Protein AF-A0A946MFY9-F1 (afdb_monomer_lite)

Foldseek 3Di:
DQLPDPDDQCWQAAQVRLPDTGHHQADPVDQLRVLLSVLQVCQVPVVDDPPDCDAEPVSGHHDDHPVRSSVRSQVVQLDDADWQQDAALLLFADPLLVLLVCQQAPQADPDVDRDHQCLALPPDQGWAAQPHSNRFIGDGLACLQVDADQDRSNPDDVVPDPVCVVCVVVVNRSLVRCCVVVPVPPSNSSNVSNNRRWGFFARSSAFDKAKQAQVCLPPPVSVVSVVSLLQCVLQQRFWKKKWKWFPPDPDTDTFIWTRPSAWTFTPDDPRDTHGPVRQSVCRNVRRMIIMIGGHFFDPRGSLQGTKTWGAFDDPHHNDGRGDAAEDEPVRQKTKTAIDRADQPWFKAKSSGTFAWTWDAPPVRSIIIIGGPDDDDFAKIFIWTGHRSTTIYTRGIHGYDHDDPPDD

pLDDT: mean 88.94, std 10.95, range [31.59, 98.62]

Structure (mmCIF, N/CA/C/O backbone):
data_AF-A0A946MFY9-F1
#
_entry.id   AF-A0A946MFY9-F1
#
loop_
_atom_site.group_PDB
_atom_site.id
_atom_site.type_symbol
_atom_site.label_atom_id
_atom_site.label_alt_id
_atom_site.label_comp_id
_atom_site.label_asym_id
_atom_site.label_entity_id
_atom_site.label_seq_id
_atom_site.pdbx_PDB_ins_code
_atom_site.Cartn_x
_atom_site.Cartn_y
_atom_site.Cartn_z
_atom_site.occupancy
_atom_site.B_iso_or_equiv
_atom_site.auth_seq_id
_atom_site.auth_comp_id
_atom_site.auth_asym_id
_atom_site.auth_atom_id
_atom_site.pdbx_PDB_model_num
ATOM 1 N N . HIS A 1 1 ? 13.418 6.590 -11.096 1.00 50.38 1 HIS A N 1
ATOM 2 C CA . HIS A 1 1 ? 13.331 6.906 -12.535 1.00 50.38 1 HIS A CA 1
ATOM 3 C C . HIS A 1 1 ? 14.691 7.456 -12.912 1.00 50.38 1 HIS A C 1
ATOM 5 O O . HIS A 1 1 ? 15.125 8.397 -12.262 1.00 50.38 1 HIS A O 1
ATOM 11 N N . TRP A 1 2 ? 15.397 6.776 -13.813 1.00 52.69 2 TRP A N 1
ATOM 12 C CA . TRP A 1 2 ? 16.836 6.959 -14.057 1.00 52.69 2 TRP A CA 1
ATOM 13 C C . TRP A 1 2 ? 17.098 7.644 -15.404 1.00 52.69 2 TRP A C 1
ATOM 15 O O . TRP A 1 2 ? 18.119 7.407 -16.053 1.00 52.69 2 TRP A O 1
ATOM 25 N N . ASP A 1 3 ? 16.159 8.479 -15.849 1.00 49.22 3 ASP A N 1
ATOM 26 C CA . ASP A 1 3 ? 16.252 9.176 -17.127 1.00 49.22 3 ASP A CA 1
ATOM 27 C C . ASP A 1 3 ? 17.311 10.284 -17.015 1.00 49.22 3 ASP A C 1
ATOM 29 O O . ASP A 1 3 ? 17.000 11.430 -16.708 1.00 49.22 3 ASP A O 1
ATOM 33 N N . GLY A 1 4 ? 18.585 9.921 -17.211 1.00 48.34 4 GLY A N 1
ATOM 34 C CA . GLY A 1 4 ? 19.697 10.879 -17.216 1.00 48.34 4 GLY A CA 1
ATOM 35 C C . GLY A 1 4 ? 21.053 10.415 -16.675 1.00 48.34 4 GLY A C 1
ATOM 36 O O . GLY A 1 4 ? 21.991 11.189 -16.794 1.00 48.34 4 GLY A O 1
ATOM 37 N N . ILE A 1 5 ? 21.190 9.174 -16.180 1.00 52.50 5 ILE A N 1
ATOM 38 C CA . ILE A 1 5 ? 22.445 8.573 -15.667 1.00 52.50 5 ILE A CA 1
ATOM 39 C C . ILE A 1 5 ? 22.986 9.279 -14.409 1.00 52.50 5 ILE A C 1
ATOM 41 O O . ILE A 1 5 ? 23.436 10.420 -14.418 1.00 52.50 5 ILE A O 1
ATOM 45 N N . PRO A 1 6 ? 23.011 8.511 -13.319 1.00 54.28 6 PRO A N 1
ATOM 46 C CA . PRO A 1 6 ? 24.219 7.753 -13.038 1.00 54.28 6 PRO A CA 1
ATOM 47 C C . PRO A 1 6 ? 23.889 6.259 -13.043 1.00 54.28 6 PRO A C 1
ATOM 49 O O . PRO A 1 6 ? 23.526 5.692 -12.029 1.00 54.28 6 PRO A O 1
ATOM 52 N N . GLY A 1 7 ? 23.968 5.647 -14.228 1.00 58.75 7 GLY A N 1
ATOM 53 C CA . GLY A 1 7 ? 24.040 4.202 -14.478 1.00 58.75 7 GLY A CA 1
ATOM 54 C C . GLY A 1 7 ? 22.804 3.355 -14.140 1.00 58.75 7 GLY A C 1
ATOM 55 O O . GLY A 1 7 ? 21.847 3.821 -13.538 1.00 58.75 7 GLY A O 1
ATOM 56 N N . ASP A 1 8 ? 22.824 2.101 -14.596 1.00 70.62 8 ASP A N 1
ATOM 57 C CA . ASP A 1 8 ? 21.793 1.097 -14.312 1.00 70.62 8 ASP A CA 1
ATOM 58 C C . ASP A 1 8 ? 22.281 0.182 -13.168 1.00 70.62 8 ASP A C 1
ATOM 60 O O . ASP A 1 8 ? 23.315 -0.477 -13.346 1.00 70.62 8 ASP A O 1
ATOM 64 N N . PRO A 1 9 ? 21.565 0.104 -12.024 1.00 71.81 9 PRO A N 1
ATOM 65 C CA . PRO A 1 9 ? 21.904 -0.794 -10.911 1.00 71.81 9 PRO A CA 1
ATOM 66 C C . PRO A 1 9 ? 22.019 -2.263 -11.308 1.00 71.81 9 PRO A C 1
ATOM 68 O O . PRO A 1 9 ? 22.725 -3.027 -10.660 1.00 71.81 9 PRO A O 1
ATOM 71 N N . TYR A 1 10 ? 21.372 -2.676 -12.391 1.00 79.31 10 TYR A N 1
ATOM 72 C CA . TYR A 1 10 ? 21.349 -4.069 -12.817 1.00 79.31 10 TYR A CA 1
ATOM 73 C C . TYR A 1 10 ? 22.241 -4.360 -14.023 1.00 79.31 10 TYR A C 1
ATOM 75 O O . TYR A 1 10 ? 22.344 -5.524 -14.420 1.00 79.31 10 TYR A O 1
ATOM 83 N N . GLY A 1 11 ? 22.900 -3.338 -14.577 1.00 81.25 11 GLY A N 1
ATOM 84 C CA . GLY A 1 11 ? 23.647 -3.443 -15.827 1.00 81.25 11 GLY A CA 1
ATOM 85 C C . GLY A 1 11 ? 22.745 -3.786 -17.014 1.00 81.25 11 GLY A C 1
ATOM 86 O O . GLY A 1 11 ? 21.551 -4.019 -16.875 1.00 81.25 11 GLY A O 1
ATOM 87 N N . GLY A 1 12 ? 23.324 -3.855 -18.207 1.00 82.75 12 GLY A N 1
ATOM 88 C CA . GLY A 1 12 ? 22.580 -4.079 -19.440 1.00 82.75 12 GLY A CA 1
ATOM 89 C C . GLY A 1 12 ? 22.700 -2.952 -20.449 1.00 82.75 12 GLY A C 1
ATOM 90 O O . GLY A 1 12 ? 23.667 -2.188 -20.458 1.00 82.75 12 GLY A O 1
ATOM 91 N N . ASN A 1 13 ? 21.764 -2.927 -21.393 1.00 80.31 13 ASN A N 1
ATOM 92 C CA . ASN A 1 13 ? 21.689 -1.867 -22.383 1.00 80.31 13 ASN A CA 1
ATOM 93 C C . ASN A 1 13 ? 20.965 -0.676 -21.758 1.00 80.31 13 ASN A C 1
ATOM 95 O O . ASN A 1 13 ? 19.831 -0.797 -21.321 1.00 80.31 13 ASN A O 1
ATOM 99 N N . ASN A 1 14 ? 21.581 0.499 -21.800 1.00 77.50 14 ASN A N 1
ATOM 100 C CA . ASN A 1 14 ? 20.950 1.731 -21.331 1.00 77.50 14 ASN A CA 1
ATOM 101 C C . ASN A 1 14 ? 20.834 2.756 -22.458 1.00 77.50 14 ASN A C 1
ATOM 103 O O . ASN A 1 14 ? 21.387 2.575 -23.544 1.00 77.50 14 ASN A O 1
ATOM 107 N N . SER A 1 15 ? 20.132 3.856 -22.202 1.00 73.06 15 SER A N 1
ATOM 108 C CA . SER A 1 15 ? 19.914 4.926 -23.182 1.00 73.06 15 SER A CA 1
ATOM 109 C C . SER A 1 15 ? 21.209 5.552 -23.730 1.00 73.06 15 SER A C 1
ATOM 111 O O . SER A 1 15 ? 21.214 6.034 -24.863 1.00 73.06 15 SER A O 1
ATOM 113 N N . ALA A 1 16 ? 22.321 5.500 -22.985 1.00 74.25 16 ALA A N 1
ATOM 114 C CA . ALA A 1 16 ? 23.639 5.921 -23.469 1.00 74.25 16 ALA A CA 1
ATOM 115 C C . ALA A 1 16 ? 24.340 4.850 -24.326 1.00 74.25 16 ALA A C 1
ATOM 117 O O . ALA A 1 16 ? 25.188 5.173 -25.154 1.00 74.25 16 ALA A O 1
ATOM 118 N N . ASN A 1 17 ? 23.987 3.575 -24.150 1.00 78.12 17 ASN A N 1
ATOM 119 C CA . ASN A 1 17 ? 24.630 2.421 -24.774 1.00 78.12 17 ASN A CA 1
ATOM 120 C C . ASN A 1 17 ? 23.592 1.395 -25.259 1.00 78.12 17 ASN A C 1
ATOM 122 O O . ASN A 1 17 ? 23.619 0.226 -24.887 1.00 78.12 17 ASN A O 1
ATOM 126 N N . ILE A 1 18 ? 22.689 1.808 -26.151 1.00 79.25 18 ILE A N 1
ATOM 127 C CA . ILE A 1 18 ? 21.534 0.991 -26.574 1.00 79.25 18 ILE A CA 1
ATOM 128 C C . ILE A 1 18 ? 21.892 -0.338 -27.270 1.00 79.25 18 ILE A C 1
ATOM 130 O O . ILE A 1 18 ? 21.046 -1.221 -27.390 1.00 79.25 18 ILE A O 1
ATOM 134 N N . ARG A 1 19 ? 23.138 -0.487 -27.742 1.00 81.69 19 ARG A N 1
ATOM 135 C CA . ARG A 1 19 ? 23.658 -1.690 -28.426 1.00 81.69 19 ARG A CA 1
ATOM 136 C C . ARG A 1 19 ? 24.740 -2.430 -27.641 1.00 81.69 19 ARG A C 1
ATOM 138 O O . ARG A 1 19 ? 25.247 -3.435 -28.131 1.00 81.69 19 ARG A O 1
ATOM 145 N N . LYS A 1 20 ? 25.140 -1.929 -26.471 1.00 82.38 20 LYS A N 1
ATOM 146 C CA . LYS A 1 20 ? 26.249 -2.484 -25.695 1.00 82.38 20 LYS A CA 1
ATOM 147 C C . LYS A 1 20 ? 25.774 -2.808 -24.287 1.00 82.38 20 LYS A C 1
ATOM 149 O O . LYS A 1 20 ? 25.112 -2.000 -23.652 1.00 82.38 20 LYS A O 1
ATOM 154 N N . HIS A 1 21 ? 26.155 -3.987 -23.812 1.00 82.69 21 HIS A N 1
ATOM 155 C CA . HIS A 1 21 ? 25.973 -4.364 -22.419 1.00 82.69 21 HIS A CA 1
ATOM 156 C C . HIS A 1 21 ? 26.961 -3.581 -21.545 1.00 82.69 21 HIS A C 1
ATOM 158 O O . HIS A 1 21 ? 28.165 -3.582 -21.818 1.00 82.69 21 HIS A O 1
ATOM 164 N N . VAL A 1 22 ? 26.445 -2.883 -20.538 1.00 84.88 22 VAL A N 1
ATOM 165 C CA . VAL A 1 22 ? 27.224 -2.186 -19.512 1.00 84.88 22 VAL A CA 1
ATOM 166 C C . VAL A 1 22 ? 27.132 -2.990 -18.223 1.00 84.88 22 VAL A C 1
ATOM 168 O O . VAL A 1 22 ? 26.068 -3.509 -17.903 1.00 84.88 22 VAL A O 1
ATOM 171 N N . GLU A 1 23 ? 28.238 -3.104 -17.497 1.00 86.19 23 GLU A N 1
ATOM 172 C CA . GLU A 1 23 ? 28.244 -3.802 -16.211 1.00 86.19 23 GLU A CA 1
ATOM 173 C C . GLU A 1 23 ? 27.344 -3.095 -15.178 1.00 86.19 23 GLU A C 1
ATOM 175 O O . GLU A 1 23 ? 27.182 -1.870 -15.248 1.00 86.19 23 GLU A O 1
ATOM 180 N N . PRO A 1 24 ? 26.776 -3.837 -14.211 1.00 86.31 24 PRO A N 1
ATOM 181 C CA . PRO A 1 24 ? 26.060 -3.253 -13.080 1.00 86.31 24 PRO A CA 1
ATOM 182 C C . PRO A 1 24 ? 26.938 -2.283 -12.280 1.00 86.31 24 PRO A C 1
ATOM 184 O O . PRO A 1 24 ? 28.142 -2.495 -12.131 1.00 86.31 24 PRO A O 1
ATOM 187 N N . ASN A 1 25 ? 26.330 -1.234 -11.725 1.00 83.25 25 ASN A N 1
ATOM 188 C CA . ASN A 1 25 ? 27.007 -0.270 -10.846 1.00 83.25 25 ASN A CA 1
ATOM 189 C C . ASN A 1 25 ? 26.690 -0.474 -9.348 1.00 83.25 25 ASN A C 1
ATOM 191 O O . ASN A 1 25 ? 27.143 0.314 -8.514 1.00 83.25 25 ASN A O 1
ATOM 195 N N . SER A 1 26 ? 25.925 -1.518 -9.017 1.00 86.31 26 SER A N 1
ATOM 196 C CA . SER A 1 26 ? 25.551 -1.900 -7.658 1.00 86.31 26 SER A CA 1
ATOM 197 C C . SER A 1 26 ? 25.538 -3.425 -7.485 1.00 86.31 26 SER A C 1
ATOM 199 O O . SER A 1 26 ? 25.579 -4.186 -8.454 1.00 86.31 26 SER A O 1
ATOM 201 N N . ASP A 1 27 ? 25.507 -3.884 -6.234 1.00 87.25 27 ASP A N 1
ATOM 202 C CA . ASP A 1 27 ? 25.305 -5.291 -5.903 1.00 87.25 27 ASP A CA 1
ATOM 203 C C . ASP A 1 27 ? 23.804 -5.578 -5.790 1.00 87.25 27 ASP A C 1
ATOM 205 O O . ASP A 1 27 ? 23.102 -5.066 -4.918 1.00 87.25 27 ASP A O 1
ATOM 209 N N . VAL A 1 28 ? 23.304 -6.459 -6.653 1.00 79.81 28 VAL A N 1
ATOM 210 C CA . VAL A 1 28 ? 21.898 -6.887 -6.660 1.00 79.81 28 VAL A CA 1
ATOM 211 C C . VAL A 1 28 ? 21.471 -7.604 -5.376 1.00 79.81 28 VAL A C 1
ATOM 213 O O . VAL A 1 28 ? 20.272 -7.725 -5.119 1.00 79.81 28 VAL A O 1
ATOM 216 N N . LYS A 1 29 ? 22.430 -8.096 -4.582 1.00 83.12 29 LYS A N 1
ATOM 217 C CA . LYS A 1 29 ? 22.197 -8.727 -3.279 1.00 83.12 29 LYS A CA 1
ATOM 218 C C . LYS A 1 29 ? 22.191 -7.727 -2.124 1.00 83.12 29 LYS A C 1
ATOM 220 O O . LYS A 1 29 ? 21.690 -8.074 -1.058 1.00 83.12 29 LYS A O 1
ATOM 225 N N . ASP A 1 30 ? 22.690 -6.509 -2.334 1.00 88.81 30 ASP A N 1
ATOM 226 C CA . ASP A 1 30 ? 22.689 -5.445 -1.334 1.00 88.81 30 ASP A CA 1
ATOM 227 C C . ASP A 1 30 ? 21.974 -4.188 -1.868 1.00 88.81 30 ASP A C 1
ATOM 229 O O . ASP A 1 30 ? 22.579 -3.361 -2.561 1.00 88.81 30 ASP A O 1
ATOM 233 N N . PRO A 1 31 ? 20.687 -3.982 -1.524 1.00 87.31 31 PRO A N 1
ATOM 234 C CA . PRO A 1 31 ? 19.926 -2.835 -2.009 1.00 87.31 31 PRO A CA 1
ATOM 235 C C . PRO A 1 31 ? 20.520 -1.486 -1.575 1.00 87.31 31 PRO A C 1
ATOM 237 O O . PRO A 1 31 ? 20.287 -0.484 -2.259 1.00 87.31 31 PRO A O 1
ATOM 240 N N . VAL A 1 32 ? 21.310 -1.439 -0.491 1.00 91.88 32 VAL A N 1
ATOM 241 C CA . VAL A 1 32 ? 21.965 -0.207 -0.022 1.00 91.88 32 VAL A CA 1
ATOM 242 C C . VAL A 1 32 ? 22.945 0.303 -1.072 1.00 91.88 32 VAL A C 1
ATOM 244 O O . VAL A 1 32 ? 22.998 1.506 -1.307 1.00 91.88 32 VAL A O 1
ATOM 247 N N . THR A 1 33 ? 23.649 -0.587 -1.776 1.00 91.25 33 THR A N 1
ATOM 248 C CA . THR A 1 33 ? 24.595 -0.195 -2.834 1.00 91.25 33 THR A CA 1
ATOM 249 C C . THR A 1 33 ? 23.897 0.492 -4.011 1.00 91.25 33 THR A C 1
ATOM 251 O O . THR A 1 33 ? 24.414 1.461 -4.562 1.00 91.25 33 THR A O 1
ATOM 254 N N . SER A 1 34 ? 22.681 0.054 -4.356 1.00 87.44 34 SER A N 1
ATOM 255 C CA . SER A 1 34 ? 21.877 0.668 -5.422 1.00 87.44 34 SER A CA 1
ATOM 256 C C . SER A 1 34 ? 21.389 2.061 -5.018 1.00 87.44 34 SER A C 1
ATOM 258 O O . SER A 1 34 ? 21.489 3.009 -5.798 1.00 87.44 34 SER A O 1
ATOM 260 N N . ALA A 1 35 ? 20.899 2.205 -3.781 1.00 90.06 35 ALA A N 1
ATOM 261 C CA . ALA A 1 35 ? 20.496 3.501 -3.235 1.00 90.06 35 ALA A CA 1
ATOM 262 C C . ALA A 1 35 ? 21.695 4.456 -3.107 1.00 90.06 35 ALA A C 1
ATOM 264 O O . ALA A 1 35 ? 21.592 5.630 -3.462 1.00 90.06 35 ALA A O 1
ATOM 265 N N . ARG A 1 36 ? 22.851 3.943 -2.673 1.00 91.69 36 ARG A N 1
ATOM 266 C CA . ARG A 1 36 ? 24.102 4.697 -2.574 1.00 91.69 36 ARG A CA 1
ATOM 267 C C . ARG A 1 36 ? 24.543 5.230 -3.932 1.00 91.69 36 ARG A C 1
ATOM 269 O O . ARG A 1 36 ? 24.861 6.410 -4.033 1.00 91.69 36 ARG A O 1
ATOM 276 N N . HIS A 1 37 ? 24.493 4.408 -4.978 1.00 88.75 37 HIS A N 1
ATOM 277 C CA . HIS A 1 37 ? 24.850 4.847 -6.326 1.00 88.75 37 HIS A CA 1
ATOM 278 C C . HIS A 1 37 ? 23.949 5.987 -6.830 1.00 88.75 37 HIS A C 1
ATOM 280 O O . HIS A 1 37 ? 24.437 6.964 -7.402 1.00 88.75 37 HIS A O 1
ATOM 286 N N . LEU A 1 38 ? 22.638 5.894 -6.571 1.00 85.69 38 LEU A N 1
ATOM 287 C CA . LEU A 1 38 ? 21.679 6.949 -6.907 1.00 85.69 38 LEU A CA 1
ATOM 288 C C . LEU A 1 38 ? 22.020 8.269 -6.199 1.00 85.69 38 LEU A C 1
ATOM 290 O O . LEU A 1 38 ? 22.015 9.327 -6.829 1.00 85.69 38 LEU A O 1
ATOM 294 N N . ILE A 1 39 ? 22.328 8.204 -4.903 1.00 90.25 39 ILE A N 1
ATOM 295 C CA . ILE A 1 39 ? 22.717 9.370 -4.100 1.00 90.25 39 ILE A CA 1
ATOM 296 C C . ILE A 1 39 ? 24.009 9.976 -4.639 1.00 90.25 39 ILE A C 1
ATOM 298 O O . ILE A 1 39 ? 24.072 11.185 -4.864 1.00 90.25 39 ILE A O 1
ATOM 302 N N . ASP A 1 40 ? 25.019 9.142 -4.889 1.00 89.88 40 ASP A N 1
ATOM 303 C CA . ASP A 1 40 ? 26.333 9.605 -5.315 1.00 89.88 40 ASP A CA 1
ATOM 304 C C . ASP A 1 40 ? 26.267 10.376 -6.621 1.00 89.88 40 ASP A C 1
ATOM 306 O O . ASP A 1 40 ? 26.782 11.493 -6.712 1.00 89.88 40 ASP A O 1
ATOM 310 N N . GLY A 1 41 ? 25.591 9.819 -7.619 1.00 85.69 41 GLY A N 1
ATOM 311 C CA . GLY A 1 41 ? 25.507 10.504 -8.890 1.00 85.69 41 GLY A CA 1
ATOM 312 C C . GLY A 1 41 ? 24.464 11.626 -8.922 1.00 85.69 41 GLY A C 1
ATOM 313 O O . GLY A 1 41 ? 24.679 12.598 -9.642 1.00 85.69 41 GLY A O 1
ATOM 314 N N . GLY A 1 42 ? 23.405 11.585 -8.104 1.00 85.81 42 GLY A N 1
ATOM 315 C CA . GLY A 1 42 ? 22.495 12.723 -7.926 1.00 85.81 42 GLY A CA 1
ATOM 316 C C . GLY A 1 42 ? 23.205 13.946 -7.333 1.00 85.81 42 GLY A C 1
ATOM 317 O O . GLY A 1 42 ? 23.059 15.056 -7.845 1.00 85.81 42 GLY A O 1
ATOM 318 N N . LEU A 1 43 ? 24.043 13.729 -6.313 1.00 88.50 43 LEU A N 1
ATOM 319 C CA . LEU A 1 43 ? 24.901 14.755 -5.710 1.00 88.50 43 LEU A CA 1
ATOM 320 C C . LEU A 1 43 ? 26.001 15.247 -6.652 1.00 88.50 43 LEU A C 1
ATOM 322 O O . LEU A 1 43 ? 26.403 16.399 -6.546 1.00 88.50 43 LEU A O 1
ATOM 326 N N . ALA A 1 44 ? 26.480 14.403 -7.567 1.00 86.19 44 ALA A N 1
ATOM 327 C CA . ALA A 1 44 ? 27.478 14.791 -8.560 1.00 86.19 44 ALA A CA 1
ATOM 328 C C . ALA A 1 44 ? 26.893 15.543 -9.769 1.00 86.19 44 ALA A C 1
ATOM 330 O O . ALA A 1 44 ? 27.651 16.125 -10.542 1.00 86.19 44 ALA A O 1
ATOM 331 N N . THR A 1 45 ? 25.570 15.500 -9.964 1.00 81.62 45 THR A N 1
ATOM 332 C CA . THR A 1 45 ? 24.906 16.030 -11.163 1.00 81.62 45 THR A CA 1
ATOM 333 C C . THR A 1 45 ? 23.736 16.945 -10.800 1.00 81.62 45 THR A C 1
ATOM 335 O O . THR A 1 45 ? 23.944 18.124 -10.536 1.00 81.62 45 THR A O 1
ATOM 338 N N . THR A 1 46 ? 22.509 16.424 -10.769 1.00 79.56 46 THR A N 1
ATOM 339 C CA . THR A 1 46 ? 21.255 17.183 -10.684 1.00 79.56 46 THR A CA 1
ATOM 340 C C . THR A 1 46 ? 21.146 18.066 -9.443 1.00 79.56 46 THR A C 1
ATOM 342 O O . THR A 1 46 ? 20.550 19.137 -9.511 1.00 79.56 46 THR A O 1
ATOM 345 N N . MET A 1 47 ? 21.713 17.635 -8.315 1.00 83.25 47 MET A N 1
ATOM 346 C CA . MET A 1 47 ? 21.657 18.381 -7.052 1.00 83.25 47 MET A CA 1
ATOM 347 C C . MET A 1 47 ? 22.815 19.377 -6.893 1.00 83.25 47 MET A C 1
ATOM 349 O O . MET A 1 47 ? 22.846 20.124 -5.917 1.00 83.25 47 MET A O 1
ATOM 353 N N . MET A 1 48 ? 23.772 19.393 -7.824 1.00 82.62 48 MET A N 1
ATOM 354 C CA . MET A 1 48 ? 24.927 20.282 -7.787 1.00 82.62 48 MET A CA 1
ATOM 355 C C . MET A 1 48 ? 24.697 21.506 -8.673 1.00 82.62 48 MET A C 1
ATOM 357 O O . MET A 1 48 ? 24.264 21.404 -9.820 1.00 82.62 48 MET A O 1
ATOM 361 N N . THR A 1 49 ? 25.034 22.690 -8.156 1.00 85.19 49 THR A N 1
ATOM 362 C CA . THR A 1 49 ? 25.020 23.910 -8.972 1.00 85.19 49 THR A CA 1
ATOM 363 C C . THR A 1 49 ? 26.080 23.805 -10.067 1.00 85.19 49 THR A C 1
ATOM 365 O O . THR A 1 49 ? 27.221 23.430 -9.803 1.00 85.19 49 THR A O 1
ATOM 368 N N . VAL A 1 50 ? 25.726 24.160 -11.305 1.00 84.62 50 VAL A N 1
ATOM 369 C CA . VAL A 1 50 ? 26.660 24.123 -12.441 1.00 84.62 50 VAL A CA 1
ATOM 370 C C . VAL A 1 50 ? 27.917 24.942 -12.128 1.00 84.62 50 VAL A C 1
ATOM 372 O O . VAL A 1 50 ? 27.836 26.126 -11.810 1.00 84.62 50 VAL A O 1
ATOM 375 N N . GLY A 1 51 ? 29.085 24.308 -12.251 1.00 86.75 51 GLY A N 1
ATOM 376 C CA . GLY A 1 51 ? 30.385 24.926 -11.979 1.00 86.75 51 GLY A CA 1
ATOM 377 C C . GLY A 1 51 ? 30.853 24.830 -10.524 1.00 86.75 51 GLY A C 1
ATOM 378 O O . GLY A 1 51 ? 32.003 25.182 -10.254 1.00 86.75 51 GLY A O 1
ATOM 379 N N . ASP A 1 52 ? 30.019 24.324 -9.610 1.00 88.81 52 ASP A N 1
ATOM 380 C CA . ASP A 1 52 ? 30.455 23.964 -8.263 1.00 88.81 52 ASP A CA 1
ATOM 381 C C . ASP A 1 52 ? 31.462 22.799 -8.333 1.00 88.81 52 ASP A C 1
ATOM 383 O O . ASP A 1 52 ? 31.339 21.877 -9.140 1.00 88.81 52 ASP A O 1
ATOM 387 N N . LYS A 1 53 ? 32.512 22.884 -7.515 1.00 91.94 53 LYS A N 1
ATOM 388 C CA . LYS A 1 53 ? 33.618 21.918 -7.445 1.00 91.94 53 LYS A CA 1
ATOM 389 C C . LYS A 1 53 ? 33.768 21.309 -6.053 1.00 91.94 53 LYS A C 1
ATOM 391 O O . LYS A 1 53 ? 34.795 20.690 -5.776 1.00 91.94 53 LYS A O 1
ATOM 396 N N . LYS A 1 54 ? 32.796 21.517 -5.159 1.00 92.94 54 LYS A N 1
ATOM 397 C CA . LYS A 1 54 ? 32.806 20.933 -3.817 1.00 92.94 54 LYS A CA 1
ATOM 398 C C . LYS A 1 54 ? 32.886 19.411 -3.883 1.00 92.94 54 LYS A C 1
ATOM 400 O O . LYS A 1 54 ? 32.167 18.758 -4.645 1.00 92.94 54 LYS A O 1
ATOM 405 N N . VAL A 1 55 ? 33.745 18.869 -3.029 1.00 96.25 55 VAL A N 1
ATOM 406 C CA . VAL A 1 55 ? 33.915 17.436 -2.814 1.00 96.25 55 VAL A CA 1
ATOM 407 C C . VAL A 1 55 ? 33.832 17.118 -1.326 1.00 96.25 55 VAL A C 1
ATOM 409 O O . VAL A 1 55 ? 34.144 17.969 -0.493 1.00 96.25 55 VAL A O 1
ATOM 412 N N . ASN A 1 56 ? 33.427 15.895 -1.005 1.00 94.75 56 ASN A N 1
ATOM 413 C CA . ASN A 1 56 ? 33.334 15.405 0.363 1.00 94.75 56 ASN A CA 1
ATOM 414 C C . ASN A 1 56 ? 34.688 14.924 0.923 1.00 94.75 56 ASN A C 1
ATOM 416 O O . ASN A 1 56 ? 35.736 15.031 0.282 1.00 94.75 56 ASN A O 1
ATOM 420 N N . ASP A 1 57 ? 34.653 14.323 2.111 1.00 96.81 57 ASP A N 1
ATOM 421 C CA . ASP A 1 57 ? 35.786 13.733 2.836 1.00 96.81 57 ASP A CA 1
ATOM 422 C C . ASP A 1 57 ? 36.473 12.549 2.117 1.00 96.81 57 ASP A C 1
ATOM 424 O O . ASP A 1 57 ? 37.544 12.103 2.535 1.00 96.81 57 ASP A O 1
ATOM 428 N N . LYS A 1 58 ? 35.901 12.067 1.005 1.00 96.06 58 LYS A N 1
ATOM 429 C CA . LYS A 1 58 ? 36.471 11.046 0.108 1.00 96.06 58 LYS A CA 1
ATOM 430 C C . LYS A 1 58 ? 36.811 11.578 -1.286 1.00 96.06 58 LYS A C 1
ATOM 432 O O . LYS A 1 58 ? 37.202 10.799 -2.153 1.00 96.06 58 LYS A O 1
ATOM 437 N N . GLY A 1 59 ? 36.674 12.883 -1.521 1.00 95.50 59 GLY A N 1
ATOM 438 C CA . GLY A 1 59 ? 36.921 13.492 -2.828 1.00 95.50 59 GLY A CA 1
ATOM 439 C C . GLY A 1 59 ? 35.799 13.272 -3.852 1.00 95.50 59 GLY A C 1
ATOM 440 O O . GLY A 1 59 ? 36.012 13.513 -5.038 1.00 95.50 59 GLY A O 1
ATOM 441 N N . GLN A 1 60 ? 34.613 12.826 -3.428 1.00 93.56 60 GLN A N 1
ATOM 442 C CA . GLN A 1 60 ? 33.441 12.661 -4.295 1.00 93.56 60 GLN A CA 1
ATOM 443 C C . GLN A 1 60 ? 32.665 13.978 -4.409 1.00 93.56 60 GLN A C 1
ATOM 445 O O . GLN A 1 60 ? 32.496 14.677 -3.414 1.00 93.56 60 GLN A O 1
ATOM 450 N N . SER A 1 61 ? 32.141 14.297 -5.593 1.00 92.94 61 SER A N 1
ATOM 451 C CA . SER A 1 61 ? 31.338 15.505 -5.835 1.00 92.94 61 SER A CA 1
ATOM 452 C C . SER A 1 61 ? 30.093 15.583 -4.941 1.00 92.94 61 SER A C 1
ATOM 454 O O . SER A 1 61 ? 29.319 14.627 -4.866 1.00 92.94 61 SER A O 1
ATOM 456 N N . GLY A 1 62 ? 29.878 16.738 -4.306 1.00 91.25 62 GLY A N 1
ATOM 457 C CA . GLY A 1 62 ? 28.695 17.059 -3.496 1.00 91.25 62 GLY A CA 1
ATOM 458 C C . GLY A 1 62 ? 29.020 17.267 -2.016 1.00 91.25 62 GLY A C 1
ATOM 459 O O . GLY A 1 62 ? 30.081 16.866 -1.546 1.00 91.25 62 GLY A O 1
ATOM 460 N N . GLU A 1 63 ? 28.103 17.901 -1.282 1.00 89.44 63 GLU A N 1
ATOM 461 C CA . GLU A 1 63 ? 28.364 18.377 0.089 1.00 89.44 63 GLU A CA 1
ATOM 462 C C . GLU A 1 63 ? 28.315 17.282 1.160 1.00 89.44 63 GLU A C 1
ATOM 464 O O . GLU A 1 63 ? 28.965 17.421 2.192 1.00 89.44 63 GLU A O 1
ATOM 469 N N . LEU A 1 64 ? 27.575 16.193 0.923 1.00 94.81 64 LEU A N 1
ATOM 470 C CA . LEU A 1 64 ? 27.416 15.137 1.923 1.00 94.81 64 LEU A CA 1
ATOM 471 C C . LEU A 1 64 ? 28.696 14.315 2.082 1.00 94.81 64 LEU A C 1
ATOM 473 O O . LEU A 1 64 ? 29.270 13.844 1.090 1.00 94.81 64 LEU A O 1
ATOM 477 N N . THR A 1 65 ? 29.080 14.078 3.333 1.00 96.94 65 THR A N 1
ATOM 478 C CA . THR A 1 65 ? 30.144 13.143 3.712 1.00 96.94 65 THR A CA 1
ATOM 479 C C . THR A 1 65 ? 29.817 11.712 3.288 1.00 96.94 65 THR A C 1
ATOM 481 O O . THR A 1 65 ? 28.667 11.361 3.017 1.00 96.94 65 THR A O 1
ATOM 484 N N . ASP A 1 66 ? 30.832 10.856 3.230 1.00 96.62 66 ASP A N 1
ATOM 485 C CA . ASP A 1 66 ? 30.671 9.426 2.938 1.00 96.62 66 ASP A CA 1
ATOM 486 C C . ASP A 1 66 ? 29.684 8.744 3.904 1.00 96.62 66 ASP A C 1
ATOM 488 O O . ASP A 1 66 ? 28.771 8.032 3.482 1.00 96.62 66 ASP A O 1
ATOM 492 N N . ALA A 1 67 ? 29.795 9.057 5.198 1.00 97.75 67 ALA A N 1
ATOM 493 C CA . ALA A 1 67 ? 28.907 8.531 6.232 1.00 97.75 67 ALA A CA 1
ATOM 494 C C . ALA A 1 67 ? 27.453 9.014 6.072 1.00 97.75 67 ALA A C 1
ATOM 496 O O . ALA A 1 67 ? 26.516 8.239 6.275 1.00 97.75 67 ALA A O 1
ATOM 497 N N . GLU A 1 68 ? 27.242 10.276 5.688 1.00 97.44 68 GLU A N 1
ATOM 498 C CA . GLU A 1 68 ? 25.901 10.814 5.426 1.00 97.44 68 GLU A CA 1
ATOM 499 C C . GLU A 1 68 ? 25.261 10.181 4.189 1.00 97.44 68 GLU A C 1
ATOM 501 O O . GLU A 1 68 ? 24.059 9.919 4.192 1.00 97.44 68 GLU A O 1
ATOM 506 N N . ARG A 1 69 ? 26.046 9.875 3.151 1.00 95.88 69 ARG A N 1
ATOM 507 C CA . ARG A 1 69 ? 25.561 9.168 1.954 1.00 95.88 69 ARG A CA 1
ATOM 508 C C . ARG A 1 69 ? 25.128 7.742 2.285 1.00 95.88 69 ARG A C 1
ATOM 510 O O . ARG A 1 69 ? 24.064 7.317 1.838 1.00 95.88 69 ARG A O 1
ATOM 517 N N . ASP A 1 70 ? 25.887 7.031 3.118 1.00 95.81 70 ASP A N 1
ATOM 518 C CA . ASP A 1 70 ? 25.500 5.707 3.626 1.00 95.81 70 ASP A CA 1
ATOM 519 C C . ASP A 1 70 ? 24.241 5.756 4.498 1.00 95.81 70 ASP A C 1
ATOM 521 O O . ASP A 1 70 ? 23.359 4.896 4.387 1.00 95.81 70 ASP A O 1
ATOM 525 N N . ALA A 1 71 ? 24.136 6.762 5.368 1.00 96.25 71 ALA A N 1
ATOM 526 C CA . ALA A 1 71 ? 22.949 6.972 6.187 1.00 96.25 71 ALA A CA 1
ATOM 527 C C . ALA A 1 71 ? 21.723 7.277 5.316 1.00 96.25 71 ALA A C 1
ATOM 529 O O . ALA A 1 71 ? 20.666 6.679 5.516 1.00 96.25 71 ALA A O 1
ATOM 530 N N . MET A 1 72 ? 21.872 8.137 4.305 1.00 95.12 72 MET A N 1
ATOM 531 C CA . MET A 1 72 ? 20.810 8.473 3.358 1.00 95.12 72 MET A CA 1
ATOM 532 C C . MET A 1 72 ? 20.387 7.257 2.522 1.00 95.12 72 MET A C 1
ATOM 534 O O . MET A 1 72 ? 19.191 7.057 2.314 1.00 95.12 72 MET A O 1
ATOM 538 N N . ALA A 1 73 ? 21.326 6.399 2.105 1.00 93.88 73 ALA A N 1
ATOM 539 C CA . ALA A 1 73 ? 21.020 5.173 1.364 1.00 93.88 73 ALA A CA 1
ATOM 540 C C . ALA A 1 73 ? 20.123 4.230 2.179 1.00 93.88 73 ALA A C 1
ATOM 542 O O . ALA A 1 73 ? 19.118 3.724 1.675 1.00 93.88 73 ALA A O 1
ATOM 543 N N . LYS A 1 74 ? 20.440 4.049 3.465 1.00 94.69 74 LYS A N 1
ATOM 544 C CA . LYS A 1 74 ? 19.619 3.264 4.401 1.00 94.69 74 LYS A CA 1
ATOM 545 C C . LYS A 1 74 ? 18.279 3.938 4.690 1.00 94.69 74 LYS A C 1
ATOM 547 O O . LYS A 1 74 ? 17.256 3.259 4.723 1.00 94.69 74 LYS A O 1
ATOM 552 N N . PHE A 1 75 ? 18.280 5.258 4.870 1.00 93.44 75 PHE A N 1
ATOM 553 C CA . PHE A 1 75 ? 17.074 6.033 5.141 1.00 93.44 75 PHE A CA 1
ATOM 554 C C . PHE A 1 75 ? 16.061 5.921 3.998 1.00 93.44 75 PHE A C 1
ATOM 556 O O . PHE A 1 75 ? 14.917 5.567 4.255 1.00 93.44 75 PHE A O 1
ATOM 563 N N . ILE A 1 76 ? 16.470 6.125 2.740 1.00 89.69 76 ILE A N 1
ATOM 564 C CA . ILE A 1 76 ? 15.562 6.045 1.580 1.00 89.69 76 ILE A CA 1
ATOM 565 C C . ILE A 1 76 ? 14.919 4.658 1.472 1.00 89.69 76 ILE A C 1
ATOM 567 O O . ILE A 1 76 ? 13.738 4.554 1.161 1.00 89.69 76 ILE A O 1
ATOM 571 N N . LEU A 1 77 ? 15.667 3.594 1.774 1.00 89.31 77 LEU A N 1
ATOM 572 C CA . LEU A 1 77 ? 15.135 2.229 1.789 1.00 89.31 77 LEU A CA 1
ATOM 573 C C . LEU A 1 77 ? 14.179 1.954 2.962 1.00 89.31 77 LEU A C 1
ATOM 575 O O . LEU A 1 77 ? 13.384 1.022 2.879 1.00 89.31 77 LEU A O 1
ATOM 579 N N . SER A 1 78 ? 14.249 2.745 4.036 1.00 88.94 78 SER A N 1
ATOM 580 C CA . SER A 1 78 ? 13.308 2.680 5.163 1.00 88.94 78 SER A CA 1
ATOM 581 C C . SER A 1 78 ? 12.031 3.493 4.942 1.00 88.94 78 SER A C 1
ATOM 583 O O . SER A 1 78 ? 11.060 3.309 5.672 1.00 88.94 78 SER A O 1
ATOM 585 N N . VAL A 1 79 ? 12.007 4.377 3.937 1.00 88.69 79 VAL A N 1
ATOM 586 C CA . VAL A 1 79 ? 10.806 5.138 3.590 1.00 88.69 79 VAL A CA 1
ATOM 587 C C . VAL A 1 79 ? 9.790 4.189 2.969 1.00 88.69 79 VAL A C 1
ATOM 589 O O . VAL A 1 79 ? 10.012 3.601 1.908 1.00 88.69 79 VAL A O 1
ATOM 592 N N . THR A 1 80 ? 8.653 4.045 3.640 1.00 86.81 80 THR A N 1
ATOM 593 C CA . THR A 1 80 ? 7.531 3.290 3.102 1.00 86.81 80 THR A CA 1
ATOM 594 C C . THR A 1 80 ? 6.904 4.013 1.932 1.00 86.81 80 THR A C 1
ATOM 596 O O . THR A 1 80 ? 6.971 5.232 1.773 1.00 86.81 80 THR A O 1
ATOM 599 N N . TYR A 1 81 ? 6.245 3.234 1.092 1.00 85.19 81 TYR A N 1
ATOM 600 C CA . TYR A 1 81 ? 5.421 3.832 0.071 1.00 85.19 81 TYR A CA 1
ATOM 601 C C . TYR A 1 81 ? 4.193 4.521 0.676 1.00 85.19 81 TYR A C 1
ATOM 603 O O . TYR A 1 81 ? 3.678 4.052 1.682 1.00 85.19 81 TYR A O 1
ATOM 611 N N . PRO A 1 82 ? 3.654 5.578 0.055 1.00 86.38 82 PRO A N 1
ATOM 612 C CA . PRO A 1 82 ? 2.442 6.201 0.564 1.00 86.38 82 PRO A CA 1
ATOM 613 C C . PRO A 1 82 ? 1.233 5.246 0.472 1.00 86.38 82 PRO A C 1
ATOM 615 O O . PRO A 1 82 ? 1.165 4.431 -0.466 1.00 86.38 82 PRO A O 1
ATOM 618 N N . PRO A 1 83 ? 0.256 5.370 1.394 1.00 89.38 83 PRO A N 1
ATOM 619 C CA . PRO A 1 83 ? -1.054 4.743 1.253 1.00 89.38 83 PRO A CA 1
ATOM 620 C C . PRO A 1 83 ? -1.741 5.173 -0.049 1.00 89.38 83 PRO A C 1
ATOM 622 O O . PRO A 1 83 ? -1.535 6.282 -0.546 1.00 89.38 83 PRO A O 1
ATOM 625 N N . ALA A 1 84 ? -2.585 4.300 -0.596 1.00 91.69 84 ALA A N 1
ATOM 626 C CA . ALA A 1 84 ? -3.365 4.604 -1.790 1.00 91.69 84 ALA A CA 1
ATOM 627 C C . ALA A 1 84 ? -4.389 5.719 -1.512 1.00 91.69 84 ALA A C 1
ATOM 629 O O . ALA A 1 84 ? -5.189 5.620 -0.581 1.00 91.69 84 ALA A O 1
ATOM 630 N N . GLN A 1 85 ? -4.386 6.772 -2.338 1.00 90.38 85 GLN A N 1
ATOM 631 C CA . GLN A 1 85 ? -5.152 8.001 -2.094 1.00 90.38 85 GLN A CA 1
ATOM 632 C C . GLN A 1 85 ? -6.664 7.755 -1.964 1.00 90.38 85 GLN A C 1
ATOM 634 O O . GLN A 1 85 ? -7.338 8.429 -1.182 1.00 90.38 85 GLN A O 1
ATOM 639 N N . ARG A 1 86 ? -7.209 6.807 -2.739 1.00 94.12 86 ARG A N 1
ATOM 640 C CA . ARG A 1 86 ? -8.654 6.535 -2.807 1.00 94.12 86 ARG A CA 1
ATOM 641 C C . ARG A 1 86 ? -9.047 5.105 -2.463 1.00 94.12 86 ARG A C 1
ATOM 643 O O . ARG A 1 86 ? -10.212 4.760 -2.635 1.00 94.12 86 ARG A O 1
ATOM 650 N N . ARG A 1 87 ? -8.129 4.285 -1.939 1.00 95.00 87 ARG A N 1
ATOM 651 C CA . ARG A 1 87 ? -8.496 2.947 -1.455 1.00 95.00 87 ARG A CA 1
ATOM 652 C C . ARG A 1 87 ? -9.561 3.082 -0.367 1.00 95.00 87 ARG A C 1
ATOM 654 O O . ARG A 1 87 ? -9.398 3.857 0.584 1.00 95.00 87 ARG A O 1
ATOM 661 N N . SER A 1 88 ? -10.661 2.354 -0.551 1.00 95.56 88 SER A N 1
ATOM 662 C CA . SER A 1 88 ? -11.797 2.348 0.370 1.00 95.56 88 SER A CA 1
ATOM 663 C C . SER A 1 88 ? -11.354 1.961 1.781 1.00 95.56 88 SER A C 1
ATOM 665 O O . SER A 1 88 ? -10.465 1.127 1.946 1.00 95.56 88 SER A O 1
ATOM 667 N N . PHE A 1 89 ? -12.015 2.505 2.805 1.00 95.06 89 PHE A N 1
ATOM 668 C CA . PHE A 1 89 ? -11.796 2.098 4.199 1.00 95.06 89 PHE A CA 1
ATOM 669 C C . PHE A 1 89 ? -12.172 0.630 4.458 1.00 95.06 89 PHE A C 1
ATOM 671 O O . PHE A 1 89 ? -11.732 0.053 5.444 1.00 95.06 89 PHE A O 1
ATOM 678 N N . THR A 1 90 ? -12.931 0.005 3.551 1.00 95.81 90 THR A N 1
ATOM 679 C CA . THR A 1 90 ? -13.205 -1.441 3.554 1.00 95.81 90 THR A CA 1
ATOM 680 C C . THR A 1 90 ? -12.028 -2.283 3.055 1.00 95.81 90 THR A C 1
ATOM 682 O O . THR A 1 90 ? -12.118 -3.503 3.053 1.00 95.81 90 THR A O 1
ATOM 685 N N . ASN A 1 91 ? -10.940 -1.643 2.614 1.00 96.56 91 ASN A N 1
ATOM 686 C CA . ASN A 1 91 ? -9.772 -2.255 1.984 1.00 96.56 91 ASN A CA 1
ATOM 687 C C . ASN A 1 91 ? -10.044 -2.952 0.636 1.00 96.56 91 ASN A C 1
ATOM 689 O O . ASN A 1 91 ? -9.137 -3.550 0.062 1.00 96.56 91 ASN A O 1
ATOM 693 N N . GLU A 1 92 ? -11.234 -2.817 0.064 1.00 96.31 92 GLU A N 1
ATOM 694 C CA . GLU A 1 92 ? -11.576 -3.386 -1.244 1.00 96.31 92 GLU A CA 1
ATOM 695 C C . GLU A 1 92 ? -11.316 -2.370 -2.366 1.00 96.31 92 GLU A C 1
ATOM 697 O O . GLU A 1 92 ? -11.483 -1.161 -2.170 1.00 96.31 92 GLU A O 1
ATOM 702 N N . VAL A 1 93 ? -10.919 -2.854 -3.548 1.00 97.06 93 VAL A N 1
ATOM 703 C CA . VAL A 1 93 ? -10.922 -2.029 -4.767 1.00 97.06 93 VAL A CA 1
ATOM 704 C C . VAL A 1 93 ? -12.322 -1.967 -5.365 1.00 97.06 93 VAL A C 1
ATOM 706 O O . VAL A 1 93 ? -13.075 -2.945 -5.355 1.00 97.06 93 VAL A O 1
ATOM 709 N N . SER A 1 94 ? -12.647 -0.832 -5.965 1.00 97.69 94 SER A N 1
ATOM 710 C CA . SER A 1 94 ? -13.852 -0.661 -6.756 1.00 97.69 94 SER A CA 1
ATOM 711 C C . SER A 1 94 ? -13.838 -1.548 -8.008 1.00 97.69 94 SER A C 1
ATOM 713 O O . SER A 1 94 ? -12.797 -1.993 -8.502 1.00 97.69 94 SER A O 1
ATOM 715 N N . ALA A 1 95 ? -15.025 -1.798 -8.567 1.00 97.31 95 ALA A N 1
ATOM 716 C CA . ALA A 1 95 ? -15.150 -2.539 -9.820 1.00 97.31 95 ALA A CA 1
ATOM 717 C C . ALA A 1 95 ? -14.414 -1.847 -10.982 1.00 97.31 95 ALA A C 1
ATOM 719 O O . ALA A 1 95 ? -13.796 -2.528 -11.797 1.00 97.31 95 ALA A O 1
ATOM 720 N N . ILE A 1 96 ? -14.429 -0.509 -11.020 1.00 97.62 96 ILE A N 1
ATOM 721 C CA . ILE A 1 96 ? -13.728 0.269 -12.046 1.00 97.62 96 ILE A CA 1
ATOM 722 C C . ILE A 1 96 ? -12.207 0.185 -11.872 1.00 97.62 96 ILE A C 1
ATOM 724 O O . ILE A 1 96 ? -11.498 -0.045 -12.846 1.00 97.62 96 ILE A O 1
ATOM 728 N N . ALA A 1 97 ? -11.683 0.241 -10.644 1.00 97.19 97 ALA A N 1
ATOM 729 C CA . ALA A 1 97 ? -10.258 0.018 -10.412 1.00 97.19 97 ALA A CA 1
ATOM 730 C C . ALA A 1 97 ? -9.832 -1.403 -10.819 1.00 97.19 97 ALA A C 1
ATOM 732 O O . ALA A 1 97 ? -8.786 -1.570 -11.448 1.00 97.19 97 ALA A O 1
ATOM 733 N N . ARG A 1 98 ? -10.659 -2.424 -10.539 1.00 97.62 98 ARG A N 1
ATOM 734 C CA . ARG A 1 98 ? -10.426 -3.809 -10.989 1.00 97.62 98 ARG A CA 1
ATOM 735 C C . ARG A 1 98 ? -10.385 -3.916 -12.520 1.00 97.62 98 ARG A C 1
ATOM 737 O O . ARG A 1 98 ? -9.476 -4.547 -13.052 1.00 97.62 98 ARG A O 1
ATOM 744 N N . GLU A 1 99 ? -11.303 -3.266 -13.235 1.00 97.12 99 GLU A N 1
ATOM 745 C CA . GLU A 1 99 ? -11.238 -3.163 -14.703 1.00 97.12 99 GLU A CA 1
ATOM 746 C C . GLU A 1 99 ? -9.927 -2.495 -15.153 1.00 97.12 99 GLU A C 1
ATOM 748 O O . GLU A 1 99 ? -9.266 -2.970 -16.076 1.00 97.12 99 GLU A O 1
ATOM 753 N N . GLY A 1 100 ? -9.498 -1.444 -14.450 1.00 96.50 100 GLY A N 1
ATOM 754 C CA . GLY A 1 100 ? -8.214 -0.782 -14.664 1.00 96.50 100 GLY A CA 1
ATOM 755 C C . GLY A 1 100 ? -7.012 -1.717 -14.529 1.00 96.50 100 GLY A C 1
ATOM 756 O O . GLY A 1 100 ? -6.154 -1.717 -15.411 1.00 96.50 100 GLY A O 1
ATOM 757 N N . PHE A 1 101 ? -6.970 -2.554 -13.486 1.00 96.94 101 PHE A N 1
ATOM 758 C CA . PHE A 1 101 ? -5.938 -3.588 -13.315 1.00 96.94 101 PHE A CA 1
ATOM 759 C C . PHE A 1 101 ? -5.879 -4.528 -14.523 1.00 96.94 101 PHE A C 1
ATOM 761 O O . PHE A 1 101 ? -4.799 -4.798 -15.055 1.00 96.94 101 PHE A O 1
ATOM 768 N N . GLU A 1 102 ? -7.033 -5.010 -14.983 1.00 95.75 102 GLU A N 1
ATOM 769 C CA . GLU A 1 102 ? -7.114 -5.942 -16.106 1.00 95.75 102 GLU A CA 1
ATOM 770 C C . GLU A 1 102 ? -6.709 -5.281 -17.433 1.00 95.75 102 GLU A C 1
ATOM 772 O O . GLU A 1 102 ? -5.930 -5.841 -18.208 1.00 95.75 102 GLU A O 1
ATOM 777 N N . LEU A 1 103 ? -7.170 -4.054 -17.683 1.00 95.12 103 LEU A N 1
ATOM 778 C CA . LEU A 1 103 ? -6.788 -3.269 -18.857 1.00 95.12 103 LEU A CA 1
ATOM 779 C C . LEU A 1 103 ? -5.294 -2.955 -18.872 1.00 95.12 103 LEU A C 1
ATOM 781 O O . LEU A 1 103 ? -4.648 -3.106 -19.909 1.00 95.12 103 LEU A O 1
ATOM 785 N N . PHE A 1 104 ? -4.728 -2.552 -17.737 1.00 94.56 104 PHE A N 1
ATOM 786 C CA . PHE A 1 104 ? -3.325 -2.172 -17.656 1.00 94.56 104 PHE A CA 1
ATOM 787 C C . PHE A 1 104 ? -2.397 -3.376 -17.833 1.00 94.56 104 PHE A C 1
ATOM 789 O O . PHE A 1 104 ? -1.404 -3.280 -18.556 1.00 94.56 104 PHE A O 1
ATOM 796 N N . HIS A 1 105 ? -2.714 -4.510 -17.203 1.00 95.25 105 HIS A N 1
ATOM 797 C CA . HIS A 1 105 ? -1.807 -5.657 -17.117 1.00 95.25 105 HIS A CA 1
ATOM 798 C C . HIS A 1 105 ? -2.101 -6.810 -18.080 1.00 95.25 105 HIS A C 1
ATOM 800 O O . HIS A 1 105 ? -1.215 -7.641 -18.286 1.00 95.25 105 HIS A O 1
ATOM 806 N N . VAL A 1 106 ? -3.309 -6.903 -18.644 1.00 94.44 106 VAL A N 1
ATOM 807 C CA . VAL A 1 106 ? -3.747 -8.091 -19.399 1.00 94.44 106 VAL A CA 1
ATOM 808 C C . VAL A 1 106 ? -4.295 -7.738 -20.774 1.00 94.44 106 VAL A C 1
ATOM 810 O O . VAL A 1 106 ? -3.813 -8.274 -21.774 1.00 94.44 106 VAL A O 1
ATOM 813 N N . HIS A 1 107 ? -5.288 -6.850 -20.840 1.00 92.50 107 HIS A N 1
ATOM 814 C CA . HIS A 1 107 ? -6.026 -6.588 -22.080 1.00 92.50 107 HIS A CA 1
ATOM 815 C C . HIS A 1 107 ? -5.432 -5.476 -22.927 1.00 92.50 107 HIS A C 1
ATOM 817 O O . HIS A 1 107 ? -5.617 -5.483 -24.140 1.00 92.50 107 HIS A O 1
ATOM 823 N N . GLY A 1 108 ? -4.732 -4.518 -22.335 1.00 89.44 108 GLY A N 1
ATOM 824 C CA . GLY A 1 108 ? -4.106 -3.444 -23.085 1.00 89.44 108 GLY A CA 1
ATOM 825 C C . GLY A 1 108 ? -5.064 -2.634 -23.966 1.00 89.44 108 GLY A C 1
ATOM 826 O O . GLY A 1 108 ? -6.294 -2.791 -24.001 1.00 89.44 108 GLY A O 1
ATOM 827 N N . ASP A 1 109 ? -4.462 -1.701 -24.681 1.00 81.94 109 ASP A N 1
ATOM 828 C CA . ASP A 1 109 ? -5.140 -0.827 -25.616 1.00 81.94 109 ASP A CA 1
ATOM 829 C C . ASP A 1 109 ? -5.332 -1.511 -26.970 1.00 81.94 109 ASP A C 1
ATOM 831 O O . ASP A 1 109 ? -4.443 -2.214 -27.464 1.00 81.94 109 ASP A O 1
ATOM 835 N N . LEU A 1 110 ? -6.510 -1.308 -27.566 1.00 77.31 110 LEU A N 1
ATOM 836 C CA . LEU A 1 110 ? -6.893 -1.906 -28.846 1.00 77.31 110 LEU A CA 1
ATOM 837 C C . LEU A 1 110 ? -6.316 -1.060 -29.982 1.00 77.31 110 LEU A C 1
ATOM 839 O O . LEU A 1 110 ? -6.989 -0.225 -30.581 1.00 77.31 110 LEU A O 1
ATOM 843 N N . GLN A 1 111 ? -5.035 -1.275 -30.250 1.00 71.62 111 GLN A N 1
ATOM 844 C CA . GLN A 1 111 ? -4.316 -0.760 -31.414 1.00 71.62 111 GLN A CA 1
ATOM 845 C C . GLN A 1 111 ? -4.074 -1.910 -32.413 1.00 71.62 111 GLN A C 1
ATOM 847 O O . GLN A 1 111 ? -4.279 -3.068 -32.041 1.00 71.62 111 GLN A O 1
ATOM 852 N N . PRO A 1 112 ? -3.612 -1.653 -33.660 1.00 75.50 112 PRO A N 1
ATOM 853 C CA . PRO A 1 112 ? -3.321 -2.717 -34.634 1.00 75.50 112 PRO A CA 1
ATOM 854 C C . PRO A 1 112 ? -2.438 -3.844 -34.075 1.00 75.50 112 PRO A C 1
ATOM 856 O O . PRO A 1 112 ? -2.548 -4.992 -34.494 1.00 75.50 112 PRO A O 1
ATOM 859 N N . LYS A 1 113 ? -1.601 -3.517 -33.083 1.00 75.50 113 LYS A N 1
ATOM 860 C CA . LYS A 1 113 ? -1.004 -4.468 -32.149 1.00 75.50 113 LYS A CA 1
ATOM 861 C C . LYS A 1 113 ? -1.435 -4.094 -30.731 1.00 75.50 113 LYS A C 1
ATOM 863 O O . LYS A 1 113 ? -1.222 -2.955 -30.324 1.00 75.50 113 LYS A O 1
ATOM 868 N N . GLN A 1 114 ? -2.009 -5.047 -29.998 1.00 82.00 114 GLN A N 1
ATOM 869 C CA . GLN A 1 114 ? -2.405 -4.878 -28.596 1.00 82.00 114 GLN A CA 1
ATOM 870 C C . GLN A 1 114 ? -1.231 -4.316 -27.782 1.00 82.00 114 GLN A C 1
ATOM 872 O O . GLN A 1 114 ? -0.140 -4.892 -27.792 1.00 82.00 114 GLN A O 1
ATOM 877 N N . ASN A 1 115 ? -1.447 -3.183 -27.113 1.00 84.00 115 ASN A N 1
ATOM 878 C CA . ASN A 1 115 ? -0.416 -2.511 -26.325 1.00 84.00 115 ASN A CA 1
ATOM 879 C C . ASN A 1 115 ? -0.758 -2.600 -24.835 1.00 84.00 115 ASN A C 1
ATOM 881 O O . ASN A 1 115 ? -1.672 -1.923 -24.368 1.00 84.00 115 ASN A O 1
ATOM 885 N N . VAL A 1 116 ? -0.051 -3.456 -24.100 1.00 91.19 116 VAL A N 1
ATOM 886 C CA . VAL A 1 116 ? -0.300 -3.718 -22.678 1.00 91.19 116 VAL A CA 1
ATOM 887 C C . VAL A 1 116 ? 0.721 -2.946 -21.845 1.00 91.19 116 VAL A C 1
ATOM 889 O O . VAL A 1 116 ? 1.911 -3.257 -21.864 1.00 91.19 116 VAL A O 1
ATOM 892 N N . CYS A 1 117 ? 0.271 -1.939 -21.092 1.00 90.25 117 CYS A N 1
ATOM 893 C CA . CYS A 1 117 ? 1.149 -1.091 -20.276 1.00 90.25 117 CYS A CA 1
ATOM 894 C C . CYS A 1 117 ? 1.976 -1.909 -19.270 1.00 90.25 117 CYS A C 1
ATOM 896 O O . CYS A 1 117 ? 3.163 -1.645 -19.065 1.00 90.25 117 CYS A O 1
ATOM 898 N N . GLY A 1 118 ? 1.364 -2.942 -18.690 1.00 92.12 118 GLY A N 1
ATOM 899 C CA . GLY A 1 118 ? 1.972 -3.852 -17.729 1.00 92.12 118 GLY A CA 1
ATOM 900 C C . GLY A 1 118 ? 3.103 -4.720 -18.286 1.00 92.12 118 GLY A C 1
ATOM 901 O O . GLY A 1 118 ? 3.820 -5.324 -17.491 1.00 92.12 118 GLY A O 1
ATOM 902 N N . ASP A 1 119 ? 3.317 -4.775 -19.601 1.00 90.81 119 ASP A N 1
ATOM 903 C CA . ASP A 1 119 ? 4.467 -5.484 -20.180 1.00 90.81 119 ASP A CA 1
ATOM 904 C C . ASP A 1 119 ? 5.781 -4.739 -19.895 1.00 90.81 119 ASP A C 1
ATOM 906 O O . ASP A 1 119 ? 6.832 -5.368 -19.728 1.00 90.81 119 ASP A O 1
ATOM 910 N N . CYS A 1 120 ? 5.709 -3.405 -19.797 1.00 88.44 120 CYS A N 1
ATOM 911 C CA . CYS A 1 120 ? 6.805 -2.519 -19.392 1.00 88.44 120 CYS A CA 1
ATOM 912 C C . CYS A 1 120 ? 6.713 -2.150 -17.901 1.00 88.44 120 CYS A C 1
ATOM 914 O O . CYS A 1 120 ? 7.713 -2.153 -17.188 1.00 88.44 120 CYS A O 1
ATOM 916 N N . HIS A 1 121 ? 5.513 -1.848 -17.407 1.00 90.12 121 HIS A N 1
ATOM 917 C CA . HIS A 1 121 ? 5.268 -1.387 -16.039 1.00 90.12 121 HIS A CA 1
ATOM 918 C C . HIS A 1 121 ? 4.873 -2.554 -15.135 1.00 90.12 121 HIS A C 1
ATOM 920 O O . HIS A 1 121 ? 3.711 -2.748 -14.773 1.00 90.12 121 HIS A O 1
ATOM 926 N N . ARG A 1 122 ? 5.865 -3.383 -14.816 1.00 91.62 122 ARG A N 1
ATOM 927 C CA . ARG A 1 122 ? 5.654 -4.702 -14.212 1.00 91.62 122 ARG A CA 1
ATOM 928 C C . ARG A 1 122 ? 5.379 -4.632 -12.712 1.00 91.62 122 ARG A C 1
ATOM 930 O O . ARG A 1 122 ? 5.927 -3.787 -12.007 1.00 91.62 122 ARG A O 1
ATOM 937 N N . MET A 1 123 ? 4.558 -5.556 -12.212 1.00 92.44 123 MET A N 1
ATOM 938 C CA . MET A 1 123 ? 4.409 -5.766 -10.767 1.00 92.44 123 MET A CA 1
ATOM 939 C C . MET A 1 123 ? 5.759 -6.170 -10.159 1.00 92.44 123 MET A C 1
ATOM 941 O O . MET A 1 123 ? 6.555 -6.815 -10.845 1.00 92.44 123 MET A O 1
ATOM 945 N N . PRO A 1 124 ? 6.043 -5.806 -8.900 1.00 90.94 124 PRO A N 1
ATOM 946 C CA . PRO A 1 124 ? 5.148 -5.230 -7.891 1.00 90.94 124 PRO A CA 1
ATOM 947 C C . PRO A 1 124 ? 5.125 -3.694 -7.881 1.00 90.94 124 PRO A C 1
ATOM 949 O O . PRO A 1 124 ? 4.194 -3.096 -7.355 1.00 90.94 124 PRO A O 1
ATOM 952 N N . PHE A 1 125 ? 6.136 -3.039 -8.460 1.00 88.38 125 PHE A N 1
ATOM 953 C CA . PHE A 1 125 ? 6.329 -1.587 -8.345 1.00 88.38 125 PHE A CA 1
ATOM 954 C C . PHE A 1 125 ? 6.014 -0.823 -9.633 1.00 88.38 125 PHE A C 1
ATOM 956 O O . PHE A 1 125 ? 6.371 0.342 -9.748 1.00 88.38 125 PHE A O 1
ATOM 963 N N . LEU A 1 126 ? 5.360 -1.454 -10.608 1.00 89.94 126 LEU A N 1
ATOM 964 C CA . LEU A 1 126 ? 4.994 -0.883 -11.912 1.00 89.94 126 LEU A CA 1
ATOM 965 C C . LEU A 1 126 ? 6.188 -0.308 -12.693 1.00 89.94 126 LEU A C 1
ATOM 967 O O . LEU A 1 126 ? 6.046 0.671 -13.421 1.00 89.94 126 LEU A O 1
ATOM 971 N N . VAL A 1 127 ? 7.361 -0.921 -12.535 1.00 87.81 127 VAL A N 1
ATOM 972 C CA . VAL A 1 127 ? 8.666 -0.460 -13.034 1.00 87.81 127 VAL A CA 1
ATOM 973 C C . VAL A 1 127 ? 9.405 -1.644 -13.654 1.00 87.81 127 VAL A C 1
ATOM 975 O O . VAL A 1 127 ? 9.192 -2.788 -13.250 1.00 87.81 127 VAL A O 1
ATOM 978 N N . SER A 1 128 ? 10.273 -1.389 -14.624 1.00 87.75 128 SER A N 1
ATOM 979 C CA . SER A 1 128 ? 11.224 -2.389 -15.109 1.00 87.75 128 SER A CA 1
ATOM 980 C C . SER A 1 128 ? 12.433 -1.719 -15.750 1.00 87.75 128 SER A C 1
ATOM 982 O O . SER A 1 128 ? 12.362 -0.549 -16.135 1.00 87.75 128 SER A O 1
ATOM 984 N N . THR A 1 129 ? 13.515 -2.483 -15.861 1.00 84.19 129 THR A N 1
ATOM 985 C CA . THR A 1 129 ? 14.781 -2.058 -16.450 1.00 84.19 129 THR A CA 1
ATOM 986 C C . THR A 1 129 ? 15.066 -2.724 -17.785 1.00 84.19 129 THR A C 1
ATOM 988 O O . THR A 1 129 ? 14.534 -3.804 -18.086 1.00 84.19 129 THR A O 1
ATOM 991 N N . ASN A 1 130 ? 15.957 -2.087 -18.551 1.00 80.44 130 ASN A N 1
ATOM 992 C CA . ASN A 1 130 ? 16.561 -2.623 -19.763 1.00 80.44 130 ASN A CA 1
ATOM 993 C C . ASN A 1 130 ? 15.540 -2.890 -20.870 1.00 80.44 130 ASN A C 1
ATOM 995 O O . ASN A 1 130 ? 15.490 -3.986 -21.444 1.00 80.44 130 ASN A O 1
ATOM 999 N N . THR A 1 131 ? 14.719 -1.883 -21.191 1.00 81.44 131 THR A N 1
ATOM 1000 C CA . THR A 1 131 ? 13.739 -2.016 -22.274 1.00 81.44 131 THR A CA 1
ATOM 1001 C C . THR A 1 131 ? 14.428 -2.475 -23.564 1.00 81.44 131 THR A C 1
ATOM 1003 O O . THR A 1 131 ? 15.366 -1.809 -24.027 1.00 81.44 131 THR A O 1
ATOM 1006 N N . PRO A 1 132 ? 14.005 -3.597 -24.182 1.00 78.50 132 PRO A N 1
ATOM 1007 C CA . PRO A 1 132 ? 14.659 -4.112 -25.377 1.00 78.50 132 PRO A CA 1
ATOM 1008 C C . PRO A 1 132 ? 14.742 -3.068 -26.497 1.00 78.50 132 PRO A C 1
ATOM 1010 O O . PRO A 1 132 ? 13.764 -2.406 -26.835 1.00 78.50 132 PRO A O 1
ATOM 1013 N N . GLY A 1 133 ? 15.933 -2.917 -27.080 1.00 79.56 133 GLY A N 1
ATOM 1014 C CA . GLY A 1 133 ? 16.202 -2.005 -28.197 1.00 79.56 133 GLY A CA 1
ATOM 1015 C C . GLY A 1 133 ? 16.449 -0.541 -27.814 1.00 79.56 133 GLY A C 1
ATOM 1016 O O . GLY A 1 133 ? 17.196 0.133 -28.519 1.00 79.56 133 GLY A O 1
ATOM 1017 N N . THR A 1 134 ? 15.888 -0.053 -26.704 1.00 76.69 134 THR A N 1
ATOM 1018 C CA . THR A 1 134 ? 16.039 1.352 -26.274 1.00 76.69 134 THR A CA 1
ATOM 1019 C C . THR A 1 134 ? 16.882 1.516 -25.014 1.00 76.69 134 THR A C 1
ATOM 1021 O O . THR A 1 134 ? 17.400 2.604 -24.776 1.00 76.69 134 THR A O 1
ATOM 1024 N N . GLY A 1 135 ? 17.014 0.459 -24.206 1.00 77.06 135 GLY A N 1
ATOM 1025 C CA . GLY A 1 135 ? 17.665 0.509 -22.899 1.00 77.06 135 GLY A CA 1
ATOM 1026 C C . GLY A 1 135 ? 16.993 1.475 -21.923 1.00 77.06 135 GLY A C 1
ATOM 1027 O O . GLY A 1 135 ? 17.642 1.996 -21.023 1.00 77.06 135 GLY A O 1
ATOM 1028 N N . MET A 1 136 ? 15.721 1.809 -22.157 1.00 78.69 136 MET A N 1
ATOM 1029 C CA . MET A 1 136 ? 14.980 2.717 -21.287 1.00 78.69 136 MET A CA 1
ATOM 1030 C C . MET A 1 136 ? 14.468 1.989 -20.049 1.00 78.69 136 MET A C 1
ATOM 1032 O O . MET A 1 136 ? 14.116 0.810 -20.097 1.00 78.69 136 MET A O 1
ATOM 1036 N N . GLU A 1 137 ? 14.367 2.738 -18.963 1.00 80.81 137 GLU A N 1
ATOM 1037 C CA . GLU A 1 137 ? 13.719 2.310 -17.733 1.00 80.81 137 GLU A CA 1
ATOM 1038 C C . GLU A 1 137 ? 12.238 2.679 -17.803 1.00 80.81 137 GLU A C 1
ATOM 1040 O O . GLU A 1 137 ? 11.890 3.832 -18.063 1.00 80.81 137 GLU A O 1
ATOM 1045 N N . ALA A 1 138 ? 11.344 1.726 -17.556 1.00 82.88 138 ALA A N 1
ATOM 1046 C CA . ALA A 1 138 ? 9.926 2.034 -17.434 1.00 82.88 138 ALA A CA 1
ATOM 1047 C C . ALA A 1 138 ? 9.690 2.677 -16.056 1.00 82.88 138 ALA A C 1
ATOM 1049 O O . ALA A 1 138 ? 9.913 1.999 -15.053 1.00 82.88 138 ALA A O 1
ATOM 1050 N N . PRO A 1 139 ? 9.257 3.951 -15.945 1.00 80.06 139 PRO A N 1
ATOM 1051 C CA . PRO A 1 139 ? 9.006 4.571 -14.645 1.00 80.06 139 PRO A CA 1
ATOM 1052 C C . PRO A 1 139 ? 7.890 3.858 -13.889 1.00 80.06 139 PRO A C 1
ATOM 1054 O O . PRO A 1 139 ? 6.976 3.302 -14.488 1.00 80.06 139 PRO A O 1
ATOM 1057 N N . THR A 1 140 ? 7.910 3.942 -12.561 1.00 84.00 140 THR A N 1
ATOM 1058 C CA . THR A 1 140 ? 6.768 3.471 -11.777 1.00 84.00 140 THR A CA 1
ATOM 1059 C C . THR A 1 140 ? 5.530 4.335 -12.025 1.00 84.00 140 THR A C 1
ATOM 1061 O O . THR A 1 140 ? 5.595 5.553 -11.861 1.00 84.00 140 THR A O 1
ATOM 1064 N N . TRP A 1 141 ? 4.402 3.700 -12.371 1.00 83.25 141 TRP A N 1
ATOM 1065 C CA . TRP A 1 141 ? 3.067 4.331 -12.381 1.00 83.25 141 TRP A CA 1
ATOM 1066 C C . TRP A 1 141 ? 2.513 4.580 -10.982 1.00 83.25 141 TRP A C 1
ATOM 1068 O O . TRP A 1 141 ? 1.504 5.262 -10.803 1.00 83.25 141 TRP A O 1
ATOM 1078 N N . ARG A 1 142 ? 3.181 4.044 -9.964 1.00 76.62 142 ARG A N 1
ATOM 1079 C CA . ARG A 1 142 ? 2.818 4.294 -8.586 1.00 76.62 142 ARG A CA 1
ATOM 1080 C C . ARG A 1 142 ? 3.161 5.733 -8.214 1.00 76.62 142 ARG A C 1
ATOM 1082 O O . ARG A 1 142 ? 4.303 6.166 -8.382 1.00 76.62 142 ARG A O 1
ATOM 1089 N N . GLY A 1 143 ? 2.168 6.460 -7.709 1.00 74.81 143 GLY A N 1
ATOM 1090 C CA . GLY A 1 143 ? 2.287 7.895 -7.459 1.00 74.81 143 GLY A CA 1
ATOM 1091 C C . GLY A 1 143 ? 2.144 8.742 -8.723 1.00 74.81 143 GLY A C 1
ATOM 1092 O O . GLY A 1 143 ? 2.562 9.890 -8.717 1.00 74.81 143 GLY A O 1
ATOM 1093 N N . ALA A 1 144 ? 1.569 8.211 -9.809 1.00 81.12 144 ALA A N 1
ATOM 1094 C CA . ALA A 1 144 ? 1.197 9.022 -10.971 1.00 81.12 144 ALA A CA 1
ATOM 1095 C C . ALA A 1 144 ? 0.326 10.234 -10.570 1.00 81.12 144 ALA A C 1
ATOM 1097 O O . ALA A 1 144 ?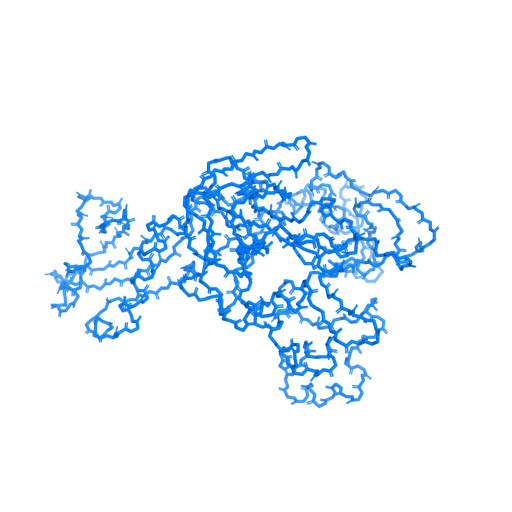 0.513 11.324 -11.094 1.00 81.12 144 ALA A O 1
ATOM 1098 N N . TYR A 1 145 ? -0.532 10.088 -9.559 1.00 79.19 145 TYR A N 1
ATOM 1099 C CA . TYR A 1 145 ? -1.318 11.182 -8.974 1.00 79.19 145 TYR A CA 1
ATOM 1100 C C . TYR A 1 145 ? -0.509 12.282 -8.266 1.00 79.19 145 TYR A C 1
ATOM 1102 O O . TYR A 1 145 ? -1.089 13.286 -7.885 1.00 79.19 145 TYR A O 1
ATOM 1110 N N . ASP A 1 146 ? 0.798 12.105 -8.080 1.00 74.06 146 ASP A N 1
ATOM 1111 C CA . ASP A 1 146 ? 1.701 13.068 -7.433 1.00 74.06 146 ASP A CA 1
ATOM 1112 C C . ASP A 1 146 ? 2.897 13.403 -8.345 1.00 74.06 146 ASP A C 1
ATOM 1114 O O . ASP A 1 146 ? 3.977 13.807 -7.914 1.00 74.06 146 ASP A O 1
ATOM 1118 N N . ARG A 1 147 ? 2.755 13.142 -9.651 1.00 72.81 147 ARG A N 1
ATOM 1119 C CA . ARG A 1 147 ? 3.829 13.314 -10.630 1.00 72.81 147 ARG A CA 1
ATOM 1120 C C . ARG A 1 147 ? 3.328 13.915 -11.924 1.00 72.81 147 ARG A C 1
ATOM 1122 O O . ARG A 1 147 ? 2.210 13.678 -12.372 1.00 72.81 147 ARG A O 1
ATOM 1129 N N . TRP A 1 148 ? 4.245 14.612 -12.577 1.00 70.12 148 TRP A N 1
ATOM 1130 C CA . TRP A 1 148 ? 4.068 15.071 -13.941 1.00 70.12 148 TRP A CA 1
ATOM 1131 C C . TRP A 1 148 ? 4.229 13.923 -14.933 1.00 70.12 148 TRP A C 1
ATOM 1133 O O . TRP A 1 148 ? 5.106 13.068 -14.782 1.00 70.12 148 TRP A O 1
ATOM 1143 N N . LEU A 1 149 ? 3.401 13.933 -15.978 1.00 71.88 149 LEU A N 1
ATOM 1144 C CA . LEU A 1 149 ? 3.591 13.053 -17.121 1.00 71.88 149 LEU A CA 1
ATOM 1145 C C . LEU A 1 149 ? 4.858 13.481 -17.865 1.00 71.88 149 LEU A C 1
ATOM 1147 O O . LEU A 1 149 ? 4.888 14.508 -18.543 1.00 71.88 149 LEU A O 1
ATOM 1151 N N . ILE A 1 150 ? 5.899 12.666 -17.740 1.00 59.38 150 ILE A N 1
ATOM 1152 C CA . ILE A 1 150 ? 7.152 12.823 -18.471 1.00 59.38 150 ILE A CA 1
ATOM 1153 C C . ILE A 1 150 ? 7.128 11.829 -19.631 1.00 59.38 150 ILE A C 1
ATOM 1155 O O . ILE A 1 150 ? 6.964 10.624 -19.433 1.00 59.38 150 ILE A O 1
ATOM 1159 N N . LEU A 1 151 ? 7.264 12.337 -20.857 1.00 63.22 151 LEU A N 1
ATOM 1160 C CA . LEU A 1 151 ? 7.495 11.493 -22.025 1.00 63.22 151 LEU A CA 1
ATOM 1161 C C . LEU A 1 151 ? 8.949 11.000 -22.020 1.00 63.22 151 LEU A C 1
ATOM 1163 O O . LEU A 1 151 ? 9.811 11.682 -21.457 1.00 63.22 151 LEU A O 1
ATOM 1167 N N . PRO A 1 152 ? 9.241 9.839 -22.639 1.00 56.12 152 PRO A N 1
ATOM 1168 C CA . PRO A 1 152 ? 10.558 9.221 -22.553 1.00 56.12 152 PRO A CA 1
ATOM 1169 C C . PRO A 1 152 ? 11.702 10.221 -22.766 1.00 56.12 152 PRO A C 1
ATOM 1171 O O . PRO A 1 152 ? 11.697 10.969 -23.747 1.00 56.12 152 PRO A O 1
ATOM 1174 N N . GLN A 1 153 ? 12.693 10.187 -21.863 1.00 53.50 153 GLN A N 1
ATOM 1175 C CA . GLN A 1 153 ? 13.937 10.973 -21.893 1.00 53.50 153 GLN A CA 1
ATOM 1176 C C . GLN A 1 153 ? 13.823 12.443 -21.464 1.00 53.50 153 GLN A C 1
ATOM 1178 O O . GLN A 1 153 ? 14.808 13.165 -21.605 1.00 53.50 153 GLN A O 1
ATOM 1183 N N . GLY A 1 154 ? 12.658 12.935 -21.022 1.00 51.94 154 GLY A N 1
ATOM 1184 C CA . GLY A 1 154 ? 12.484 14.361 -20.690 1.00 51.94 154 GLY A CA 1
ATOM 1185 C C . GLY A 1 154 ? 12.782 15.316 -21.862 1.00 51.94 154 GLY A C 1
ATOM 1186 O O . GLY A 1 154 ? 12.819 16.528 -21.682 1.00 51.94 154 GLY A O 1
ATOM 1187 N N . ARG A 1 155 ? 12.994 14.772 -23.073 1.00 49.16 155 ARG A N 1
ATOM 1188 C CA . ARG A 1 155 ? 13.341 15.507 -24.300 1.00 49.16 155 ARG A CA 1
ATOM 1189 C C . ARG A 1 155 ? 12.142 16.218 -24.908 1.00 49.16 155 ARG A C 1
ATOM 1191 O O . ARG A 1 155 ? 12.315 17.089 -25.750 1.00 49.16 155 ARG A O 1
ATOM 1198 N N . LEU A 1 156 ? 10.944 15.815 -24.501 1.00 52.97 156 LEU A N 1
ATOM 1199 C CA . LEU A 1 156 ? 9.687 16.450 -24.849 1.00 52.97 156 LEU A CA 1
ATOM 1200 C C . LEU A 1 156 ? 8.988 16.768 -23.534 1.00 52.97 156 LEU A C 1
ATOM 1202 O O . LEU A 1 156 ? 8.337 15.902 -22.946 1.00 52.97 156 LEU A O 1
ATOM 1206 N N . ASN A 1 157 ? 9.171 17.994 -23.046 1.00 61.66 157 ASN A N 1
ATOM 1207 C CA . ASN A 1 157 ? 8.330 18.478 -21.971 1.00 61.66 157 ASN A CA 1
ATOM 1208 C C . ASN A 1 157 ? 6.951 18.745 -22.570 1.00 61.66 157 ASN A C 1
ATOM 1210 O O . ASN A 1 157 ? 6.818 19.493 -23.537 1.00 61.66 157 ASN A O 1
ATOM 1214 N N . ILE A 1 158 ? 5.920 18.105 -22.018 1.00 68.88 158 ILE A N 1
ATOM 1215 C CA . ILE A 1 158 ? 4.562 18.267 -22.536 1.00 68.88 158 ILE A CA 1
ATOM 1216 C C . ILE A 1 158 ? 4.102 19.731 -22.490 1.00 68.88 158 ILE A C 1
ATOM 1218 O O . ILE A 1 158 ? 3.244 20.114 -23.281 1.00 68.88 158 ILE A O 1
ATOM 1222 N N . ILE A 1 159 ? 4.722 20.543 -21.620 1.00 69.88 159 ILE A N 1
ATOM 1223 C CA . ILE A 1 159 ? 4.469 21.978 -21.488 1.00 69.88 159 ILE A CA 1
ATOM 1224 C C . ILE A 1 159 ? 4.728 22.772 -22.771 1.00 69.88 159 ILE A C 1
ATOM 1226 O O . ILE A 1 159 ? 4.097 23.806 -22.974 1.00 69.88 159 ILE A O 1
ATOM 1230 N N . ASP A 1 160 ? 5.606 22.275 -23.643 1.00 69.94 160 ASP A N 1
ATOM 1231 C CA . ASP A 1 160 ? 6.013 22.973 -24.862 1.00 69.94 160 ASP A CA 1
ATOM 1232 C C . ASP A 1 160 ? 5.037 22.745 -26.031 1.00 69.94 160 ASP A C 1
ATOM 1234 O O . ASP A 1 160 ? 5.200 23.337 -27.098 1.00 69.94 160 ASP A O 1
ATOM 1238 N N . PHE A 1 161 ? 4.009 21.901 -25.862 1.00 75.25 161 PHE A N 1
ATOM 1239 C CA . PHE A 1 161 ? 3.014 21.650 -26.906 1.00 75.25 161 PHE A CA 1
ATOM 1240 C C . PHE A 1 161 ? 1.754 22.506 -26.747 1.00 75.25 161 PHE A C 1
ATOM 1242 O O . PHE A 1 161 ? 1.163 22.589 -25.670 1.00 75.25 161 PHE A O 1
ATOM 1249 N N . ASP A 1 162 ? 1.238 23.027 -27.865 1.00 78.88 162 ASP A N 1
ATOM 1250 C CA . ASP A 1 162 ? 0.016 23.845 -27.885 1.00 78.88 162 ASP A CA 1
ATOM 1251 C C . ASP A 1 162 ? -1.207 23.135 -27.288 1.00 78.88 162 ASP A C 1
ATOM 1253 O O . ASP A 1 162 ? -2.038 23.771 -26.637 1.00 78.88 162 ASP A O 1
ATOM 1257 N N . PHE A 1 163 ? -1.314 21.808 -27.448 1.00 78.56 163 PHE A N 1
ATOM 1258 C CA . PHE A 1 163 ? -2.423 21.046 -26.864 1.00 78.56 163 PHE A CA 1
ATOM 1259 C C . PHE A 1 163 ? -2.423 21.097 -25.330 1.00 78.56 163 PHE A C 1
ATOM 1261 O O . PHE A 1 163 ? -3.481 20.977 -24.708 1.00 78.56 163 PHE A O 1
ATOM 1268 N N . TYR A 1 164 ? -1.251 21.278 -24.715 1.00 81.50 164 TYR A N 1
ATOM 1269 C CA . TYR A 1 164 ? -1.094 21.296 -23.270 1.00 81.50 164 TYR A CA 1
ATOM 1270 C C . TYR A 1 164 ? -1.496 22.637 -22.656 1.00 81.50 164 TYR A C 1
ATOM 1272 O O . TYR A 1 164 ? -1.975 22.654 -21.523 1.00 81.50 164 TYR A O 1
ATOM 1280 N N . ARG A 1 165 ? -1.413 23.746 -23.408 1.00 82.19 165 ARG A N 1
ATOM 1281 C CA . ARG A 1 165 ? -1.859 25.079 -22.960 1.00 82.19 165 ARG A CA 1
ATOM 1282 C C . ARG A 1 165 ? -3.262 25.033 -22.349 1.00 82.19 165 ARG A C 1
ATOM 1284 O O . ARG A 1 165 ? -3.459 25.492 -21.231 1.00 82.19 165 ARG A O 1
ATOM 1291 N N . ASN A 1 166 ? -4.203 24.380 -23.030 1.00 82.88 166 ASN A N 1
ATOM 1292 C CA . ASN A 1 166 ? -5.589 24.252 -22.567 1.00 82.88 166 ASN A CA 1
ATOM 1293 C C . ASN A 1 166 ? -5.734 23.458 -21.255 1.00 82.88 166 ASN A C 1
ATOM 1295 O O . ASN A 1 166 ? -6.715 23.635 -20.532 1.00 82.88 166 ASN A O 1
ATOM 1299 N N . VAL A 1 167 ? -4.814 22.533 -20.968 1.00 83.81 167 VAL A N 1
ATOM 1300 C CA . VAL A 1 167 ? -4.789 21.765 -19.713 1.00 83.81 167 VAL A CA 1
ATOM 1301 C C . VAL A 1 167 ? -4.108 22.572 -18.611 1.00 83.81 167 VAL A C 1
ATOM 1303 O O . VAL A 1 167 ? -4.622 22.621 -17.494 1.00 83.81 167 VAL A O 1
ATOM 1306 N N . ALA A 1 168 ? -3.020 23.270 -18.936 1.00 83.12 168 ALA A N 1
ATOM 1307 C CA . ALA A 1 168 ? -2.313 24.163 -18.026 1.00 83.12 168 ALA A CA 1
ATOM 1308 C C . ALA A 1 168 ? -3.199 25.322 -17.540 1.00 83.12 168 ALA A C 1
ATOM 1310 O O . ALA A 1 168 ? -3.255 25.584 -16.343 1.00 83.12 168 ALA A O 1
ATOM 1311 N N . GLU A 1 169 ? -3.967 25.955 -18.434 1.00 85.25 169 GLU A N 1
ATOM 1312 C CA . GLU A 1 169 ? -4.913 27.032 -18.094 1.00 85.25 169 GLU A CA 1
ATOM 1313 C C . GLU A 1 169 ? -6.021 26.580 -17.123 1.00 85.25 169 GLU A C 1
ATOM 1315 O O . GLU A 1 169 ? -6.609 27.403 -16.426 1.00 85.25 169 GLU A O 1
ATOM 1320 N N . LYS A 1 170 ? -6.281 25.269 -17.026 1.00 87.12 170 LYS A N 1
ATOM 1321 C CA . LYS A 1 170 ? -7.231 24.666 -16.071 1.00 87.12 170 LYS A CA 1
ATOM 1322 C C . LYS A 1 170 ? -6.575 24.215 -14.761 1.00 87.12 170 LYS A C 1
ATOM 1324 O O . LYS A 1 170 ? -7.225 23.539 -13.969 1.00 87.12 170 LYS A O 1
ATOM 1329 N N . GLY A 1 171 ? -5.298 24.533 -14.552 1.00 86.56 171 GLY A N 1
ATOM 1330 C CA . GLY A 1 171 ? -4.527 24.098 -13.385 1.00 86.56 171 GLY A CA 1
ATOM 1331 C C . GLY A 1 171 ? -3.965 22.677 -13.489 1.00 86.56 171 GLY A C 1
ATOM 1332 O O . GLY A 1 171 ? -3.588 22.113 -12.473 1.00 86.56 171 GLY A O 1
ATOM 1333 N N . ALA A 1 172 ? -3.914 22.102 -14.697 1.00 86.12 172 ALA A N 1
ATOM 1334 C CA . ALA A 1 172 ? -3.387 20.767 -14.990 1.00 86.12 172 ALA A CA 1
ATOM 1335 C C . ALA A 1 172 ? -3.936 19.620 -14.106 1.00 86.12 172 ALA A C 1
ATOM 1337 O O . ALA A 1 172 ? -3.157 18.941 -13.439 1.00 86.12 172 ALA A O 1
ATOM 1338 N N . PRO A 1 173 ? -5.257 19.340 -14.137 1.00 87.81 173 PRO A N 1
ATOM 1339 C CA . PRO A 1 173 ? -5.833 18.244 -13.355 1.00 87.81 173 PRO A CA 1
ATOM 1340 C C . PRO A 1 173 ? -5.152 16.907 -13.681 1.00 87.81 173 PRO A C 1
ATOM 1342 O O . PRO A 1 173 ? -5.088 16.534 -14.857 1.00 87.81 173 PRO A O 1
ATOM 1345 N N . GLU A 1 174 ? -4.698 16.158 -12.672 1.00 87.00 174 GLU A N 1
ATOM 1346 C CA . GLU A 1 174 ? -3.798 15.009 -12.857 1.00 87.00 174 GLU A CA 1
ATOM 1347 C C . GLU A 1 174 ? -4.427 13.941 -13.750 1.00 87.00 174 GLU A C 1
ATOM 1349 O O . GLU A 1 174 ? -3.794 13.452 -14.684 1.00 87.00 174 GLU A O 1
ATOM 1354 N N . ARG A 1 175 ? -5.717 13.644 -13.543 1.00 88.44 175 ARG A N 1
ATOM 1355 C CA . ARG A 1 175 ? -6.460 12.708 -14.400 1.00 88.44 175 ARG A CA 1
ATOM 1356 C C . ARG A 1 175 ? -6.397 13.116 -15.874 1.00 88.44 175 ARG A C 1
ATOM 1358 O O . ARG A 1 175 ? -6.150 12.271 -16.728 1.00 88.44 175 ARG A O 1
ATOM 1365 N N . SER A 1 176 ? -6.609 14.399 -16.169 1.00 87.50 176 SER A N 1
ATOM 1366 C CA . SER A 1 176 ? -6.585 14.925 -17.541 1.00 87.50 176 SER A CA 1
ATOM 1367 C C . SER A 1 176 ? -5.188 14.832 -18.154 1.00 87.50 176 SER A C 1
ATOM 1369 O O . SER A 1 176 ? -5.057 14.542 -19.339 1.00 87.50 176 SER A O 1
ATOM 1371 N N . VAL A 1 177 ? -4.145 15.055 -17.349 1.00 85.69 177 VAL A N 1
ATOM 1372 C CA . VAL A 1 177 ? -2.748 14.913 -17.779 1.00 85.69 177 VAL A CA 1
ATOM 1373 C C . VAL A 1 177 ? -2.440 13.451 -18.113 1.00 85.69 177 VAL A C 1
ATOM 1375 O O . VAL A 1 177 ? -1.938 13.158 -19.196 1.00 85.69 177 VAL A O 1
ATOM 1378 N N . TRP A 1 178 ? -2.792 12.514 -17.234 1.00 85.00 178 TRP A N 1
ATOM 1379 C CA . TRP A 1 178 ? -2.510 11.091 -17.444 1.00 85.00 178 TRP A CA 1
ATOM 1380 C C . TRP A 1 178 ? -3.343 10.460 -18.560 1.00 85.00 178 TRP A C 1
ATOM 1382 O O . TRP A 1 178 ? -2.866 9.538 -19.218 1.00 85.00 178 TRP A O 1
ATOM 1392 N N . GLN A 1 179 ? -4.511 11.022 -18.885 1.00 86.94 179 GLN A N 1
ATOM 1393 C CA . GLN A 1 179 ? -5.278 10.623 -20.069 1.00 86.94 179 GLN A CA 1
ATOM 1394 C C . GLN A 1 179 ? -4.491 10.732 -21.380 1.00 86.94 179 GLN A C 1
ATOM 1396 O O . GLN A 1 179 ? -4.776 9.995 -22.328 1.00 86.94 179 GLN A O 1
ATOM 1401 N N . PHE A 1 180 ? -3.456 11.573 -21.449 1.00 83.12 180 PHE A N 1
ATOM 1402 C CA . PHE A 1 180 ? -2.578 11.626 -22.615 1.00 83.12 180 PHE A CA 1
ATOM 1403 C C . PHE A 1 180 ? -1.783 10.332 -22.840 1.00 83.12 180 PHE A C 1
ATOM 1405 O O . PHE A 1 180 ? -1.519 9.993 -23.994 1.00 83.12 180 PHE A O 1
ATOM 1412 N N . SER A 1 181 ? -1.482 9.551 -21.796 1.00 80.94 181 SER A N 1
ATOM 1413 C CA . SER A 1 181 ? -0.783 8.262 -21.923 1.00 80.94 181 SER A CA 1
ATOM 1414 C C . SER A 1 181 ? -1.566 7.224 -22.737 1.00 80.94 181 SER A C 1
ATOM 1416 O O . SER A 1 181 ? -0.971 6.322 -23.322 1.00 80.94 181 SER A O 1
ATOM 1418 N N . TRP A 1 182 ? -2.890 7.372 -22.830 1.00 82.62 182 TRP A N 1
ATOM 1419 C CA . TRP A 1 182 ? -3.775 6.572 -23.686 1.00 82.62 182 TRP A CA 1
ATOM 1420 C C . TRP A 1 182 ? -4.534 7.434 -24.709 1.00 82.62 182 TRP A C 1
ATOM 1422 O O . TRP A 1 182 ? -5.613 7.067 -25.180 1.00 82.62 182 TRP A O 1
ATOM 1432 N N . ALA A 1 183 ? -3.962 8.591 -25.064 1.00 82.31 183 ALA A N 1
ATOM 1433 C CA . ALA A 1 183 ? -4.487 9.570 -26.018 1.00 82.31 183 ALA A CA 1
ATOM 1434 C C . ALA A 1 183 ? -5.989 9.893 -25.846 1.00 82.31 183 ALA A C 1
ATOM 1436 O O . ALA A 1 183 ? -6.732 9.995 -26.822 1.00 82.31 183 ALA A O 1
ATOM 1437 N N . GLY A 1 184 ? -6.453 10.005 -24.598 1.00 85.50 184 GLY A N 1
ATOM 1438 C CA . GLY A 1 184 ? -7.829 10.373 -24.253 1.00 85.50 184 GLY A CA 1
ATOM 1439 C C . GLY A 1 184 ? -8.884 9.297 -24.530 1.00 85.50 184 GLY A C 1
ATOM 1440 O O . GLY A 1 184 ? -10.082 9.583 -24.481 1.00 85.50 184 GLY A O 1
ATOM 1441 N N . ARG A 1 185 ? -8.488 8.054 -24.834 1.00 87.62 185 ARG A N 1
ATOM 1442 C CA . ARG A 1 185 ? -9.432 6.947 -25.049 1.00 87.62 185 ARG A CA 1
ATOM 1443 C C . ARG A 1 185 ? -10.141 6.563 -23.749 1.00 87.62 185 ARG A C 1
ATOM 1445 O O . ARG A 1 185 ? -9.552 5.916 -22.891 1.00 87.62 185 ARG A O 1
ATOM 1452 N N . LYS A 1 186 ? -11.443 6.849 -23.659 1.00 90.38 186 LYS A N 1
ATOM 1453 C CA . LYS A 1 186 ? -12.268 6.570 -22.466 1.00 90.38 186 LYS A CA 1
ATOM 1454 C C . LYS A 1 186 ? -12.230 5.122 -21.972 1.00 90.38 186 LYS A C 1
ATOM 1456 O O . LYS A 1 186 ? -12.334 4.893 -20.777 1.00 90.38 186 LYS A O 1
ATOM 1461 N N . ARG A 1 187 ? -12.038 4.143 -22.868 1.00 90.00 187 ARG A N 1
ATOM 1462 C CA . ARG A 1 187 ? -11.876 2.724 -22.492 1.00 90.00 187 ARG A CA 1
ATOM 1463 C C . ARG A 1 187 ? -10.740 2.515 -21.487 1.00 90.00 187 ARG A C 1
ATOM 1465 O O . ARG A 1 187 ? -10.797 1.568 -20.727 1.00 90.00 187 ARG A O 1
ATOM 1472 N N . PHE A 1 188 ? -9.721 3.372 -21.497 1.00 90.62 188 PHE A N 1
ATOM 1473 C CA . PHE A 1 188 ? -8.575 3.296 -20.595 1.00 90.62 188 PHE A CA 1
ATOM 1474 C C . PHE A 1 188 ? -8.717 4.144 -19.330 1.00 90.62 188 PHE A C 1
ATOM 1476 O O . PHE A 1 188 ? -7.861 4.060 -18.457 1.00 90.62 188 PHE A O 1
ATOM 1483 N N . ASP A 1 189 ? -9.801 4.910 -19.181 1.00 92.00 189 ASP A N 1
ATOM 1484 C CA . ASP A 1 189 ? -10.041 5.698 -17.971 1.00 92.00 189 ASP A CA 1
ATOM 1485 C C . ASP A 1 189 ? -10.051 4.872 -16.669 1.00 92.00 189 ASP A C 1
ATOM 1487 O O . ASP A 1 189 ? -9.558 5.409 -15.676 1.00 92.00 189 ASP A O 1
ATOM 1491 N N . PRO A 1 190 ? -10.503 3.596 -16.638 1.00 95.62 190 PRO A N 1
ATOM 1492 C CA . PRO A 1 190 ? -10.419 2.763 -15.434 1.00 95.62 190 PRO A C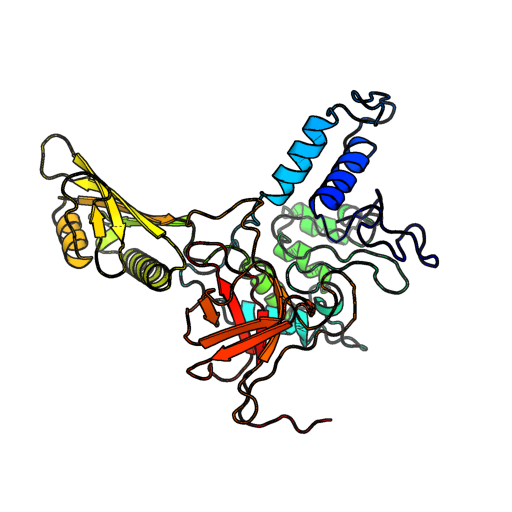A 1
ATOM 1493 C C . PRO A 1 190 ? -8.993 2.563 -14.891 1.00 95.62 190 PRO A C 1
ATOM 1495 O O . PRO A 1 190 ? -8.806 2.330 -13.698 1.00 95.62 190 PRO A O 1
ATOM 1498 N N . VAL A 1 191 ? -7.955 2.703 -15.730 1.00 93.94 191 VAL A N 1
ATOM 1499 C CA . VAL A 1 191 ? -6.543 2.651 -15.293 1.00 93.94 191 VAL A CA 1
ATOM 1500 C C . VAL A 1 191 ? -6.229 3.752 -14.279 1.00 93.94 191 VAL A C 1
ATOM 1502 O O . VAL A 1 191 ? -5.392 3.565 -13.397 1.00 93.94 191 VAL A O 1
ATOM 1505 N N . TRP A 1 192 ? -6.909 4.896 -14.366 1.00 94.06 192 TRP A N 1
ATOM 1506 C CA . TRP A 1 192 ? -6.752 5.957 -13.380 1.00 94.06 192 TRP A CA 1
ATOM 1507 C C . TRP A 1 192 ? -7.225 5.513 -11.992 1.00 94.06 192 TRP A C 1
ATOM 1509 O O . TRP A 1 192 ? -6.531 5.741 -11.005 1.00 94.06 192 TRP A O 1
ATOM 1519 N N . ASP A 1 193 ? -8.357 4.815 -11.909 1.00 95.50 193 ASP A N 1
ATOM 1520 C CA . ASP A 1 193 ? -8.883 4.307 -10.641 1.00 95.50 193 ASP A CA 1
ATOM 1521 C C . ASP A 1 193 ? -8.005 3.169 -10.083 1.00 95.50 193 ASP A C 1
ATOM 1523 O O . ASP A 1 193 ? -7.748 3.132 -8.881 1.00 95.50 193 ASP A O 1
ATOM 1527 N N . MET A 1 194 ? -7.410 2.329 -10.945 1.00 95.50 194 MET A N 1
ATOM 1528 C CA . MET A 1 194 ? -6.353 1.385 -10.538 1.00 95.50 194 MET A CA 1
ATOM 1529 C C . MET A 1 194 ? -5.184 2.104 -9.849 1.00 95.50 194 MET A C 1
ATOM 1531 O O . MET A 1 194 ? -4.708 1.655 -8.812 1.00 95.50 194 MET A O 1
ATOM 1535 N N . VAL A 1 195 ? -4.709 3.219 -10.406 1.00 92.56 195 VAL A N 1
ATOM 1536 C CA . VAL A 1 195 ? -3.601 4.000 -9.830 1.00 92.56 195 VAL A CA 1
ATOM 1537 C C . VAL A 1 195 ? -3.976 4.621 -8.481 1.00 92.56 195 VAL A C 1
ATOM 1539 O O . VAL A 1 195 ? -3.131 4.696 -7.589 1.00 92.56 195 VAL A O 1
ATOM 1542 N N . LEU A 1 196 ? -5.218 5.089 -8.332 1.00 94.00 196 LEU A N 1
ATOM 1543 C CA . LEU A 1 196 ? -5.685 5.766 -7.120 1.00 94.00 196 LEU A CA 1
ATOM 1544 C C . LEU A 1 196 ? -6.039 4.807 -5.977 1.00 94.00 196 LEU A C 1
ATOM 1546 O O . LEU A 1 196 ? -5.934 5.190 -4.808 1.00 94.00 196 LEU A O 1
ATOM 1550 N N . GLU A 1 197 ? -6.472 3.590 -6.302 1.00 95.81 197 GLU A N 1
ATOM 1551 C CA . GLU A 1 197 ? -6.929 2.590 -5.332 1.00 95.81 197 GLU A CA 1
ATOM 1552 C C . GLU A 1 197 ? -5.943 1.430 -5.125 1.00 95.81 197 GLU A C 1
ATOM 1554 O O . GLU A 1 197 ? -6.003 0.748 -4.099 1.00 95.81 197 GLU A O 1
ATOM 1559 N N . GLY A 1 198 ? -5.027 1.193 -6.065 1.00 93.75 198 GLY A N 1
ATOM 1560 C CA . GLY A 1 198 ? -4.008 0.154 -5.956 1.00 93.75 198 GLY A CA 1
ATOM 1561 C C . GLY A 1 198 ? -3.071 0.422 -4.782 1.00 93.75 198 GLY A C 1
ATOM 1562 O O . GLY A 1 198 ? -2.419 1.467 -4.716 1.00 93.75 198 GLY A O 1
ATOM 1563 N N . SER A 1 199 ? -2.997 -0.525 -3.850 1.00 89.38 199 SER A N 1
ATOM 1564 C CA . SER A 1 199 ? -2.225 -0.388 -2.620 1.00 89.38 199 SER A CA 1
ATOM 1565 C C . SER A 1 199 ? -0.965 -1.245 -2.641 1.00 89.38 199 SER A C 1
ATOM 1567 O O . SER A 1 199 ? -0.831 -2.239 -3.354 1.00 89.38 199 SER A O 1
ATOM 1569 N N . THR A 1 200 ? 0.011 -0.837 -1.840 1.00 89.38 200 THR A N 1
ATOM 1570 C CA . THR A 1 200 ? 1.159 -1.655 -1.450 1.00 89.38 200 THR A CA 1
ATOM 1571 C C . THR A 1 200 ? 1.680 -1.069 -0.144 1.00 89.38 200 THR A C 1
ATOM 1573 O O . THR A 1 200 ? 2.154 0.064 -0.085 1.00 89.38 200 THR A O 1
ATOM 1576 N N . GLY A 1 201 ? 1.562 -1.835 0.915 1.00 90.56 201 GLY A N 1
ATOM 1577 C CA . GLY A 1 201 ? 2.059 -1.530 2.249 1.00 90.56 201 GLY A CA 1
ATOM 1578 C C . GLY A 1 201 ? 0.960 -1.338 3.262 1.00 90.56 201 GLY A C 1
ATOM 1579 O O . GLY A 1 201 ? 1.114 -1.757 4.402 1.00 90.56 201 GLY A O 1
ATOM 1580 N N . PHE A 1 202 ? -0.176 -0.798 2.838 1.00 92.94 202 PHE A N 1
ATOM 1581 C CA . PHE A 1 202 ? -1.196 -0.306 3.750 1.00 92.94 202 PHE A CA 1
ATOM 1582 C C . PHE A 1 202 ? -2.553 -0.916 3.418 1.00 92.94 202 PHE A C 1
ATOM 1584 O O . PHE A 1 202 ? -2.942 -0.978 2.248 1.00 92.94 202 PHE A O 1
ATOM 1591 N N . SER A 1 203 ? -3.288 -1.308 4.457 1.00 94.25 203 SER A N 1
ATOM 1592 C CA . SER A 1 203 ? -4.734 -1.499 4.358 1.00 94.25 203 SER A CA 1
ATOM 1593 C C . SER A 1 203 ? -5.403 -0.158 4.039 1.00 94.25 203 SER A C 1
ATOM 1595 O O . SER A 1 203 ? -4.952 0.893 4.497 1.00 94.25 203 SER A O 1
ATOM 1597 N N . GLY A 1 204 ? -6.516 -0.175 3.308 1.00 95.25 204 GLY A N 1
ATOM 1598 C CA . GLY A 1 204 ? -7.366 1.003 3.111 1.00 95.25 204 GLY A CA 1
ATOM 1599 C C . GLY A 1 204 ? -7.940 1.596 4.408 1.00 95.25 204 GLY A C 1
ATOM 1600 O O . GLY A 1 204 ? -8.353 2.760 4.421 1.00 95.25 204 GLY A O 1
ATOM 1601 N N . ALA A 1 205 ? -7.924 0.818 5.496 1.00 95.75 205 ALA A N 1
ATOM 1602 C CA . ALA A 1 205 ? -8.313 1.234 6.841 1.00 95.75 205 ALA A CA 1
ATOM 1603 C C . ALA A 1 205 ? -7.218 2.026 7.588 1.00 95.75 205 ALA A C 1
ATOM 1605 O O . ALA A 1 205 ? -7.507 2.661 8.602 1.00 95.75 205 ALA A O 1
ATOM 1606 N N . PHE A 1 206 ? -5.970 2.018 7.105 1.00 95.25 206 PHE A N 1
ATOM 1607 C CA . PHE A 1 206 ? -4.873 2.748 7.741 1.00 95.25 206 PHE A CA 1
ATOM 1608 C C . PHE A 1 206 ? -5.128 4.260 7.755 1.00 95.25 206 PHE A C 1
ATOM 1610 O O . PHE A 1 206 ? -5.574 4.839 6.762 1.00 95.25 206 PHE A O 1
ATOM 1617 N N . ALA A 1 207 ? -4.822 4.893 8.889 1.00 94.62 207 ALA A N 1
ATOM 1618 C CA . ALA A 1 207 ? -5.013 6.313 9.173 1.00 94.62 207 ALA A CA 1
ATOM 1619 C C . ALA A 1 207 ? -6.458 6.815 8.990 1.00 94.62 207 ALA A C 1
ATOM 1621 O O . ALA A 1 207 ? -6.706 8.022 8.996 1.00 94.62 207 ALA A O 1
ATOM 1622 N N . ARG A 1 208 ? -7.436 5.912 8.841 1.00 96.81 208 ARG A N 1
ATOM 1623 C CA . ARG A 1 208 ? -8.853 6.270 8.873 1.00 96.81 208 ARG A CA 1
ATOM 1624 C C . ARG A 1 208 ? -9.267 6.499 10.319 1.00 96.81 208 ARG A C 1
ATOM 1626 O O . ARG A 1 208 ? -8.843 5.768 11.216 1.00 96.81 208 ARG A O 1
ATOM 1633 N N . GLN A 1 209 ? -10.082 7.527 10.521 1.00 97.56 209 GLN A N 1
ATOM 1634 C CA . GLN A 1 209 ? -10.496 7.975 11.841 1.00 97.56 209 GLN A CA 1
ATOM 1635 C C . GLN A 1 209 ? -12.002 8.180 11.899 1.00 97.56 209 GLN A C 1
ATOM 1637 O O . GLN A 1 209 ? -12.599 8.695 10.953 1.00 97.56 209 GLN A O 1
ATOM 1642 N N . VAL A 1 210 ? -12.599 7.826 13.031 1.00 98.25 210 VAL A N 1
ATOM 1643 C CA . VAL A 1 210 ? -13.976 8.182 13.371 1.00 98.25 210 VAL A CA 1
ATOM 1644 C C . VAL A 1 210 ? -14.017 8.701 14.799 1.00 98.25 210 VAL A C 1
ATOM 1646 O O . VAL A 1 210 ? -13.529 8.053 15.718 1.00 98.25 210 VAL A O 1
ATOM 1649 N N . THR A 1 211 ? -14.603 9.878 14.997 1.00 98.31 211 THR A N 1
ATOM 1650 C CA . THR A 1 211 ? -14.869 10.409 16.336 1.00 98.31 211 THR A CA 1
ATOM 1651 C C . THR A 1 211 ? -16.315 10.134 16.694 1.00 98.31 211 THR A C 1
ATOM 1653 O O . THR A 1 211 ? -17.211 10.593 15.988 1.00 98.31 211 THR A O 1
ATOM 1656 N N . LEU A 1 212 ? -16.555 9.431 17.798 1.00 97.94 212 LEU A N 1
ATOM 1657 C CA . LEU A 1 212 ? -17.888 9.255 18.362 1.00 97.94 212 LEU A CA 1
ATOM 1658 C C . LEU A 1 212 ? -18.163 10.347 19.396 1.00 97.94 212 LEU A C 1
ATOM 1660 O O . LEU A 1 212 ? -17.448 10.499 20.387 1.00 97.94 212 LEU A O 1
ATOM 1664 N N . ASN A 1 213 ? -19.220 11.107 19.145 1.00 96.38 213 ASN A N 1
ATOM 1665 C CA . ASN A 1 213 ? -19.844 12.060 20.051 1.00 96.38 213 ASN A CA 1
ATOM 1666 C C . ASN A 1 213 ? -21.373 11.964 19.871 1.00 96.38 213 ASN A C 1
ATOM 1668 O O . ASN A 1 213 ? -21.851 11.211 19.023 1.00 96.38 213 ASN A O 1
ATOM 1672 N N . LYS A 1 214 ? -22.150 12.738 20.639 1.00 95.50 214 LYS A N 1
ATOM 1673 C CA . LYS A 1 214 ? -23.625 12.688 20.583 1.00 95.50 214 LYS A CA 1
ATOM 1674 C C . LYS A 1 214 ? -24.223 12.875 19.186 1.00 95.50 214 LYS A C 1
ATOM 1676 O O . LYS A 1 214 ? -25.306 12.375 18.944 1.00 95.50 214 LYS A O 1
ATOM 1681 N N . THR A 1 215 ? -23.544 13.602 18.301 1.00 95.56 215 THR A N 1
ATOM 1682 C CA . THR A 1 215 ? -24.011 13.829 16.926 1.00 95.56 215 THR A CA 1
ATOM 1683 C C . THR A 1 215 ? -23.602 12.671 16.021 1.00 95.56 215 THR A C 1
ATOM 1685 O O . THR A 1 215 ? -24.446 12.049 15.389 1.00 95.56 215 THR A O 1
ATOM 1688 N N . SER A 1 216 ? -22.312 12.326 15.993 1.00 95.88 216 SER A N 1
ATOM 1689 C CA . SER A 1 216 ? -21.794 11.319 15.058 1.00 95.88 216 SER A CA 1
ATOM 1690 C C . SER A 1 216 ? -22.243 9.893 15.371 1.00 95.88 216 SER A C 1
ATOM 1692 O O . SER A 1 216 ? -22.245 9.044 14.488 1.00 95.88 216 SER A O 1
ATOM 1694 N N . VAL A 1 217 ? -22.671 9.605 16.603 1.00 94.69 217 VAL A N 1
ATOM 1695 C CA . VAL A 1 217 ? -23.231 8.289 16.945 1.00 94.69 217 VAL A CA 1
ATOM 1696 C C . VAL A 1 217 ? -24.589 8.027 16.274 1.00 94.69 217 VAL A C 1
ATOM 1698 O O . VAL A 1 217 ? -24.982 6.874 16.121 1.00 94.69 217 VAL A O 1
ATOM 1701 N N . GLU A 1 218 ? -25.283 9.077 15.827 1.00 93.88 218 GLU A N 1
ATOM 1702 C CA . GLU A 1 218 ? -26.527 8.980 15.052 1.00 93.88 218 GLU A CA 1
ATOM 1703 C C . GLU A 1 218 ? -26.261 8.896 13.533 1.00 93.88 218 GLU A C 1
ATOM 1705 O O . GLU A 1 218 ? -27.164 8.602 12.745 1.00 93.88 218 GLU A O 1
ATOM 1710 N N . GLU A 1 219 ? -25.018 9.122 13.093 1.00 96.62 219 GLU A N 1
ATOM 1711 C CA . GLU A 1 219 ? -24.639 9.112 11.683 1.00 96.62 219 GLU A CA 1
ATOM 1712 C C . GLU A 1 219 ? -24.294 7.698 11.197 1.00 96.62 219 GLU A C 1
ATOM 1714 O O . GLU A 1 219 ? -23.308 7.078 11.605 1.00 96.62 219 GLU A O 1
ATOM 1719 N N . SER A 1 220 ? -25.066 7.204 10.224 1.00 96.06 220 SER A N 1
ATOM 1720 C CA . SER A 1 220 ? -24.847 5.874 9.632 1.00 96.06 220 SER A CA 1
ATOM 1721 C C . SER A 1 220 ? -23.428 5.670 9.082 1.00 96.06 220 SER A C 1
ATOM 1723 O O . SER A 1 220 ? -22.867 4.588 9.240 1.00 96.06 220 SER A O 1
ATOM 1725 N N . LEU A 1 221 ? -22.822 6.702 8.484 1.00 96.00 221 LEU A N 1
ATOM 1726 C CA . LEU A 1 221 ? -21.465 6.626 7.940 1.00 96.00 221 LEU A CA 1
ATOM 1727 C C . LEU A 1 221 ? -20.411 6.451 9.042 1.00 96.00 221 LEU A C 1
ATOM 1729 O O . LEU A 1 221 ? -19.476 5.675 8.858 1.00 96.00 221 LEU A O 1
ATOM 1733 N N . SER A 1 222 ? -20.560 7.121 10.189 1.00 97.06 222 SER A N 1
ATOM 1734 C CA . SER A 1 222 ? -19.642 6.955 11.321 1.00 97.06 222 SER A CA 1
ATOM 1735 C C . SER A 1 222 ? -19.685 5.526 11.858 1.00 97.06 222 SER A C 1
ATOM 1737 O O . SER A 1 222 ? -18.638 4.920 12.083 1.00 97.06 222 SER A O 1
ATOM 1739 N N . LEU A 1 223 ? -20.882 4.950 11.990 1.00 96.44 223 LEU A N 1
ATOM 1740 C CA . LEU A 1 223 ? -21.041 3.570 12.451 1.00 96.44 223 LEU A CA 1
ATOM 1741 C C . LEU A 1 223 ? -20.534 2.544 11.425 1.00 96.44 223 LEU A C 1
ATOM 1743 O O . LEU A 1 223 ? -19.944 1.542 11.822 1.00 96.44 223 LEU A O 1
ATOM 1747 N N . GLN A 1 224 ? -20.713 2.795 10.125 1.00 97.12 224 GLN A N 1
ATOM 1748 C CA . GLN A 1 224 ? -20.146 1.955 9.059 1.00 97.12 224 GLN A CA 1
ATOM 1749 C C . GLN A 1 224 ? -18.616 2.018 9.020 1.00 97.12 224 GLN A C 1
ATOM 1751 O O . GLN A 1 224 ? -17.955 1.001 8.799 1.00 97.12 224 GLN A O 1
ATOM 1756 N N . LEU A 1 225 ? -18.042 3.203 9.243 1.00 98.00 225 LEU A N 1
ATOM 1757 C CA . LEU A 1 225 ? -16.596 3.368 9.308 1.00 98.00 225 LEU A CA 1
ATOM 1758 C C . LEU A 1 225 ? -16.019 2.640 10.525 1.00 98.00 225 LEU A C 1
ATOM 1760 O O . LEU A 1 225 ? -15.049 1.905 10.373 1.00 98.00 225 LEU A O 1
ATOM 1764 N N . LEU A 1 226 ? -16.637 2.784 11.702 1.00 98.31 226 LEU A N 1
ATOM 1765 C CA . LEU A 1 226 ? -16.231 2.045 12.899 1.00 98.31 226 LEU A CA 1
ATOM 1766 C C . LEU A 1 226 ? -16.294 0.531 12.677 1.00 98.31 226 LEU A C 1
ATOM 1768 O O . LEU A 1 226 ? -15.331 -0.166 12.969 1.00 98.31 226 LEU A O 1
ATOM 1772 N N . ASP A 1 227 ? -17.387 0.044 12.087 1.00 97.94 227 ASP A N 1
ATOM 1773 C CA . ASP A 1 227 ? -17.564 -1.372 11.758 1.00 97.94 227 ASP A CA 1
ATOM 1774 C C . ASP A 1 227 ? -16.459 -1.901 10.834 1.00 97.94 227 ASP A C 1
ATOM 1776 O O . ASP A 1 227 ? -15.864 -2.951 11.073 1.00 97.94 227 ASP A O 1
ATOM 1780 N N . SER A 1 228 ? -16.116 -1.122 9.808 1.00 97.88 228 SER A N 1
ATOM 1781 C CA . SER A 1 228 ? -15.049 -1.480 8.873 1.00 97.88 228 SER A CA 1
ATOM 1782 C C . SER A 1 228 ? -13.663 -1.449 9.516 1.00 97.88 228 SER A C 1
ATOM 1784 O O . SER A 1 228 ? -12.821 -2.287 9.192 1.00 97.88 228 SER A O 1
ATOM 1786 N N . LEU A 1 229 ? -13.418 -0.508 10.434 1.00 98.38 229 LEU A N 1
ATOM 1787 C CA . LEU A 1 229 ? -12.185 -0.449 11.220 1.00 98.38 229 LEU A CA 1
ATOM 1788 C C . LEU A 1 229 ? -12.062 -1.669 12.143 1.00 98.38 229 LEU A C 1
ATOM 1790 O O . LEU A 1 229 ? -11.016 -2.314 12.157 1.00 98.38 229 LEU A O 1
ATOM 1794 N N . GLU A 1 230 ? -13.125 -2.020 12.870 1.00 98.44 230 GLU A N 1
ATOM 1795 C CA . GLU A 1 230 ? -13.174 -3.217 13.719 1.00 98.44 230 GLU A CA 1
ATOM 1796 C C . GLU A 1 230 ? -12.942 -4.488 12.891 1.00 98.44 230 GLU A C 1
ATOM 1798 O O . GLU A 1 230 ? -12.160 -5.353 13.285 1.00 98.44 230 GLU A O 1
ATOM 1803 N N . GLN A 1 231 ? -13.559 -4.582 11.708 1.00 97.88 231 GLN A N 1
ATOM 1804 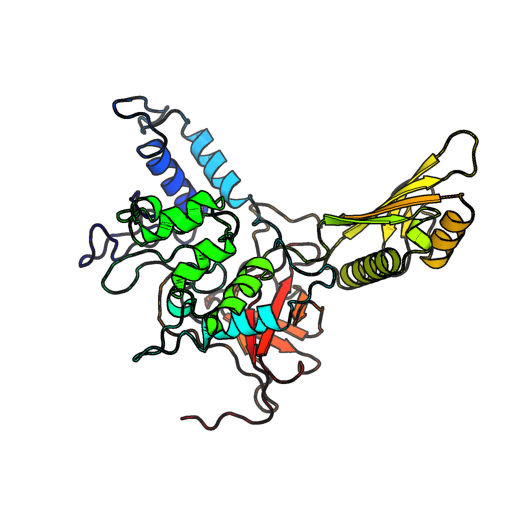C CA . GLN A 1 231 ? -13.357 -5.702 10.791 1.00 97.88 231 GLN A CA 1
ATOM 1805 C C . GLN A 1 231 ? -11.901 -5.797 10.325 1.00 97.88 231 GLN A C 1
ATOM 1807 O O . GLN A 1 231 ? -11.290 -6.860 10.430 1.00 97.88 231 GLN A O 1
ATOM 1812 N N . SER A 1 232 ? -11.312 -4.689 9.864 1.00 96.69 232 SER A N 1
ATOM 1813 C CA . SER A 1 232 ? -9.909 -4.684 9.440 1.00 96.69 232 SER A CA 1
ATOM 1814 C C . SER A 1 232 ? -8.957 -4.997 10.599 1.00 96.69 232 SER A C 1
ATOM 1816 O O . SER A 1 232 ? -7.898 -5.572 10.352 1.00 96.69 232 SER A O 1
ATOM 1818 N N . ALA A 1 233 ? -9.302 -4.634 11.837 1.00 96.88 233 ALA A N 1
ATOM 1819 C CA . ALA A 1 233 ? -8.522 -4.970 13.023 1.00 96.88 233 ALA A CA 1
ATOM 1820 C C . ALA A 1 233 ? -8.622 -6.463 13.381 1.00 96.88 233 ALA A C 1
ATOM 1822 O O . ALA A 1 233 ? -7.590 -7.085 13.622 1.00 96.88 233 ALA A O 1
ATOM 1823 N N . ARG A 1 234 ? -9.820 -7.071 13.320 1.00 96.75 234 ARG A N 1
ATOM 1824 C CA . ARG A 1 234 ? -10.005 -8.534 13.479 1.00 96.75 234 ARG A CA 1
ATOM 1825 C C . ARG A 1 234 ? -9.181 -9.328 12.474 1.00 96.75 234 ARG A C 1
ATOM 1827 O O . ARG A 1 234 ? -8.604 -10.359 12.803 1.00 96.75 234 ARG A O 1
ATOM 1834 N N . GLU A 1 235 ? -9.106 -8.831 11.246 1.00 95.62 235 GLU A N 1
ATOM 1835 C CA . GLU A 1 235 ? -8.318 -9.446 10.179 1.00 95.62 235 GLU A CA 1
ATOM 1836 C C . GLU A 1 235 ? -6.800 -9.221 10.351 1.00 95.62 235 GLU A C 1
ATOM 1838 O O . GLU A 1 235 ? -6.002 -9.880 9.684 1.00 95.62 235 GLU A O 1
ATOM 1843 N N . GLY A 1 236 ? -6.380 -8.349 11.277 1.00 93.88 236 GLY A N 1
ATOM 1844 C CA . GLY A 1 236 ? -4.978 -8.009 11.542 1.00 93.88 236 GLY A CA 1
ATOM 1845 C C . GLY A 1 236 ? -4.394 -6.959 10.591 1.00 93.88 236 GLY A C 1
ATOM 1846 O O . GLY A 1 236 ? -3.181 -6.752 10.570 1.00 93.88 236 GLY A O 1
ATOM 1847 N N . GLY A 1 237 ? -5.231 -6.295 9.791 1.00 93.94 237 GLY A N 1
ATOM 1848 C CA . GLY A 1 237 ? -4.803 -5.301 8.807 1.00 93.94 237 GLY A CA 1
ATOM 1849 C C . GLY A 1 237 ? -4.435 -3.935 9.388 1.00 93.94 237 GLY A C 1
ATOM 1850 O O . GLY A 1 237 ? -3.713 -3.176 8.744 1.00 93.94 237 GLY A O 1
ATOM 1851 N N . ILE A 1 238 ? -4.920 -3.628 10.591 1.00 95.62 238 ILE A N 1
ATOM 1852 C CA . ILE A 1 238 ? -4.593 -2.429 11.371 1.00 95.62 238 ILE A CA 1
ATOM 1853 C C . ILE A 1 238 ? -4.594 -2.767 12.864 1.00 95.62 238 ILE A C 1
ATOM 1855 O O . ILE A 1 238 ? -5.199 -3.752 13.283 1.00 95.62 238 ILE A O 1
ATOM 1859 N N . VAL A 1 239 ? -3.976 -1.903 13.665 1.00 95.69 239 VAL A N 1
ATOM 1860 C CA . VAL A 1 239 ? -4.216 -1.834 15.110 1.00 95.69 239 VAL A CA 1
ATOM 1861 C C . VAL A 1 239 ? -5.249 -0.736 15.338 1.00 95.69 239 VAL A C 1
ATOM 1863 O O . VAL A 1 239 ? -5.002 0.415 14.994 1.00 95.69 239 VAL A O 1
ATOM 1866 N N . LEU A 1 240 ? -6.424 -1.072 15.865 1.00 97.75 240 LEU A N 1
ATOM 1867 C CA . LEU A 1 240 ? -7.466 -0.077 16.120 1.00 97.75 240 LEU A CA 1
ATOM 1868 C C . LEU A 1 240 ? -7.356 0.443 17.554 1.00 97.75 240 LEU A C 1
ATOM 1870 O O . LEU A 1 240 ? -7.589 -0.297 18.509 1.00 97.75 240 LEU A O 1
ATOM 1874 N N . GLU A 1 241 ? -7.036 1.725 17.689 1.00 97.62 241 GLU A N 1
ATOM 1875 C CA . GLU A 1 241 ? -6.922 2.417 18.975 1.00 97.62 241 GLU A CA 1
ATOM 1876 C C . GLU A 1 241 ? -7.954 3.538 19.074 1.00 97.62 241 GLU A C 1
ATOM 1878 O O . GLU A 1 241 ? -8.341 4.121 18.064 1.00 97.62 241 GLU A O 1
ATOM 1883 N N . ALA A 1 242 ? -8.396 3.853 20.288 1.00 98.00 242 ALA A N 1
ATOM 1884 C CA . ALA A 1 242 ? -9.278 4.974 20.568 1.00 98.00 242 ALA A CA 1
ATOM 1885 C C . ALA A 1 242 ? -8.668 5.878 21.637 1.00 98.00 242 ALA A C 1
ATOM 1887 O O . ALA A 1 242 ? -8.420 5.437 22.758 1.00 98.00 242 ALA A O 1
ATOM 1888 N N . GLU A 1 243 ? -8.483 7.150 21.304 1.00 97.94 243 GLU A N 1
ATOM 1889 C CA . GLU A 1 243 ? -8.116 8.194 22.260 1.00 97.94 243 GLU A CA 1
ATOM 1890 C C . GLU A 1 243 ? -9.383 8.952 22.653 1.00 97.94 243 GLU A C 1
ATOM 1892 O O . GLU A 1 243 ? -10.107 9.461 21.791 1.00 97.94 243 GLU A O 1
ATOM 1897 N N . GLY A 1 244 ? -9.688 9.024 23.945 1.00 96.75 244 GLY A N 1
ATOM 1898 C CA . GLY A 1 244 ? -10.948 9.591 24.407 1.00 96.75 244 GLY A CA 1
ATOM 1899 C C . GLY A 1 244 ? -10.904 10.203 25.796 1.00 96.75 244 GLY A C 1
ATOM 1900 O O . GLY A 1 244 ? -9.865 10.283 26.451 1.00 96.75 244 GLY A O 1
ATOM 1901 N N . VAL A 1 245 ? -12.070 10.671 26.237 1.00 96.81 245 VAL A N 1
ATOM 1902 C CA . VAL A 1 245 ? -12.268 11.316 27.536 1.00 96.81 245 VAL A CA 1
ATOM 1903 C C . VAL A 1 245 ? -13.582 10.846 28.155 1.00 96.81 245 VAL A C 1
ATOM 1905 O O . VAL A 1 245 ? -14.646 10.989 27.551 1.00 96.81 245 VAL A O 1
ATOM 1908 N N . TRP A 1 246 ? -13.519 10.350 29.390 1.00 95.69 246 TRP A N 1
ATOM 1909 C CA . TRP A 1 246 ? -14.686 10.131 30.242 1.00 95.69 246 TRP A CA 1
ATOM 1910 C C . TRP A 1 246 ? -15.180 11.464 30.817 1.00 95.69 246 TRP A C 1
ATOM 1912 O O . TRP A 1 246 ? -14.409 12.223 31.410 1.00 95.69 246 TRP A O 1
ATOM 1922 N N . LEU A 1 247 ? -16.473 11.745 30.674 1.00 93.94 247 LEU A N 1
ATOM 1923 C CA . LEU A 1 247 ? -17.116 13.022 31.017 1.00 93.94 247 LEU A CA 1
ATOM 1924 C C . LEU A 1 247 ? -17.952 12.972 32.308 1.00 93.94 247 LEU A C 1
ATOM 1926 O O . LEU A 1 247 ? -18.591 13.954 32.673 1.00 93.94 247 LEU A O 1
ATOM 1930 N N . GLN A 1 248 ? -17.923 11.854 33.037 1.00 83.50 248 GLN A N 1
ATOM 1931 C CA . GLN A 1 248 ? -18.702 11.648 34.270 1.00 83.50 248 GLN A CA 1
ATOM 1932 C C . GLN A 1 248 ? -18.276 12.565 35.439 1.00 83.50 248 GLN A C 1
ATOM 1934 O O . GLN A 1 248 ? -19.003 12.727 36.418 1.00 83.50 248 GLN A O 1
ATOM 1939 N N . SER A 1 249 ? -17.094 13.178 35.354 1.00 74.81 249 SER A N 1
ATOM 1940 C CA . SER A 1 249 ? -16.494 14.015 36.395 1.00 74.81 249 SER A CA 1
ATOM 1941 C C . SER A 1 249 ? -16.400 15.481 35.943 1.00 74.81 249 SER A C 1
ATOM 1943 O O . SER A 1 249 ? -16.249 15.770 34.759 1.00 74.81 249 SER A O 1
ATOM 1945 N N . LYS A 1 250 ? -16.406 16.438 36.893 1.00 74.06 250 LYS A N 1
ATOM 1946 C CA . LYS A 1 250 ? -16.215 17.881 36.600 1.00 74.06 250 LYS A CA 1
ATOM 1947 C C . LYS A 1 250 ? -14.909 18.181 35.848 1.00 74.06 250 LYS A C 1
ATOM 1949 O O . LYS A 1 250 ? -14.797 19.231 35.222 1.00 74.06 250 LYS A O 1
ATOM 1954 N N . LYS A 1 251 ? -13.916 17.294 35.949 1.00 84.25 251 LYS A N 1
ATOM 1955 C CA . LYS A 1 251 ? -12.714 17.279 35.110 1.00 84.25 251 LYS A CA 1
ATOM 1956 C C . LYS A 1 251 ? -12.752 16.004 34.272 1.00 84.25 251 LYS A C 1
ATOM 1958 O O . LYS A 1 251 ? -12.756 14.918 34.848 1.00 84.25 251 LYS A O 1
ATOM 1963 N N . GLY A 1 252 ? -12.796 16.124 32.948 1.00 90.38 252 GLY A N 1
ATOM 1964 C CA . GLY A 1 252 ? -12.752 14.953 32.073 1.00 90.38 252 GLY A CA 1
ATOM 1965 C C . GLY A 1 252 ? -11.502 14.105 32.339 1.00 90.38 252 GLY A C 1
ATOM 1966 O O . GLY A 1 252 ? -10.438 14.651 32.639 1.00 90.38 252 GLY A O 1
ATOM 1967 N N . GLN A 1 253 ? -11.637 12.783 32.258 1.00 93.88 253 GLN A N 1
ATOM 1968 C CA . GLN A 1 253 ? -10.535 11.840 32.453 1.00 93.88 253 GLN A CA 1
ATOM 1969 C C . GLN A 1 253 ? -10.139 11.235 31.108 1.00 93.88 253 GLN A C 1
ATOM 1971 O O . GLN A 1 253 ? -10.950 10.560 30.484 1.00 93.88 253 GLN A O 1
ATOM 1976 N N . ALA A 1 254 ? -8.902 11.471 30.668 1.00 95.44 254 ALA A N 1
ATOM 1977 C CA . ALA A 1 254 ? -8.388 10.877 29.437 1.00 95.44 254 ALA A CA 1
ATOM 1978 C C . ALA A 1 254 ? -8.321 9.345 29.543 1.00 95.44 254 ALA A C 1
ATOM 1980 O O . ALA A 1 254 ? -8.000 8.802 30.604 1.00 95.44 254 ALA A O 1
ATOM 1981 N N . VAL A 1 255 ? -8.597 8.666 28.434 1.00 96.19 255 VAL A N 1
ATOM 1982 C CA . VAL A 1 255 ? -8.533 7.211 28.302 1.00 96.19 255 VAL A CA 1
ATOM 1983 C C . VAL A 1 255 ? -8.007 6.842 26.920 1.00 96.19 255 VAL A C 1
ATOM 1985 O O . VAL A 1 255 ? -8.360 7.474 25.929 1.00 96.19 255 VAL A O 1
ATOM 1988 N N . ASN A 1 256 ? -7.182 5.800 26.869 1.00 97.62 256 ASN A N 1
ATOM 1989 C CA . ASN A 1 256 ? -6.738 5.174 25.631 1.00 97.62 256 ASN A CA 1
ATOM 1990 C C . ASN A 1 256 ? -7.234 3.733 25.632 1.00 97.62 256 ASN A C 1
ATOM 1992 O O . ASN A 1 256 ? -6.983 3.005 26.595 1.00 97.62 256 ASN A O 1
ATOM 1996 N N . LEU A 1 257 ? -7.925 3.331 24.575 1.00 98.19 257 LEU A N 1
ATOM 1997 C CA . LEU A 1 257 ? -8.449 1.984 24.387 1.00 98.19 257 LEU A CA 1
ATOM 1998 C C . LEU A 1 257 ? -7.805 1.355 23.151 1.00 98.19 257 LEU A C 1
ATOM 2000 O O . LEU A 1 257 ? -7.498 2.053 22.191 1.00 98.19 257 LEU A O 1
ATOM 2004 N N . GLN A 1 258 ? -7.655 0.038 23.142 1.00 97.75 258 GLN A N 1
ATOM 2005 C CA . GLN A 1 258 ? -7.269 -0.727 21.961 1.00 97.75 258 GLN A CA 1
ATOM 2006 C C . GLN A 1 258 ? -8.281 -1.845 21.740 1.00 97.75 258 GLN A C 1
ATOM 2008 O O . GLN A 1 258 ? -8.681 -2.518 22.689 1.00 97.75 258 GLN A O 1
ATOM 2013 N N . PHE A 1 259 ? -8.693 -2.036 20.493 1.00 98.06 259 PHE A N 1
ATOM 2014 C CA . PHE A 1 259 ? -9.571 -3.130 20.111 1.00 98.06 259 PHE A CA 1
ATOM 2015 C C . PHE A 1 259 ? -8.788 -4.449 20.055 1.00 98.06 259 PHE A C 1
ATOM 2017 O O . PHE A 1 259 ? -7.773 -4.537 19.363 1.00 98.06 259 PHE A O 1
ATOM 2024 N N . ASP A 1 260 ? -9.247 -5.468 20.778 1.00 95.62 260 ASP A N 1
ATOM 2025 C CA . ASP A 1 260 ? -8.588 -6.782 20.863 1.00 95.62 260 ASP A CA 1
ATOM 2026 C C . ASP A 1 260 ? -9.155 -7.832 19.889 1.00 95.62 260 ASP A C 1
ATOM 2028 O O . ASP A 1 260 ? -8.676 -8.965 19.847 1.00 95.62 260 ASP A O 1
ATOM 2032 N N . GLY A 1 261 ? -10.155 -7.446 19.091 1.00 95.81 261 GLY A N 1
ATOM 2033 C CA . GLY A 1 261 ? -10.902 -8.321 18.187 1.00 95.81 261 GLY A CA 1
ATOM 2034 C C . GLY A 1 261 ? -12.369 -8.497 18.587 1.00 95.81 261 GLY A C 1
ATOM 2035 O O . GLY A 1 261 ? -13.190 -8.803 17.722 1.00 95.81 261 GLY A O 1
ATOM 2036 N N . ASP A 1 262 ? -12.705 -8.235 19.852 1.00 96.69 262 ASP A N 1
ATOM 2037 C CA . ASP A 1 262 ? -14.073 -8.278 20.389 1.00 96.69 262 ASP A CA 1
ATOM 2038 C C . ASP A 1 262 ? -14.429 -6.986 21.142 1.00 96.69 262 ASP A C 1
ATOM 2040 O O . ASP A 1 262 ? -15.521 -6.437 20.987 1.00 96.69 262 ASP A O 1
ATOM 2044 N N . ARG A 1 263 ? -13.498 -6.460 21.946 1.00 98.12 263 ARG A N 1
ATOM 2045 C CA . ARG A 1 263 ? -13.736 -5.345 22.870 1.00 98.12 263 ARG A CA 1
ATOM 2046 C C . ARG A 1 263 ? -12.639 -4.298 22.802 1.00 98.12 263 ARG A C 1
ATOM 2048 O O . ARG A 1 263 ? -11.518 -4.546 22.371 1.00 98.12 263 ARG A O 1
ATOM 2055 N N . TYR A 1 264 ? -12.968 -3.115 23.300 1.00 98.31 264 TYR A N 1
ATOM 2056 C CA . TYR A 1 264 ? -12.050 -2.009 23.521 1.00 98.31 264 TYR A CA 1
ATOM 2057 C C . TYR A 1 264 ? -11.499 -2.064 24.941 1.00 98.31 264 TYR A C 1
ATOM 2059 O O . TYR A 1 264 ? -12.233 -1.858 25.906 1.00 98.31 264 TYR A O 1
ATOM 2067 N N . VAL A 1 265 ? -10.204 -2.334 25.070 1.00 98.31 265 VAL A N 1
ATOM 2068 C CA . VAL A 1 265 ? -9.528 -2.523 26.357 1.00 98.31 265 VAL A CA 1
ATOM 2069 C C . VAL A 1 265 ? -8.622 -1.338 26.652 1.00 98.31 265 VAL A C 1
ATOM 2071 O O . VAL A 1 265 ? -7.813 -0.954 25.809 1.00 98.31 265 VAL A O 1
ATOM 2074 N N . GLU A 1 266 ? -8.710 -0.776 27.858 1.00 97.38 266 GLU A N 1
ATOM 2075 C CA . GLU A 1 266 ? -7.816 0.303 28.294 1.00 97.38 266 GLU A CA 1
ATOM 2076 C C . GLU A 1 266 ? -6.348 -0.108 28.153 1.00 97.38 266 GLU A C 1
ATOM 2078 O O . GLU A 1 266 ? -5.936 -1.148 28.664 1.00 97.38 266 GLU A O 1
ATOM 2083 N N . THR A 1 267 ? -5.518 0.700 27.494 1.00 94.25 267 THR A N 1
ATOM 2084 C CA . THR A 1 267 ? -4.090 0.385 27.293 1.00 94.25 267 THR A CA 1
ATOM 2085 C C . THR A 1 267 ? -3.242 0.623 28.544 1.00 94.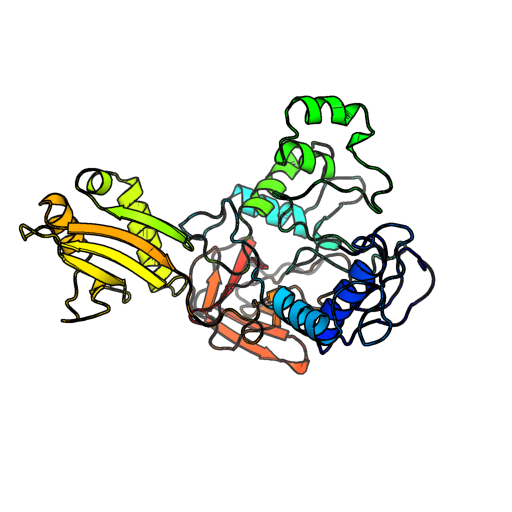25 267 THR A C 1
ATOM 2087 O O . THR A 1 267 ? -2.123 0.124 28.642 1.00 94.25 267 THR A O 1
ATOM 2090 N N . SER A 1 268 ? -3.786 1.324 29.541 1.00 87.69 268 SER A N 1
ATOM 2091 C CA . SER A 1 268 ? -3.138 1.613 30.822 1.00 87.69 268 SER A CA 1
ATOM 2092 C C . SER A 1 268 ? -4.131 1.530 31.986 1.00 87.69 268 SER A C 1
ATOM 2094 O O . SER A 1 268 ? -5.341 1.482 31.778 1.00 87.69 268 SER A O 1
ATOM 2096 N N . GLY A 1 269 ? -3.631 1.511 33.223 1.00 83.00 269 GLY A N 1
ATOM 2097 C CA . GLY A 1 269 ? -4.483 1.525 34.413 1.00 83.00 269 GLY A CA 1
ATOM 2098 C C . GLY A 1 269 ? -5.231 0.209 34.644 1.00 83.00 269 GLY A C 1
ATOM 2099 O O . GLY A 1 269 ? -4.618 -0.857 34.663 1.00 83.00 269 GLY A O 1
ATOM 2100 N N . SER A 1 270 ? -6.544 0.301 34.871 1.00 80.31 270 SER A N 1
ATOM 2101 C CA . SER A 1 270 ? -7.424 -0.801 35.289 1.00 80.31 270 SER A CA 1
ATOM 2102 C C . SER A 1 270 ? -7.633 -1.897 34.248 1.00 80.31 270 SER A C 1
ATOM 2104 O O . SER A 1 270 ? -8.094 -2.973 34.624 1.00 80.31 270 SER A O 1
ATOM 2106 N N . ARG A 1 271 ? -7.280 -1.656 32.974 1.00 91.12 271 ARG A N 1
ATOM 2107 C CA . ARG A 1 271 ? -7.511 -2.598 31.863 1.00 91.12 271 ARG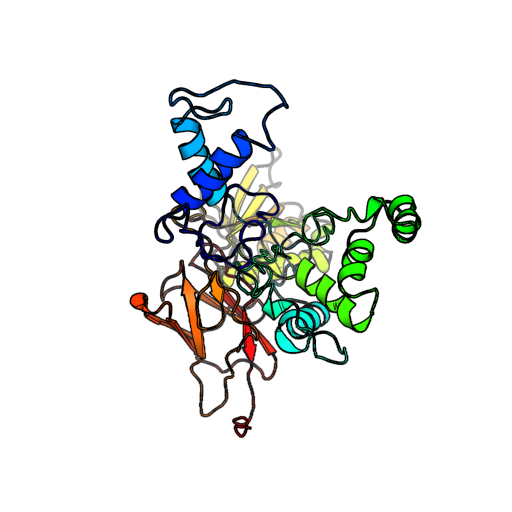 A CA 1
ATOM 2108 C C . ARG A 1 271 ? -9.001 -2.940 31.707 1.00 91.12 271 ARG A C 1
ATOM 2110 O O . ARG A 1 271 ? -9.334 -4.070 31.350 1.00 91.12 271 ARG A O 1
ATOM 2117 N N . ASN A 1 272 ? -9.894 -1.983 31.981 1.00 95.06 272 ASN A N 1
ATOM 2118 C CA . ASN A 1 272 ? -11.326 -2.192 31.763 1.00 95.06 272 ASN A CA 1
ATOM 2119 C C . ASN A 1 272 ? -11.586 -2.466 30.278 1.00 95.06 272 ASN A C 1
ATOM 2121 O O . ASN A 1 272 ? -10.900 -1.918 29.413 1.00 95.06 272 ASN A O 1
ATOM 2125 N N . ALA A 1 273 ? -12.573 -3.314 29.998 1.00 97.25 273 ALA A N 1
ATOM 2126 C CA . ALA A 1 273 ? -12.964 -3.688 28.648 1.00 97.25 273 ALA A CA 1
ATOM 2127 C C . ALA A 1 273 ? -14.404 -3.251 28.383 1.00 97.25 273 ALA A C 1
ATOM 2129 O O . ALA A 1 273 ? -15.279 -3.491 29.213 1.00 97.25 273 ALA A O 1
ATOM 2130 N N . TYR A 1 274 ? -14.628 -2.662 27.215 1.00 97.94 274 TYR A N 1
ATOM 2131 C CA . TYR A 1 274 ? -15.915 -2.135 26.782 1.00 97.94 274 TYR A CA 1
ATOM 2132 C C . TYR A 1 274 ? -16.272 -2.723 25.421 1.00 97.94 274 TYR A C 1
ATOM 2134 O O . TYR A 1 274 ? -15.466 -2.715 24.492 1.00 97.94 274 TYR A O 1
ATOM 2142 N N . SER A 1 275 ? -17.488 -3.225 25.287 1.00 98.19 275 SER A N 1
ATOM 2143 C CA . SER A 1 275 ? -18.080 -3.528 23.989 1.00 98.19 275 SER A CA 1
ATOM 2144 C C . SER A 1 275 ? -18.377 -2.243 23.210 1.00 98.19 275 SER A C 1
ATOM 2146 O O . SER A 1 275 ? -18.476 -1.145 23.769 1.00 98.19 275 SER A O 1
ATOM 2148 N N . ARG A 1 276 ? -18.567 -2.390 21.898 1.00 97.25 276 ARG A N 1
ATOM 2149 C CA . ARG A 1 276 ? -19.012 -1.303 21.022 1.00 97.25 276 ARG A CA 1
ATOM 2150 C C . ARG A 1 276 ? -20.310 -0.657 21.514 1.00 97.25 276 ARG A C 1
ATOM 2152 O O . ARG A 1 276 ? -20.387 0.567 21.590 1.00 97.25 276 ARG A O 1
ATOM 2159 N N . ASP A 1 277 ? -21.302 -1.466 21.877 1.00 97.56 277 ASP A N 1
ATOM 2160 C CA . ASP A 1 277 ? -22.617 -0.982 22.312 1.00 97.56 277 ASP A CA 1
ATOM 2161 C C . ASP A 1 277 ? -22.545 -0.220 23.641 1.00 97.56 277 ASP A C 1
ATOM 2163 O O . ASP A 1 277 ? -23.236 0.787 23.820 1.00 97.56 277 ASP A O 1
ATOM 2167 N N . GLU A 1 278 ? -21.670 -0.643 24.558 1.00 97.94 278 GLU A N 1
ATOM 2168 C CA . GLU A 1 278 ? -21.399 0.096 25.795 1.00 97.94 278 GLU A CA 1
ATOM 2169 C C . GLU A 1 278 ? -20.782 1.463 25.492 1.00 97.94 278 GLU A C 1
ATOM 2171 O O . GLU A 1 278 ? -21.275 2.473 25.994 1.00 97.94 278 GLU A O 1
ATOM 2176 N N . LEU A 1 279 ? -19.760 1.532 24.628 1.00 97.56 279 LEU A N 1
ATOM 2177 C CA . LEU A 1 279 ? -19.157 2.813 24.241 1.00 97.56 279 LEU A CA 1
ATOM 2178 C C . LEU A 1 279 ? -20.161 3.730 23.534 1.00 97.56 279 LEU A C 1
ATOM 2180 O O . LEU A 1 279 ? -20.229 4.914 23.856 1.00 97.56 279 LEU A O 1
ATOM 2184 N N . ILE A 1 280 ? -20.976 3.197 22.623 1.00 97.50 280 ILE A N 1
ATOM 2185 C CA . ILE A 1 280 ? -22.052 3.940 21.949 1.00 97.50 280 ILE A CA 1
ATOM 2186 C C . ILE A 1 280 ? -23.058 4.491 22.966 1.00 97.50 280 ILE A C 1
ATOM 2188 O O . ILE A 1 280 ? -23.434 5.662 22.892 1.00 97.50 280 ILE A O 1
ATOM 2192 N N . SER A 1 281 ? -23.453 3.682 23.949 1.00 97.25 281 SER A N 1
ATOM 2193 C CA . SER A 1 281 ? -24.382 4.099 25.005 1.00 97.25 281 SER A CA 1
ATOM 2194 C C . SER A 1 281 ? -23.788 5.210 25.876 1.00 97.25 281 SER A C 1
ATOM 2196 O O . SER A 1 281 ? -24.455 6.208 26.157 1.00 97.25 281 SER A O 1
ATOM 2198 N N . LEU A 1 282 ? -22.510 5.089 26.247 1.00 97.25 282 LEU A N 1
ATOM 2199 C CA . LEU A 1 282 ? -21.781 6.122 26.989 1.00 97.25 282 LEU A CA 1
ATOM 2200 C C . LEU A 1 282 ? -21.685 7.426 26.182 1.00 97.25 282 LEU A C 1
ATOM 2202 O O . LEU A 1 282 ? -21.875 8.511 26.734 1.00 97.25 282 LEU A O 1
ATOM 2206 N N . VAL A 1 283 ? -21.462 7.343 24.869 1.00 97.19 283 VAL A N 1
ATOM 2207 C CA . VAL A 1 283 ? -21.466 8.510 23.974 1.00 97.19 283 VAL A CA 1
ATOM 2208 C C . VAL A 1 283 ? -22.841 9.175 23.932 1.00 97.19 283 VAL A C 1
ATOM 2210 O O . VAL A 1 283 ? -22.932 10.389 24.126 1.00 97.19 283 VAL A O 1
ATOM 2213 N N . ALA A 1 284 ? -23.911 8.401 23.735 1.00 95.94 284 ALA A N 1
ATOM 2214 C CA . ALA A 1 284 ? -25.282 8.911 23.673 1.00 95.94 284 ALA A CA 1
ATOM 2215 C C . ALA A 1 284 ? -25.683 9.639 24.972 1.00 95.94 284 ALA A C 1
ATOM 2217 O O . ALA A 1 284 ? -26.248 10.740 24.942 1.00 95.94 284 ALA A O 1
ATOM 2218 N N . ASN A 1 285 ? -25.283 9.096 26.124 1.00 95.19 285 ASN A N 1
ATOM 2219 C CA . ASN A 1 285 ? -25.509 9.722 27.428 1.00 95.19 285 ASN A CA 1
ATOM 2220 C C . ASN A 1 285 ? -24.643 10.978 27.645 1.00 95.19 285 ASN A C 1
ATOM 2222 O O . ASN A 1 285 ? -25.010 11.873 28.409 1.00 95.19 285 ASN A O 1
ATOM 2226 N N . GLY A 1 286 ? -23.558 11.145 26.885 1.00 94.56 286 GLY A N 1
ATOM 2227 C CA . GLY A 1 286 ? -22.606 12.249 27.044 1.00 94.56 286 GLY A CA 1
ATOM 2228 C C . GLY A 1 286 ? -21.564 11.986 28.115 1.00 94.56 286 GLY A C 1
ATOM 2229 O O . GLY A 1 286 ? -21.055 12.926 28.714 1.00 94.56 286 GLY A O 1
ATOM 2230 N N . GLU A 1 287 ? -21.282 10.714 28.362 1.00 96.38 287 GLU A N 1
ATOM 2231 C CA . GLU A 1 287 ? -20.319 10.227 29.342 1.00 96.38 287 GLU A CA 1
ATOM 2232 C C . GLU A 1 287 ? -18.969 9.889 28.705 1.00 96.38 287 GLU A C 1
ATOM 2234 O O . GLU A 1 287 ? -17.976 9.767 29.418 1.00 96.38 287 GLU A O 1
ATOM 2239 N N . PHE A 1 288 ? -18.911 9.781 27.376 1.00 97.44 288 PHE A N 1
ATOM 2240 C CA . PHE A 1 288 ? -17.696 9.493 26.624 1.00 97.44 288 PHE A CA 1
ATOM 2241 C C . PHE A 1 288 ? -17.658 10.269 25.306 1.00 97.44 288 PHE A C 1
ATOM 2243 O O . PHE A 1 288 ? -18.682 10.463 24.650 1.00 97.44 288 PHE A O 1
ATOM 2250 N N . ILE A 1 289 ? -16.462 10.696 24.914 1.00 97.56 289 ILE A N 1
ATOM 2251 C CA . ILE A 1 289 ? -16.128 11.107 23.547 1.00 97.56 289 ILE A CA 1
ATOM 2252 C C . ILE A 1 289 ? -14.805 10.430 23.209 1.00 97.56 289 ILE A C 1
ATOM 2254 O O . ILE A 1 289 ? -13.878 10.479 24.020 1.00 97.56 289 ILE A O 1
ATOM 2258 N N . GLY A 1 290 ? -14.701 9.831 22.025 1.00 97.88 290 GLY A N 1
ATOM 2259 C CA . GLY A 1 290 ? -13.484 9.137 21.604 1.00 97.88 290 GLY A CA 1
ATOM 2260 C C . GLY A 1 290 ? -13.257 9.192 20.103 1.00 97.88 290 GLY A C 1
ATOM 2261 O O . GLY A 1 290 ? -14.209 9.136 19.326 1.00 97.88 290 GLY A O 1
ATOM 2262 N N . THR A 1 291 ? -11.993 9.290 19.703 1.00 98.62 291 THR A N 1
ATOM 2263 C CA . THR A 1 291 ? -11.541 9.199 18.314 1.00 98.62 291 THR A CA 1
ATOM 2264 C C . THR A 1 291 ? -10.840 7.870 18.101 1.00 98.62 291 THR A C 1
ATOM 2266 O O . THR A 1 291 ? -9.771 7.628 18.654 1.00 98.62 291 THR A O 1
ATOM 2269 N N . PHE A 1 292 ? -11.445 7.026 17.275 1.00 98.56 292 PHE A N 1
ATOM 2270 C CA . PHE A 1 292 ? -10.955 5.712 16.890 1.00 98.56 292 PHE A CA 1
ATOM 2271 C C . PHE A 1 292 ? -10.109 5.859 15.630 1.00 98.56 292 PHE A C 1
ATOM 2273 O O . PHE A 1 292 ? -10.578 6.433 14.649 1.00 98.56 292 PHE A O 1
ATOM 2280 N N . THR A 1 293 ? -8.880 5.354 15.651 1.00 98.38 293 THR A N 1
ATOM 2281 C CA . THR A 1 293 ? -7.898 5.482 14.571 1.00 98.38 293 THR A CA 1
ATOM 2282 C C . THR A 1 293 ? -7.342 4.115 14.197 1.00 98.38 293 THR A C 1
ATOM 2284 O O . THR A 1 293 ? -6.868 3.375 15.059 1.00 98.38 293 THR A O 1
ATOM 2287 N N . GLY A 1 294 ? -7.357 3.793 12.902 1.00 97.06 294 GLY A N 1
ATOM 2288 C CA . GLY A 1 294 ? -6.644 2.634 12.371 1.00 97.06 294 GLY A CA 1
ATOM 2289 C C . GLY A 1 294 ? -5.146 2.905 12.269 1.00 97.06 294 GLY A C 1
ATOM 2290 O O . GLY A 1 294 ? -4.687 3.520 11.308 1.00 97.06 294 GLY A O 1
ATOM 2291 N N . GLN A 1 295 ? -4.382 2.448 13.252 1.00 93.69 295 GLN A N 1
ATOM 2292 C CA . GLN A 1 295 ? -2.927 2.553 13.294 1.00 93.69 295 GLN A CA 1
ATOM 2293 C C . GLN A 1 295 ? -2.252 1.400 12.540 1.00 93.69 295 GLN A C 1
ATOM 2295 O O . GLN A 1 295 ? -2.845 0.359 12.247 1.00 93.69 295 GLN A O 1
ATOM 2300 N N . MET A 1 296 ? -0.972 1.589 12.237 1.00 85.50 296 MET A N 1
ATOM 2301 C CA . MET A 1 296 ? -0.090 0.537 11.733 1.00 85.50 296 MET A CA 1
ATOM 2302 C C . MET A 1 296 ? 0.608 -0.178 12.897 1.00 85.50 296 MET A C 1
ATOM 2304 O O . MET A 1 296 ? 0.861 0.433 13.932 1.00 85.50 296 MET A O 1
ATOM 2308 N N . GLY A 1 297 ? 0.930 -1.464 12.729 1.00 78.25 297 GLY A N 1
ATOM 2309 C CA . GLY A 1 297 ? 1.762 -2.199 13.687 1.00 78.25 297 GLY A CA 1
ATOM 2310 C C . GLY A 1 297 ? 3.263 -1.872 13.572 1.00 78.25 297 GLY A C 1
ATOM 2311 O O . GLY A 1 297 ? 3.660 -0.945 12.869 1.00 78.25 297 GLY A O 1
ATOM 2312 N N . SER A 1 298 ? 4.115 -2.597 14.309 1.00 71.00 298 SER A N 1
ATOM 2313 C CA . SER A 1 298 ? 5.468 -2.120 14.657 1.00 71.00 298 SER A CA 1
ATOM 2314 C C . SER A 1 298 ? 6.671 -2.514 13.773 1.00 71.00 298 SER A C 1
ATOM 2316 O O . SER A 1 298 ? 7.683 -1.821 13.886 1.00 71.00 298 SER A O 1
ATOM 2318 N N . PRO A 1 299 ? 6.666 -3.530 12.887 1.00 70.56 299 PRO A N 1
ATOM 2319 C CA . PRO A 1 299 ? 7.848 -3.810 12.072 1.00 70.56 299 PRO A CA 1
ATOM 2320 C C . PRO A 1 299 ? 7.768 -3.103 10.712 1.00 70.56 299 PRO A C 1
ATOM 2322 O O . PRO A 1 299 ? 7.392 -3.709 9.707 1.00 70.56 299 PRO A O 1
ATOM 2325 N N . VAL A 1 300 ? 8.130 -1.815 10.676 1.00 78.62 300 VAL A N 1
ATOM 2326 C CA . VAL A 1 300 ? 8.196 -1.011 9.442 1.00 78.62 300 VAL A CA 1
ATOM 2327 C C . VAL A 1 300 ? 9.503 -0.230 9.387 1.00 78.62 300 VAL A C 1
ATOM 2329 O O . VAL A 1 300 ? 9.604 0.898 9.862 1.00 78.62 300 VAL A O 1
ATOM 2332 N N . ASP A 1 301 ? 10.532 -0.866 8.834 1.00 84.69 301 ASP A N 1
ATOM 2333 C CA . ASP A 1 301 ? 11.872 -0.297 8.711 1.00 84.69 301 ASP A CA 1
ATOM 2334 C C . ASP A 1 301 ? 12.693 -1.029 7.627 1.00 84.69 301 ASP A C 1
ATOM 2336 O O . ASP A 1 301 ? 12.188 -1.867 6.881 1.00 84.69 301 ASP A O 1
ATOM 2340 N N . LEU A 1 302 ? 13.993 -0.730 7.554 1.00 86.12 302 LEU A N 1
ATOM 2341 C CA . LEU A 1 302 ? 14.931 -1.371 6.627 1.00 86.12 302 LEU A CA 1
ATOM 2342 C C . LEU A 1 302 ? 15.036 -2.901 6.800 1.00 86.12 302 LEU A C 1
ATOM 2344 O O . LEU A 1 302 ? 15.326 -3.608 5.837 1.00 86.12 302 LEU A O 1
ATOM 2348 N N . LYS A 1 303 ? 14.857 -3.415 8.023 1.00 88.44 303 LYS A N 1
ATOM 2349 C CA . LYS A 1 303 ? 14.929 -4.850 8.347 1.00 88.44 303 LYS A CA 1
ATOM 2350 C C . LYS A 1 303 ? 13.598 -5.560 8.119 1.00 88.44 303 LYS A C 1
ATOM 2352 O O . LYS A 1 303 ? 13.593 -6.773 7.926 1.00 88.44 303 LYS A O 1
ATOM 2357 N N . HIS A 1 304 ? 12.509 -4.804 8.080 1.00 89.50 304 HIS A N 1
ATOM 2358 C CA . HIS A 1 304 ? 11.160 -5.274 7.797 1.00 89.50 304 HIS A CA 1
ATOM 2359 C C . HIS A 1 304 ? 10.625 -4.611 6.519 1.00 89.50 304 HIS A C 1
ATOM 2361 O O . HIS A 1 304 ? 9.640 -3.868 6.560 1.00 89.50 304 HIS A O 1
ATOM 2367 N N . PRO A 1 305 ? 11.291 -4.835 5.369 1.00 89.38 305 PRO A N 1
ATOM 2368 C CA . PRO A 1 305 ? 10.903 -4.196 4.130 1.00 89.38 305 PRO A CA 1
ATOM 2369 C C . PRO A 1 305 ? 9.535 -4.682 3.661 1.00 89.38 305 PRO A C 1
ATOM 2371 O O . PRO A 1 305 ? 9.064 -5.775 3.971 1.00 89.38 305 PRO A O 1
ATOM 2374 N N . GLN A 1 306 ? 8.939 -3.851 2.822 1.00 91.12 306 GLN A N 1
ATOM 2375 C CA . GLN A 1 306 ? 7.692 -4.098 2.124 1.00 91.12 306 GLN A CA 1
ATOM 2376 C C . GLN A 1 306 ? 7.651 -5.490 1.444 1.00 91.12 306 GLN A C 1
ATOM 2378 O O . GLN A 1 306 ? 8.435 -5.712 0.510 1.00 91.12 306 GLN A O 1
ATOM 2383 N N . PRO A 1 307 ? 6.721 -6.403 1.809 1.00 94.38 307 PRO A N 1
ATOM 2384 C CA . PRO A 1 307 ? 6.478 -7.615 1.035 1.00 94.38 307 PRO A CA 1
ATOM 2385 C C . PRO A 1 307 ? 6.049 -7.285 -0.390 1.00 94.38 307 PRO A C 1
ATOM 2387 O O . PRO A 1 307 ? 5.454 -6.237 -0.657 1.00 94.38 307 PRO A O 1
ATOM 2390 N N . ALA A 1 308 ? 6.366 -8.182 -1.318 1.00 94.62 308 ALA A N 1
ATOM 2391 C CA . ALA A 1 308 ? 6.142 -7.962 -2.739 1.00 94.62 308 ALA A CA 1
ATOM 2392 C C . ALA A 1 308 ? 5.837 -9.267 -3.472 1.00 94.62 308 ALA A C 1
ATOM 2394 O O . ALA A 1 308 ? 6.479 -10.279 -3.196 1.00 94.62 308 ALA A O 1
ATOM 2395 N N . LEU A 1 309 ? 4.915 -9.208 -4.438 1.00 97.12 309 LEU A N 1
ATOM 2396 C CA . LEU A 1 309 ? 4.468 -10.328 -5.269 1.00 97.12 309 LEU A CA 1
ATOM 2397 C C . LEU A 1 309 ? 4.530 -9.964 -6.758 1.00 97.12 309 LEU A C 1
ATOM 2399 O O . LEU A 1 309 ? 4.097 -8.884 -7.168 1.00 97.12 309 LEU A O 1
ATOM 2403 N N . TRP A 1 310 ? 5.041 -10.868 -7.592 1.00 95.94 310 TRP A N 1
ATOM 2404 C CA . TRP A 1 310 ? 5.105 -10.677 -9.042 1.00 95.94 310 TRP A CA 1
ATOM 2405 C C . TRP A 1 310 ? 5.025 -11.998 -9.812 1.00 95.94 310 TRP A C 1
ATOM 2407 O O . TRP A 1 310 ? 5.068 -13.092 -9.252 1.00 95.94 310 TRP A O 1
ATOM 2417 N N . THR A 1 311 ? 4.862 -11.894 -11.131 1.00 95.38 311 THR A N 1
ATOM 2418 C CA . THR A 1 311 ? 4.803 -13.066 -12.014 1.00 95.38 311 THR A CA 1
ATOM 2419 C C . THR A 1 311 ? 6.162 -13.757 -12.094 1.00 95.38 311 THR A C 1
ATOM 2421 O O . THR A 1 311 ? 7.194 -13.109 -11.953 1.00 95.38 311 THR A O 1
ATOM 2424 N N . LEU A 1 312 ? 6.179 -15.070 -12.338 1.00 93.62 312 LEU A N 1
ATOM 2425 C CA . LEU A 1 312 ? 7.424 -15.843 -12.374 1.00 93.62 312 LEU A CA 1
ATOM 2426 C C . LEU A 1 312 ? 8.458 -15.231 -13.331 1.00 93.62 312 LEU A C 1
ATOM 2428 O O . LEU A 1 312 ? 8.163 -14.958 -14.497 1.00 93.62 312 LEU A O 1
ATOM 2432 N N . GLY A 1 313 ? 9.680 -15.061 -12.830 1.00 88.50 313 GLY A N 1
ATOM 2433 C CA . GLY A 1 313 ? 10.805 -14.499 -13.571 1.00 88.50 313 GLY A CA 1
ATOM 2434 C C . GLY A 1 313 ? 11.564 -13.437 -12.779 1.00 88.50 313 GLY A C 1
ATOM 2435 O O . GLY A 1 313 ? 11.332 -13.218 -11.589 1.00 88.50 313 GLY A O 1
ATOM 2436 N N . SER A 1 314 ? 12.504 -12.775 -13.454 1.00 87.00 314 SER A N 1
ATOM 2437 C CA . SER A 1 314 ? 13.281 -11.681 -12.868 1.00 87.00 314 SER A CA 1
ATOM 2438 C C . SER A 1 314 ? 12.376 -10.510 -12.482 1.00 87.00 314 SER A C 1
ATOM 2440 O O . SER A 1 314 ? 11.546 -10.079 -13.280 1.00 87.00 314 SER A O 1
ATOM 2442 N N . LEU A 1 315 ? 12.579 -9.980 -11.276 1.00 86.62 315 LEU A N 1
ATOM 2443 C CA . LEU A 1 315 ? 11.812 -8.859 -10.731 1.00 86.62 315 LEU A CA 1
ATOM 2444 C C . LEU A 1 315 ? 12.013 -7.570 -11.541 1.00 86.62 315 LEU A C 1
ATOM 2446 O O . LEU A 1 315 ? 11.066 -6.854 -11.840 1.00 86.62 315 LEU A O 1
ATOM 2450 N N . GLN A 1 316 ? 13.266 -7.269 -11.867 1.00 84.62 316 GLN A N 1
ATOM 2451 C CA . GLN A 1 316 ? 13.683 -5.998 -12.444 1.00 84.62 316 GLN A CA 1
ATOM 2452 C C . GLN A 1 316 ? 13.570 -5.977 -13.971 1.00 84.62 316 GLN A C 1
ATOM 2454 O O . GLN A 1 316 ? 13.225 -4.956 -14.557 1.00 84.62 316 GLN A O 1
ATOM 2459 N N . ARG A 1 317 ? 13.871 -7.096 -14.637 1.00 84.75 317 ARG A N 1
ATOM 2460 C CA . ARG A 1 317 ? 14.082 -7.125 -16.089 1.00 84.75 317 ARG A CA 1
ATOM 2461 C C . ARG A 1 317 ? 12.758 -7.087 -16.841 1.00 84.75 317 ARG A C 1
ATOM 2463 O O . ARG A 1 317 ? 11.857 -7.880 -16.562 1.00 84.75 317 ARG A O 1
ATOM 2470 N N . GLN A 1 318 ? 12.676 -6.256 -17.877 1.00 85.12 318 GLN A N 1
ATOM 2471 C CA . GLN A 1 318 ? 11.557 -6.337 -18.804 1.00 85.12 318 GLN A CA 1
ATOM 2472 C C . GLN A 1 318 ? 11.579 -7.662 -19.589 1.00 85.12 318 GLN A C 1
ATOM 2474 O O . GLN A 1 318 ? 12.561 -8.001 -20.251 1.00 85.12 318 GLN A O 1
ATOM 2479 N N . SER A 1 319 ? 10.473 -8.408 -19.542 1.00 83.25 319 SER A N 1
ATOM 2480 C CA . SER A 1 319 ? 10.330 -9.717 -20.202 1.00 83.25 319 SER A CA 1
ATOM 2481 C C . SER A 1 319 ? 9.061 -9.853 -21.058 1.00 83.25 319 SER A C 1
ATOM 2483 O O . SER A 1 319 ? 8.720 -10.953 -21.487 1.00 83.25 319 SER A O 1
ATOM 2485 N N . GLY A 1 320 ? 8.378 -8.739 -21.353 1.00 85.19 320 GLY A N 1
ATOM 2486 C CA . GLY A 1 320 ? 7.155 -8.720 -22.163 1.00 85.19 320 GLY A CA 1
ATOM 2487 C C . GLY A 1 320 ? 5.919 -9.158 -21.375 1.00 85.19 320 GLY A C 1
ATOM 2488 O O . GLY A 1 320 ? 5.785 -8.818 -20.200 1.00 85.19 320 GLY A O 1
ATOM 2489 N N . ARG A 1 321 ? 5.014 -9.910 -22.012 1.00 90.31 321 ARG A N 1
ATOM 2490 C CA . ARG A 1 321 ? 3.700 -10.243 -21.444 1.00 90.31 321 ARG A CA 1
ATOM 2491 C C . ARG A 1 321 ? 3.781 -10.949 -20.093 1.00 90.31 321 ARG A C 1
ATOM 2493 O O . ARG A 1 321 ? 4.404 -12.003 -19.963 1.00 90.31 321 ARG A O 1
ATOM 2500 N N . GLN A 1 322 ? 3.105 -10.384 -19.095 1.00 92.38 322 GLN A N 1
ATOM 2501 C CA . GLN A 1 322 ? 2.957 -11.003 -17.778 1.00 92.38 322 GLN A CA 1
ATOM 2502 C C . GLN A 1 322 ? 1.992 -12.195 -17.842 1.00 92.38 322 GLN A C 1
ATOM 2504 O O . GLN A 1 322 ? 0.931 -12.123 -18.463 1.00 92.38 322 GLN A O 1
ATOM 2509 N N . ARG A 1 323 ? 2.366 -13.308 -17.201 1.00 94.25 323 ARG A N 1
ATOM 2510 C CA . ARG A 1 323 ? 1.531 -14.513 -17.095 1.00 94.25 323 ARG A CA 1
ATOM 2511 C C . ARG A 1 323 ? 1.058 -14.673 -15.658 1.00 94.25 323 ARG A C 1
ATOM 2513 O O . ARG A 1 323 ? 1.840 -15.062 -14.793 1.00 94.25 323 ARG A O 1
ATOM 2520 N N . PHE A 1 324 ? -0.207 -14.350 -15.423 1.00 96.81 324 PHE A N 1
ATOM 2521 C CA . PHE A 1 324 ? -0.821 -14.457 -14.105 1.00 96.81 324 PHE A CA 1
ATOM 2522 C C . PHE A 1 324 ? -1.309 -15.886 -13.832 1.00 96.81 324 PHE A C 1
ATOM 2524 O O . PHE A 1 324 ? -1.725 -16.574 -14.770 1.00 96.81 324 PHE A O 1
ATOM 2531 N N . PRO A 1 325 ? -1.258 -16.357 -12.575 1.00 97.38 325 PRO A N 1
ATOM 2532 C CA . PRO A 1 325 ? -1.768 -17.672 -12.225 1.00 97.38 325 PRO A CA 1
ATOM 2533 C C . PRO A 1 325 ? -3.272 -17.794 -12.471 1.00 97.38 325 PRO A C 1
ATOM 2535 O O . PRO A 1 325 ? -4.036 -16.850 -12.274 1.00 97.38 325 PRO A O 1
ATOM 2538 N N . VAL A 1 326 ? -3.687 -18.997 -12.859 1.00 97.50 326 VAL A N 1
ATOM 2539 C CA . VAL A 1 326 ? -5.089 -19.385 -13.016 1.00 97.50 326 VAL A CA 1
ATOM 2540 C C . VAL A 1 326 ? -5.323 -20.617 -12.153 1.00 97.50 326 VAL A C 1
ATOM 2542 O O . VAL A 1 326 ? -4.604 -21.611 -12.305 1.00 97.50 326 VAL A O 1
ATOM 2545 N N . LEU A 1 327 ? -6.297 -20.524 -11.255 1.00 97.31 327 LEU A N 1
ATOM 2546 C CA . LEU A 1 327 ? -6.792 -21.606 -10.418 1.00 97.31 327 LEU A CA 1
ATOM 2547 C C . LEU A 1 327 ? -8.111 -22.152 -10.975 1.00 97.31 327 LEU A C 1
ATOM 2549 O O . LEU A 1 327 ? -8.907 -21.416 -11.560 1.00 97.31 327 LEU A O 1
ATOM 2553 N N . HIS A 1 328 ? -8.337 -23.442 -10.769 1.00 95.12 328 HIS A N 1
ATOM 2554 C CA . HIS A 1 328 ? -9.578 -24.162 -11.072 1.00 95.12 328 HIS A CA 1
ATOM 2555 C C . HIS A 1 328 ? -9.611 -25.457 -10.245 1.00 95.12 328 HIS A C 1
ATOM 2557 O O . HIS A 1 328 ? -8.666 -25.744 -9.510 1.00 95.12 328 HIS A O 1
ATOM 2563 N N . GLU A 1 329 ? -10.670 -26.262 -10.350 1.00 89.69 329 GLU A N 1
ATOM 2564 C CA . GLU A 1 329 ? -10.861 -27.437 -9.478 1.00 89.69 329 GLU A CA 1
ATOM 2565 C C . GLU A 1 329 ? -9.692 -28.439 -9.504 1.00 89.69 329 GLU A C 1
ATOM 2567 O O . GLU A 1 329 ? -9.311 -28.971 -8.462 1.00 89.69 329 GLU A O 1
ATOM 2572 N N . GLU A 1 330 ? -9.076 -28.645 -10.670 1.00 90.94 330 GLU A N 1
ATOM 2573 C CA . GLU A 1 330 ? -7.922 -29.542 -10.856 1.00 90.94 330 GLU A CA 1
ATOM 2574 C C . GLU A 1 330 ? -6.566 -28.881 -10.535 1.00 90.94 330 GLU A C 1
ATOM 2576 O O . GLU A 1 330 ? -5.548 -29.562 -10.421 1.00 90.94 330 GLU A O 1
ATOM 2581 N N . LYS A 1 331 ? -6.529 -27.552 -10.377 1.00 94.06 331 LYS A N 1
ATOM 2582 C CA . LYS A 1 331 ? -5.320 -26.776 -10.080 1.00 94.06 331 LYS A CA 1
ATOM 2583 C C . LYS A 1 331 ? -5.618 -25.742 -8.999 1.00 94.06 331 LYS A C 1
ATOM 2585 O O . LYS A 1 331 ? -5.914 -24.583 -9.282 1.00 94.06 331 LYS A O 1
ATOM 2590 N N . LYS A 1 332 ? -5.501 -26.184 -7.749 1.00 94.50 332 LYS A N 1
ATOM 2591 C CA . LYS A 1 332 ? -5.800 -25.385 -6.546 1.00 94.50 332 LYS A CA 1
ATOM 2592 C C . LYS A 1 332 ? -4.594 -24.646 -5.963 1.00 94.50 332 LYS A C 1
ATOM 2594 O O . LYS A 1 332 ? -4.739 -23.897 -5.005 1.00 94.50 332 LYS A O 1
ATOM 2599 N N . VAL A 1 333 ? -3.410 -24.858 -6.537 1.00 97.44 333 VAL A N 1
ATOM 2600 C CA . VAL A 1 333 ? -2.163 -24.217 -6.108 1.00 97.44 333 VAL A CA 1
ATOM 2601 C C . VAL A 1 333 ? -1.685 -23.272 -7.200 1.00 97.44 333 VAL A C 1
ATOM 2603 O O . VAL A 1 333 ? -1.529 -23.669 -8.361 1.00 97.44 333 VAL A O 1
ATOM 2606 N N . MET A 1 334 ? -1.426 -22.021 -6.831 1.00 97.00 334 MET A N 1
ATOM 2607 C CA . MET A 1 334 ? -0.797 -21.042 -7.712 1.00 97.00 334 MET A CA 1
ATOM 2608 C C . MET A 1 334 ? 0.667 -20.857 -7.347 1.00 97.00 334 MET A C 1
ATOM 2610 O O . MET A 1 334 ? 1.020 -20.816 -6.174 1.00 97.00 334 MET A O 1
ATOM 2614 N N . GLY A 1 335 ? 1.505 -20.723 -8.374 1.00 97.12 335 GLY A N 1
ATOM 2615 C CA . GLY A 1 335 ? 2.914 -20.382 -8.237 1.00 97.12 335 GLY A CA 1
ATOM 2616 C C . GLY A 1 335 ? 3.177 -18.978 -8.759 1.00 97.12 335 GLY A C 1
ATOM 2617 O O . GLY A 1 335 ? 2.763 -18.637 -9.869 1.00 97.12 335 GLY A O 1
ATOM 2618 N N . MET A 1 336 ? 3.876 -18.181 -7.967 1.00 96.94 336 MET A N 1
ATOM 2619 C CA . MET A 1 336 ? 4.308 -16.828 -8.312 1.00 96.94 336 MET A CA 1
ATOM 2620 C C . MET A 1 336 ? 5.660 -16.539 -7.670 1.00 96.94 336 MET A C 1
ATOM 2622 O O . MET A 1 336 ? 6.205 -17.385 -6.966 1.00 96.94 336 MET A O 1
ATOM 2626 N N . SER A 1 337 ? 6.212 -15.358 -7.907 1.00 96.62 337 SER A N 1
ATOM 2627 C CA . SER A 1 337 ? 7.410 -14.918 -7.209 1.00 96.62 337 SER A CA 1
ATOM 2628 C C . SER A 1 337 ? 7.074 -13.945 -6.089 1.00 96.62 337 SER A C 1
ATOM 2630 O O . SER A 1 337 ? 6.116 -13.179 -6.185 1.00 96.62 337 SER A O 1
ATOM 2632 N N . GLY A 1 338 ? 7.858 -13.990 -5.015 1.00 95.38 338 GLY A N 1
ATOM 2633 C CA . GLY A 1 338 ? 7.638 -13.159 -3.841 1.00 95.38 338 GLY A CA 1
ATOM 2634 C C . GLY A 1 338 ? 8.891 -12.999 -2.988 1.00 95.38 338 GLY A C 1
ATOM 2635 O O . GLY A 1 338 ? 9.829 -13.789 -3.098 1.00 95.38 338 GLY A O 1
ATOM 2636 N N . ARG A 1 339 ? 8.926 -11.946 -2.164 1.00 93.38 339 ARG A N 1
ATOM 2637 C CA . ARG A 1 339 ? 10.005 -11.683 -1.198 1.00 93.38 339 ARG A CA 1
ATOM 2638 C C . ARG A 1 339 ? 9.524 -10.844 -0.016 1.00 93.38 339 ARG A C 1
ATOM 2640 O O . ARG A 1 339 ? 8.529 -10.132 -0.138 1.00 93.38 339 ARG A O 1
ATOM 2647 N N . HIS A 1 340 ? 10.317 -10.856 1.058 1.00 92.69 340 HIS A N 1
ATOM 2648 C CA . HIS A 1 340 ? 10.130 -10.069 2.288 1.00 92.69 340 HIS A CA 1
ATOM 2649 C C . HIS A 1 340 ? 8.895 -10.448 3.124 1.00 92.69 340 HIS A C 1
ATOM 2651 O O . HIS A 1 340 ? 8.311 -9.600 3.794 1.00 92.69 340 HIS A O 1
ATOM 2657 N N . PHE A 1 341 ? 8.516 -11.724 3.101 1.00 94.62 341 PHE A N 1
ATOM 2658 C CA . PHE A 1 341 ? 7.509 -12.301 3.990 1.00 94.62 341 PHE A CA 1
ATOM 2659 C C . PHE A 1 341 ? 7.831 -13.761 4.312 1.00 94.62 341 PHE A C 1
ATOM 2661 O O . PHE A 1 341 ? 8.623 -14.389 3.601 1.00 94.62 341 PHE A O 1
ATOM 2668 N N . GLY A 1 342 ? 7.248 -14.259 5.401 1.00 94.62 342 GLY A N 1
ATOM 2669 C CA . GLY A 1 342 ? 7.331 -15.650 5.842 1.00 94.62 342 GLY A CA 1
ATOM 2670 C C . GLY A 1 342 ? 6.088 -16.464 5.478 1.00 94.62 342 GLY A C 1
ATOM 2671 O O . GLY A 1 342 ? 5.128 -15.949 4.905 1.00 94.62 342 GLY A O 1
ATOM 2672 N N . GLU A 1 343 ? 6.112 -17.754 5.811 1.00 96.94 343 GLU A N 1
ATOM 2673 C CA . GLU A 1 343 ? 4.963 -18.659 5.630 1.00 96.94 343 GLU A CA 1
ATOM 2674 C C . GLU A 1 343 ? 3.808 -18.357 6.603 1.00 96.94 343 GLU A C 1
ATOM 2676 O O . GLU A 1 343 ? 2.688 -18.807 6.388 1.00 96.94 343 GLU A O 1
ATOM 2681 N N . ASP A 1 344 ? 4.072 -17.564 7.644 1.00 95.81 344 ASP A N 1
ATOM 2682 C CA . ASP A 1 344 ? 3.111 -17.041 8.617 1.00 95.81 344 ASP A CA 1
ATOM 2683 C C . ASP A 1 344 ? 2.360 -15.787 8.132 1.00 95.81 344 ASP A C 1
ATOM 2685 O O . ASP A 1 344 ? 1.489 -15.276 8.837 1.00 95.81 344 ASP A O 1
ATOM 2689 N N . ALA A 1 345 ? 2.681 -15.276 6.939 1.00 97.00 345 ALA A N 1
ATOM 2690 C CA . ALA A 1 345 ? 2.000 -14.123 6.369 1.00 97.00 345 ALA A CA 1
ATOM 2691 C C . ALA A 1 345 ? 0.510 -14.401 6.112 1.00 97.00 345 ALA A C 1
ATOM 2693 O O . ALA A 1 345 ? 0.117 -15.472 5.647 1.00 97.00 345 ALA A O 1
ATOM 2694 N N . HIS A 1 346 ? -0.333 -13.401 6.364 1.00 97.38 346 HIS A N 1
ATOM 2695 C CA . HIS A 1 346 ? -1.757 -13.491 6.070 1.00 97.38 346 HIS A CA 1
ATOM 2696 C C . HIS A 1 346 ? -2.001 -13.384 4.563 1.00 97.38 346 HIS A C 1
ATOM 2698 O O . HIS A 1 346 ? -1.406 -12.542 3.884 1.00 97.38 346 HIS A O 1
ATOM 2704 N N . LEU A 1 347 ? -2.924 -14.201 4.055 1.00 98.44 347 LEU A N 1
ATOM 2705 C CA . LEU A 1 347 ? -3.441 -14.102 2.695 1.00 98.44 347 LEU A CA 1
ATOM 2706 C C . LEU A 1 347 ? -4.632 -13.152 2.675 1.00 98.44 347 LEU A C 1
ATOM 2708 O O . LEU A 1 347 ? -5.569 -13.307 3.455 1.00 98.44 347 LEU A O 1
ATOM 2712 N N . ILE A 1 348 ? -4.602 -12.185 1.765 1.00 98.31 348 ILE A N 1
ATOM 2713 C CA . ILE A 1 348 ? -5.650 -11.182 1.605 1.00 98.31 348 ILE A CA 1
ATOM 2714 C C . ILE A 1 348 ? -6.136 -11.250 0.159 1.00 98.31 348 ILE A C 1
ATOM 2716 O O . ILE A 1 348 ? -5.358 -11.014 -0.764 1.00 98.31 348 ILE A O 1
ATOM 2720 N N . VAL A 1 349 ? -7.407 -11.571 -0.061 1.00 98.44 349 VAL A N 1
ATOM 2721 C CA . VAL A 1 349 ? -8.018 -11.616 -1.394 1.00 98.44 349 VAL A CA 1
ATOM 2722 C C . VAL A 1 349 ? -9.098 -10.552 -1.487 1.00 98.44 349 VAL A C 1
ATOM 2724 O O . VAL A 1 349 ? -9.979 -10.472 -0.638 1.00 98.44 349 VAL A O 1
ATOM 2727 N N . ASP A 1 350 ? -9.005 -9.709 -2.515 1.00 97.62 350 ASP A N 1
ATOM 2728 C CA . ASP A 1 350 ? -9.906 -8.577 -2.757 1.00 97.62 350 ASP A CA 1
ATOM 2729 C C . ASP A 1 350 ? -10.065 -7.647 -1.537 1.00 97.62 350 ASP A C 1
ATOM 2731 O O . ASP A 1 350 ? -11.094 -7.005 -1.367 1.00 97.62 350 ASP A O 1
ATOM 2735 N N . GLY A 1 351 ? -9.027 -7.547 -0.701 1.00 96.62 351 GLY A N 1
ATOM 2736 C CA . GLY A 1 351 ? -9.019 -6.705 0.496 1.00 96.62 351 GLY A CA 1
ATOM 2737 C C . GLY A 1 351 ? -9.407 -7.405 1.797 1.00 96.62 351 GLY A C 1
ATOM 2738 O O . GLY A 1 351 ? -9.290 -6.775 2.847 1.00 96.62 351 GLY A O 1
ATOM 2739 N N . ARG A 1 352 ? -9.810 -8.682 1.750 1.00 97.50 352 ARG A N 1
ATOM 2740 C CA . ARG A 1 352 ? -10.242 -9.464 2.919 1.00 97.50 352 ARG A CA 1
ATOM 2741 C C . ARG A 1 352 ? -9.292 -10.594 3.243 1.00 97.50 352 ARG A C 1
ATOM 2743 O O . ARG A 1 352 ? -8.826 -11.285 2.336 1.00 97.50 352 ARG A O 1
ATOM 2750 N N . ARG A 1 353 ? -9.027 -10.807 4.531 1.00 97.56 353 ARG A N 1
ATOM 2751 C CA . ARG A 1 353 ? -8.259 -11.974 4.973 1.00 97.56 353 ARG A CA 1
ATOM 2752 C C . ARG A 1 353 ? -8.990 -13.272 4.633 1.00 97.56 353 ARG A C 1
ATOM 2754 O O . ARG A 1 353 ? -10.194 -13.385 4.843 1.00 97.56 353 ARG A O 1
ATOM 2761 N N . VAL A 1 354 ? -8.238 -14.242 4.124 1.00 98.19 354 VAL A N 1
ATOM 2762 C CA . VAL A 1 354 ? -8.710 -15.594 3.810 1.00 98.19 354 VAL A CA 1
ATOM 2763 C C . VAL A 1 354 ? -7.749 -16.635 4.369 1.00 98.19 354 VAL A C 1
ATOM 2765 O O . VAL A 1 354 ? -6.555 -16.367 4.530 1.00 98.19 354 VAL A O 1
ATOM 2768 N N . ASP A 1 355 ? -8.264 -17.833 4.621 1.00 98.25 355 ASP A N 1
ATOM 2769 C CA . ASP A 1 355 ? -7.462 -18.954 5.096 1.00 98.25 355 ASP A CA 1
ATOM 2770 C C . ASP A 1 355 ? -6.788 -19.704 3.942 1.00 98.25 355 ASP A C 1
ATOM 2772 O O . ASP A 1 355 ? -7.322 -19.872 2.837 1.00 98.25 355 ASP A O 1
ATOM 2776 N N . GLY A 1 356 ? -5.565 -20.157 4.198 1.00 97.75 356 GLY A N 1
ATOM 2777 C CA . GLY A 1 356 ? -4.762 -20.877 3.227 1.00 97.75 356 GLY A CA 1
ATOM 2778 C C . GLY A 1 356 ? -3.344 -21.126 3.716 1.00 97.75 356 GLY A C 1
ATOM 2779 O O . GLY A 1 356 ? -3.011 -20.918 4.880 1.00 97.75 356 GLY A O 1
ATOM 2780 N N . LYS A 1 357 ? -2.500 -21.592 2.799 1.00 98.25 357 LYS A N 1
ATOM 2781 C CA . LYS A 1 357 ? -1.115 -21.968 3.063 1.00 98.25 357 LYS A CA 1
ATOM 2782 C C . LYS A 1 357 ? -0.182 -21.270 2.086 1.00 98.25 357 LYS A C 1
ATOM 2784 O O . LYS A 1 357 ? -0.475 -21.200 0.891 1.00 98.25 357 LYS A O 1
ATOM 2789 N N . ILE A 1 358 ? 0.951 -20.810 2.607 1.00 98.44 358 ILE A N 1
ATOM 2790 C CA . ILE A 1 358 ? 2.075 -20.269 1.847 1.00 98.44 358 ILE A CA 1
ATOM 2791 C C . ILE A 1 358 ? 3.245 -21.244 1.989 1.00 98.44 358 ILE A C 1
ATOM 2793 O O . ILE A 1 358 ? 3.569 -21.661 3.096 1.00 98.44 358 ILE A O 1
ATOM 2797 N N . GLU A 1 359 ? 3.884 -21.594 0.876 1.00 97.94 359 GLU A N 1
ATOM 2798 C CA . GLU A 1 359 ? 5.155 -22.326 0.867 1.00 97.94 359 GLU A CA 1
ATOM 2799 C C . GLU A 1 359 ? 6.198 -21.515 0.095 1.00 97.94 359 GLU A C 1
ATOM 2801 O O . GLU A 1 359 ? 5.956 -21.106 -1.048 1.00 97.94 359 GLU A O 1
ATOM 2806 N N . ILE A 1 360 ? 7.366 -21.280 0.702 1.00 96.62 360 ILE A N 1
ATOM 2807 C CA . ILE A 1 360 ? 8.409 -20.424 0.117 1.00 96.62 360 ILE A CA 1
ATOM 2808 C C . ILE A 1 360 ? 9.632 -21.249 -0.285 1.00 96.62 360 ILE A C 1
ATOM 2810 O O . ILE A 1 360 ? 10.349 -21.811 0.537 1.00 96.62 360 ILE A O 1
ATOM 2814 N N . GLN A 1 361 ? 9.950 -21.230 -1.578 1.00 93.69 361 GLN A N 1
ATOM 2815 C CA . GLN A 1 361 ? 11.181 -21.788 -2.136 1.00 93.69 361 GLN A CA 1
ATOM 2816 C C . GLN A 1 361 ? 12.167 -20.649 -2.433 1.00 93.69 361 GLN A C 1
ATOM 2818 O O . GLN A 1 361 ? 12.283 -20.185 -3.574 1.00 93.69 361 GLN A O 1
ATOM 2823 N N . GLN A 1 362 ? 12.873 -20.186 -1.392 1.00 81.56 362 GLN A N 1
ATOM 2824 C CA . GLN A 1 362 ? 13.727 -18.986 -1.435 1.00 81.56 362 GLN A CA 1
ATOM 2825 C C . GLN A 1 362 ? 14.758 -19.002 -2.571 1.00 81.56 362 GLN A C 1
ATOM 2827 O O . GLN A 1 362 ? 14.870 -18.017 -3.296 1.00 81.56 362 GLN A O 1
ATOM 2832 N N . GLU A 1 363 ? 15.456 -20.121 -2.796 1.00 79.81 363 GLU A N 1
ATOM 2833 C CA . GLU A 1 363 ? 16.493 -20.199 -3.842 1.00 79.81 363 GLU A CA 1
ATOM 2834 C C . GLU A 1 363 ? 15.960 -19.964 -5.261 1.00 79.81 363 GLU A C 1
ATOM 2836 O O . GLU A 1 363 ? 16.709 -19.606 -6.168 1.00 79.81 363 GLU A O 1
ATOM 2841 N N . ARG A 1 364 ? 14.653 -20.153 -5.462 1.00 78.38 364 ARG A N 1
ATOM 2842 C CA . ARG A 1 364 ? 13.988 -19.987 -6.757 1.00 78.38 364 ARG A CA 1
ATOM 2843 C C . ARG A 1 364 ? 13.156 -18.711 -6.837 1.00 78.38 364 ARG A C 1
ATOM 2845 O O . ARG A 1 364 ? 12.555 -18.473 -7.882 1.00 78.38 364 ARG A O 1
ATOM 2852 N N . ASN A 1 365 ? 13.094 -17.914 -5.764 1.00 83.44 365 ASN A N 1
ATOM 2853 C CA . ASN A 1 365 ? 12.095 -16.853 -5.592 1.00 83.44 365 ASN A CA 1
ATOM 2854 C C . ASN A 1 365 ? 10.691 -17.339 -5.991 1.00 83.44 365 ASN A C 1
ATOM 2856 O O . ASN A 1 365 ? 9.978 -16.646 -6.716 1.00 83.44 365 ASN A O 1
ATOM 2860 N N . LEU A 1 366 ? 10.333 -18.565 -5.603 1.00 95.12 366 LEU A N 1
ATOM 2861 C CA . LEU A 1 366 ? 9.051 -19.185 -5.925 1.00 95.12 366 LEU A CA 1
ATOM 2862 C C . LEU A 1 366 ? 8.227 -19.288 -4.647 1.00 95.12 366 LEU A C 1
ATOM 2864 O O . LEU A 1 36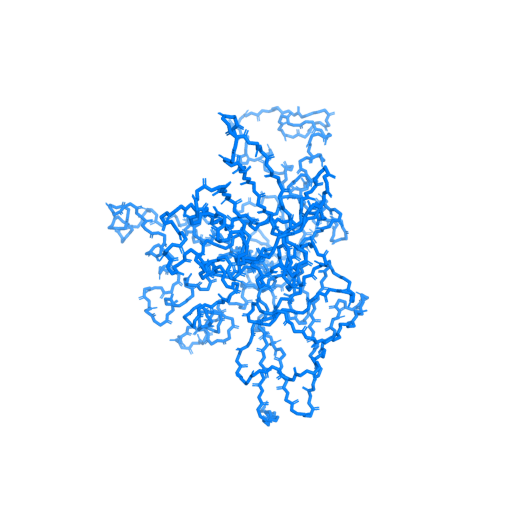6 ? 8.700 -19.788 -3.631 1.00 95.12 366 LEU A O 1
ATOM 2868 N N . VAL A 1 367 ? 6.989 -18.829 -4.730 1.00 97.50 367 VAL A N 1
ATOM 2869 C CA . VAL A 1 367 ? 5.991 -18.874 -3.671 1.00 97.50 367 VAL A CA 1
ATOM 2870 C C . VAL A 1 367 ? 4.804 -19.659 -4.202 1.00 97.50 367 VAL A C 1
ATOM 2872 O O . VAL A 1 367 ? 4.296 -19.364 -5.289 1.00 97.50 367 VAL A O 1
ATOM 2875 N N . LEU A 1 368 ? 4.393 -20.675 -3.451 1.00 98.31 368 LEU A N 1
ATOM 2876 C CA . LEU A 1 368 ? 3.209 -21.473 -3.734 1.00 98.31 368 LEU A CA 1
ATOM 2877 C C . LEU A 1 368 ? 2.119 -21.107 -2.734 1.00 98.31 368 LEU A C 1
ATOM 2879 O O . LEU A 1 368 ? 2.380 -21.037 -1.536 1.00 98.31 368 LEU A O 1
ATOM 2883 N N . ILE A 1 369 ? 0.910 -20.865 -3.234 1.00 98.44 369 ILE A N 1
ATOM 2884 C CA . ILE A 1 369 ? -0.245 -20.519 -2.404 1.00 98.44 369 ILE A CA 1
ATOM 2885 C C . ILE A 1 369 ? -1.401 -21.451 -2.737 1.00 98.44 369 ILE A C 1
ATOM 2887 O O . ILE A 1 369 ? -1.730 -21.648 -3.912 1.00 98.44 369 ILE A O 1
ATOM 2891 N N . SER A 1 370 ? -2.028 -21.987 -1.693 1.00 98.00 370 SER A N 1
ATOM 2892 C CA . SER A 1 370 ? -3.300 -22.705 -1.757 1.00 98.00 370 SER A CA 1
ATOM 2893 C C . SER A 1 370 ? -4.282 -22.100 -0.768 1.00 98.00 370 SER A C 1
ATOM 2895 O O . SER A 1 370 ? -3.903 -21.814 0.365 1.00 98.00 370 SER A O 1
ATOM 2897 N N . PHE A 1 371 ? -5.538 -21.961 -1.169 1.00 98.06 371 PHE A N 1
ATOM 2898 C CA . PHE A 1 371 ? -6.609 -21.518 -0.280 1.00 98.06 371 PHE A CA 1
ATOM 2899 C C . PHE A 1 371 ? -7.332 -22.716 0.333 1.00 98.06 371 PHE A C 1
ATOM 2901 O O . PHE A 1 371 ? -7.442 -23.761 -0.314 1.00 98.06 371 PHE A O 1
ATOM 2908 N N . GLU A 1 372 ? -7.818 -22.563 1.564 1.00 97.25 372 GLU A N 1
ATOM 2909 C CA . GLU A 1 372 ? -8.674 -23.573 2.197 1.00 97.25 372 GLU A CA 1
ATOM 2910 C C . GLU A 1 372 ? -10.038 -23.635 1.497 1.00 97.25 372 GLU A C 1
ATOM 2912 O O . GLU A 1 372 ? -10.481 -24.705 1.072 1.00 97.25 372 GLU A O 1
ATOM 2917 N N . GLU A 1 373 ? -10.635 -22.466 1.255 1.00 96.38 373 GLU A N 1
ATOM 2918 C CA . GLU A 1 373 ? -11.792 -22.293 0.380 1.00 96.38 373 GLU A CA 1
ATOM 2919 C C . GLU A 1 373 ? -11.386 -21.574 -0.911 1.00 96.38 373 GLU A C 1
ATOM 2921 O O . GLU A 1 373 ? -10.684 -20.563 -0.899 1.00 96.38 373 GLU A O 1
ATOM 2926 N N . MET A 1 374 ? -11.832 -22.094 -2.057 1.00 95.38 374 MET A N 1
ATOM 2927 C CA . MET A 1 374 ? -11.539 -21.481 -3.350 1.00 95.38 374 MET A CA 1
ATOM 2928 C C . MET A 1 374 ? -12.177 -20.087 -3.451 1.00 95.38 374 MET A C 1
ATOM 2930 O O . MET A 1 374 ? -13.395 -19.977 -3.302 1.00 95.38 374 MET A O 1
ATOM 2934 N N . PRO A 1 375 ? -11.406 -19.034 -3.794 1.00 96.50 375 PRO A N 1
ATOM 2935 C CA . PRO A 1 375 ? -11.975 -17.714 -4.017 1.00 96.50 375 PRO A CA 1
ATOM 2936 C C . PRO A 1 375 ? -13.013 -17.724 -5.138 1.00 96.50 375 PRO A C 1
ATOM 2938 O O . PRO A 1 375 ? -13.017 -18.586 -6.021 1.00 96.50 375 PRO A O 1
ATOM 2941 N N . SER A 1 376 ? -13.884 -16.720 -5.136 1.00 95.50 376 SER A N 1
ATOM 2942 C CA . SER A 1 376 ? -14.933 -16.602 -6.145 1.00 95.50 376 SER A CA 1
ATOM 2943 C C . SER A 1 376 ? -14.360 -16.443 -7.567 1.00 95.50 376 SER A C 1
ATOM 2945 O O . SER A 1 376 ? -13.227 -16.012 -7.782 1.00 95.50 376 SER A O 1
ATOM 2947 N N . LYS A 1 377 ? -15.148 -16.814 -8.580 1.00 96.25 377 LYS A N 1
ATOM 2948 C CA . LYS A 1 377 ? -14.718 -16.862 -9.994 1.00 96.25 377 LYS A CA 1
ATOM 2949 C C . LYS A 1 377 ? -14.369 -15.481 -10.555 1.00 96.25 377 LYS A C 1
ATOM 2951 O O . LYS A 1 377 ? -14.958 -14.488 -10.139 1.00 96.25 377 LYS A O 1
ATOM 2956 N N . GLY A 1 378 ? -13.475 -15.426 -11.540 1.00 96.25 378 GLY A N 1
ATOM 2957 C CA . GLY A 1 378 ? -13.046 -14.192 -12.207 1.00 96.25 378 GLY A CA 1
ATOM 2958 C C . GLY A 1 378 ? -11.647 -13.730 -11.797 1.00 96.25 378 GLY A C 1
ATOM 2959 O O . GLY A 1 378 ? -10.883 -14.492 -11.201 1.00 96.25 378 GLY A O 1
ATOM 2960 N N . MET A 1 379 ? -11.304 -12.494 -12.165 1.00 97.62 379 MET A N 1
ATOM 2961 C CA . MET A 1 379 ? -10.046 -11.859 -11.769 1.00 97.62 379 MET A CA 1
ATOM 2962 C C . MET A 1 379 ? -10.102 -11.441 -10.299 1.00 97.62 379 MET A C 1
ATOM 2964 O O . MET A 1 379 ? -11.086 -10.848 -9.851 1.00 97.62 379 MET A O 1
ATOM 2968 N N . ARG A 1 380 ? -9.040 -11.761 -9.565 1.00 98.25 380 ARG A N 1
ATOM 2969 C CA . ARG A 1 380 ? -8.889 -11.520 -8.133 1.00 98.25 380 ARG A CA 1
ATOM 2970 C C . ARG A 1 380 ? -7.577 -10.809 -7.861 1.00 98.25 380 ARG A C 1
ATOM 2972 O O . ARG A 1 380 ? -6.591 -11.023 -8.571 1.00 98.25 380 ARG A O 1
ATOM 2979 N N . LEU A 1 381 ? -7.573 -9.987 -6.817 1.00 98.44 381 LEU A N 1
ATOM 2980 C CA . LEU A 1 381 ? -6.369 -9.329 -6.325 1.00 98.44 381 LEU A CA 1
ATOM 2981 C C . LEU A 1 381 ? -5.919 -9.997 -5.033 1.00 98.44 381 LEU A C 1
ATOM 2983 O O . LEU A 1 381 ? -6.685 -10.099 -4.081 1.00 98.44 381 LEU A O 1
ATOM 2987 N N . LEU A 1 382 ? -4.679 -10.461 -5.020 1.00 98.62 382 LEU A N 1
ATOM 2988 C CA . LEU A 1 382 ? -4.018 -11.058 -3.874 1.00 98.62 382 LEU A CA 1
ATOM 2989 C C . LEU A 1 382 ? -3.043 -10.055 -3.264 1.00 98.62 382 LEU A C 1
ATOM 2991 O O . LEU A 1 382 ? -2.218 -9.483 -3.972 1.00 98.62 382 LEU A O 1
ATOM 2995 N N . GLN A 1 383 ? -3.054 -9.941 -1.946 1.00 98.19 383 GLN A N 1
ATOM 2996 C CA . GLN A 1 383 ? -1.943 -9.398 -1.180 1.00 98.19 383 GLN A CA 1
ATOM 2997 C C . GLN A 1 383 ? -1.496 -10.433 -0.143 1.00 98.19 383 GLN A C 1
ATOM 2999 O O . GLN A 1 383 ? -2.281 -11.271 0.302 1.00 98.19 383 GLN A O 1
ATOM 3004 N N . VAL A 1 384 ? -0.229 -10.361 0.254 1.00 97.75 384 VAL A N 1
ATOM 3005 C CA . VAL A 1 384 ? 0.273 -11.004 1.473 1.00 97.75 384 VAL A CA 1
ATOM 3006 C C . VAL A 1 384 ? 0.607 -9.933 2.496 1.00 97.75 384 VAL A C 1
ATOM 3008 O O . VAL A 1 384 ? 1.092 -8.862 2.132 1.00 97.75 384 VAL A O 1
ATOM 3011 N N . GLN A 1 385 ? 0.371 -10.210 3.768 1.00 95.94 385 GLN A N 1
ATOM 3012 C CA . GLN A 1 385 ? 0.669 -9.279 4.849 1.00 95.94 385 GLN A CA 1
ATOM 3013 C C . GLN A 1 385 ? 1.546 -9.967 5.890 1.00 95.94 385 GLN A C 1
ATOM 3015 O O . GLN A 1 385 ? 1.171 -11.011 6.420 1.00 95.94 385 GLN A O 1
ATOM 3020 N N . ASN A 1 386 ? 2.689 -9.367 6.224 1.00 94.12 386 ASN A N 1
ATOM 3021 C CA . ASN A 1 386 ? 3.428 -9.805 7.409 1.00 94.12 386 ASN A CA 1
ATOM 3022 C C . ASN A 1 386 ? 2.564 -9.548 8.652 1.00 94.12 386 ASN A C 1
ATOM 3024 O O . ASN A 1 386 ? 1.965 -8.471 8.724 1.00 94.12 386 ASN A O 1
ATOM 3028 N N . PRO A 1 387 ? 2.492 -10.462 9.633 1.00 90.38 387 PRO A N 1
ATOM 3029 C CA . PRO A 1 387 ? 1.685 -10.238 10.829 1.00 90.38 387 PRO A CA 1
ATOM 3030 C C . PRO A 1 387 ? 2.030 -8.899 11.496 1.00 90.38 387 PRO A C 1
ATOM 3032 O O . PRO A 1 387 ? 3.194 -8.623 11.790 1.00 90.38 387 PRO A O 1
ATOM 3035 N N . ASN A 1 388 ? 1.020 -8.047 11.703 1.00 85.12 388 ASN A N 1
ATOM 3036 C CA . ASN A 1 388 ? 1.155 -6.675 12.223 1.00 85.12 388 ASN A CA 1
ATOM 3037 C C . ASN A 1 388 ? 2.046 -5.733 11.384 1.00 85.12 388 ASN A C 1
ATOM 3039 O O . ASN A 1 388 ? 2.436 -4.671 11.863 1.00 85.12 388 ASN A O 1
ATOM 3043 N N . GLY A 1 389 ? 2.391 -6.105 10.154 1.00 90.94 389 GLY A N 1
ATOM 3044 C CA . GLY A 1 389 ? 3.279 -5.360 9.269 1.00 90.94 389 GLY A CA 1
ATOM 3045 C C . GLY A 1 389 ? 2.607 -4.926 7.968 1.00 90.94 389 GLY A C 1
ATOM 3046 O O . GLY A 1 389 ? 1.382 -4.846 7.850 1.00 90.94 389 GLY A O 1
ATOM 3047 N N . LEU A 1 390 ? 3.452 -4.633 6.981 1.00 93.19 390 LEU A N 1
ATOM 3048 C CA . LEU A 1 390 ? 3.052 -4.122 5.672 1.00 93.19 390 LEU A CA 1
ATOM 3049 C C . LEU A 1 390 ? 2.365 -5.186 4.791 1.00 93.19 390 LEU A C 1
ATOM 3051 O O . LEU A 1 390 ? 2.690 -6.372 4.849 1.00 93.19 390 LEU A O 1
ATOM 3055 N N . PHE A 1 391 ? 1.467 -4.728 3.915 1.00 95.31 391 PHE A N 1
ATOM 3056 C CA . PHE A 1 391 ? 0.776 -5.513 2.872 1.00 95.31 391 PHE A CA 1
ATOM 3057 C C . PHE A 1 391 ? 1.527 -5.493 1.547 1.00 95.31 391 PHE A C 1
ATOM 3059 O O . PHE A 1 391 ? 1.961 -4.426 1.158 1.00 95.31 391 PHE A O 1
ATOM 3066 N N . SER A 1 392 ? 1.596 -6.557 0.754 1.00 96.56 392 SER A N 1
ATOM 3067 C CA . SER A 1 392 ? 2.187 -6.495 -0.592 1.00 96.56 392 SER A CA 1
ATOM 3068 C C . SER A 1 392 ? 1.367 -5.658 -1.583 1.00 96.56 392 SER A C 1
ATOM 3070 O O . SER A 1 392 ? 0.318 -5.104 -1.253 1.00 96.56 392 SER A O 1
ATOM 3072 N N . ASN A 1 393 ? 1.840 -5.568 -2.827 1.00 96.31 393 ASN A N 1
ATOM 3073 C CA . ASN A 1 393 ? 1.035 -5.066 -3.939 1.00 96.31 393 ASN A CA 1
ATOM 3074 C C . ASN A 1 393 ? -0.185 -5.953 -4.207 1.00 96.31 393 ASN A C 1
ATOM 3076 O O . ASN A 1 393 ? -0.118 -7.159 -3.968 1.00 96.31 393 ASN A O 1
ATOM 3080 N N . ASP A 1 394 ? -1.240 -5.354 -4.766 1.00 97.25 394 ASP A N 1
ATOM 3081 C CA . ASP A 1 394 ? -2.379 -6.062 -5.356 1.00 97.25 394 ASP A CA 1
ATOM 3082 C C . ASP A 1 394 ? -1.901 -6.889 -6.573 1.00 97.25 394 ASP A C 1
ATOM 3084 O O . ASP A 1 394 ? -1.655 -6.362 -7.661 1.00 97.25 394 ASP A O 1
ATOM 3088 N N . PHE A 1 395 ? -1.700 -8.192 -6.380 1.00 98.12 395 PHE A N 1
ATOM 3089 C CA . PHE A 1 395 ? -1.238 -9.135 -7.397 1.00 98.12 395 PHE A CA 1
ATOM 3090 C C . PHE A 1 395 ? -2.412 -9.834 -8.084 1.00 98.12 395 PHE A C 1
ATOM 3092 O O . PHE A 1 395 ? -3.294 -10.376 -7.427 1.00 98.12 395 PHE A O 1
ATOM 3099 N N . ILE A 1 396 ? -2.414 -9.870 -9.416 1.00 98.44 396 ILE A N 1
ATOM 3100 C CA . ILE A 1 396 ? -3.512 -10.471 -10.181 1.00 98.44 396 ILE A CA 1
ATOM 3101 C C . ILE A 1 396 ? -3.393 -12.000 -10.202 1.00 98.44 396 ILE A C 1
ATOM 3103 O O . ILE A 1 396 ? -2.351 -12.558 -10.549 1.00 98.44 396 ILE A O 1
ATOM 3107 N N . PHE A 1 397 ? -4.506 -12.682 -9.948 1.00 98.50 397 PHE A N 1
ATOM 3108 C CA . PHE A 1 397 ? -4.714 -14.080 -10.322 1.00 98.50 397 PHE A CA 1
ATOM 3109 C C . PHE A 1 397 ? -6.152 -14.292 -10.807 1.00 98.50 397 PHE A C 1
ATOM 3111 O O . PHE A 1 397 ? -7.003 -13.412 -10.683 1.00 98.50 397 PHE A O 1
ATOM 3118 N N . TYR A 1 398 ? -6.427 -15.452 -11.395 1.00 98.19 398 TYR A N 1
ATOM 3119 C CA . TYR A 1 398 ? -7.754 -15.800 -11.901 1.00 98.19 398 TYR A CA 1
ATOM 3120 C C . TYR A 1 398 ? -8.268 -17.079 -11.262 1.00 98.19 398 TYR A C 1
ATOM 3122 O O . TYR A 1 398 ? -7.499 -18.013 -11.037 1.00 98.19 398 TYR A O 1
ATOM 3130 N N . VAL A 1 399 ? -9.582 -17.154 -11.069 1.00 97.56 399 VAL A N 1
ATOM 3131 C CA . VAL A 1 399 ? -10.290 -18.395 -10.739 1.00 97.56 399 VAL A CA 1
ATOM 3132 C C . VAL A 1 399 ? -11.297 -18.714 -11.843 1.00 97.56 399 VAL A C 1
ATOM 3134 O O . VAL A 1 399 ? -12.128 -17.870 -12.189 1.00 97.56 399 VAL A O 1
ATOM 3137 N N . LYS A 1 400 ? -11.230 -19.924 -12.407 1.00 95.19 400 LYS A N 1
ATOM 3138 C CA . LYS A 1 400 ? -12.103 -20.405 -13.494 1.00 95.19 400 LYS A CA 1
ATOM 3139 C C . LYS A 1 400 ? -12.820 -21.698 -13.097 1.00 95.19 400 LYS A C 1
ATOM 3141 O O . LYS A 1 400 ? -12.360 -22.421 -12.221 1.00 95.19 400 LYS A O 1
ATOM 3146 N N . GLU A 1 401 ? -13.948 -21.977 -13.755 1.00 84.25 401 GLU A N 1
ATOM 3147 C CA . GLU A 1 401 ? -14.695 -23.238 -13.592 1.00 84.25 401 GLU A CA 1
ATOM 3148 C C . GLU A 1 401 ? -13.927 -24.426 -14.159 1.00 84.25 401 GLU A C 1
ATOM 3150 O O . GLU A 1 401 ? -13.702 -25.417 -13.474 1.00 84.25 401 GLU A O 1
ATOM 3155 N N . THR A 1 402 ? -13.503 -24.307 -15.412 1.00 78.69 402 THR A N 1
ATOM 3156 C CA . THR A 1 402 ? -12.841 -25.379 -16.146 1.00 78.69 402 THR A CA 1
ATOM 3157 C C . THR A 1 402 ? -11.406 -24.992 -16.487 1.00 78.69 402 THR A C 1
ATOM 3159 O O . THR A 1 402 ? -11.120 -23.800 -16.657 1.00 78.69 402 THR A O 1
ATOM 3162 N N . PRO A 1 403 ? -10.505 -25.976 -16.651 1.00 71.81 403 PRO A N 1
ATOM 3163 C CA . PRO A 1 403 ? -9.204 -25.735 -17.258 1.00 71.81 403 PRO A CA 1
ATOM 3164 C C . PRO A 1 403 ? -9.391 -25.030 -18.608 1.00 71.81 403 PRO A C 1
ATOM 3166 O O . PRO A 1 403 ? -10.257 -25.416 -19.399 1.00 71.81 403 PRO A O 1
ATOM 3169 N N . GLU A 1 404 ? -8.592 -24.003 -18.901 1.00 63.78 404 GLU A N 1
ATOM 3170 C CA . GLU A 1 404 ? -8.480 -23.546 -20.286 1.00 63.78 404 GLU A CA 1
ATOM 3171 C C . GLU A 1 404 ? -7.884 -24.689 -21.106 1.00 63.78 404 GLU A C 1
ATOM 3173 O O . GLU A 1 404 ? -6.825 -25.218 -20.758 1.00 63.78 404 GLU A O 1
ATOM 3178 N N . LYS A 1 405 ? -8.557 -25.078 -22.197 1.00 48.50 405 LYS A N 1
ATOM 3179 C CA . LYS A 1 405 ? -7.897 -25.875 -23.232 1.00 48.50 405 LYS A CA 1
ATOM 3180 C C . LYS A 1 405 ? -6.699 -25.053 -23.688 1.00 48.50 405 LYS A C 1
ATOM 3182 O O . LYS A 1 405 ? -6.879 -23.924 -24.127 1.00 48.50 405 LYS A O 1
ATOM 3187 N N . SER A 1 406 ? -5.500 -25.594 -23.514 1.00 39.22 406 SER A N 1
ATOM 3188 C CA . SER A 1 406 ? -4.279 -24.977 -24.016 1.00 39.22 406 SER A CA 1
ATOM 3189 C C . SER A 1 406 ? -4.438 -24.718 -25.516 1.00 39.22 406 SER A C 1
ATOM 3191 O O . SER A 1 406 ? -4.547 -25.684 -26.276 1.00 39.22 406 SER A O 1
ATOM 3193 N N . GLU A 1 407 ? -4.487 -23.448 -25.916 1.00 31.59 407 GLU A N 1
ATOM 3194 C CA . GLU A 1 407 ? -4.214 -23.028 -27.296 1.00 31.59 407 GLU A CA 1
ATOM 3195 C C . GLU A 1 407 ? -2.708 -22.892 -27.524 1.00 31.59 407 GLU A C 1
ATOM 3197 O O . GLU A 1 407 ? -2.011 -22.346 -26.629 1.00 31.59 407 GLU A O 1
#

Secondary structure (DSSP, 8-state):
--TT-S--TT-B--TT-TTS-B--SS-TT-HHHHHHHHHHHHHHTTTSPTT---B-TTS-BSSS-HHHHHHHHHHHHHPPPPPPTT--TTSPPPHHHHHHHHIIIII-B-SSS-B-GGGTS-TTTT-BB--TTT-PPBPP-TTGGGS----GGGSS-GGGSHHHHHHHTTT--HHHHHGGGGTT-GGGTHHHHHHHH--SB--TTTT-EEEESTTGGG-HHHHHHHHHHHHHHHTTSSEEEEEEEE-SSSS-EEEEEEE-SSSEEESSTT--EE-HHHHHHHHHHTSEEEEEEEE--S--SSSSPPPEEE-SS-SSB--SS----EEBTTB-EEEEEEES--TTPEEEETTEEE-EEEEEEGGGTEEEEEESSPPPSEEEEEEEE-TTS-B---EEEEE-SSPPP--

Radius of gyration: 24.44 Å; chains: 1; bounding box: 63×57×71 Å

Sequence (407 aa):
HWDGIPGDPYGGNNSANIRKHVEPNSDVKDPVTSARHLIDGGLATTMMTVGDKKVNDKGQSGELTDAERDAMAKFILSVTYPPAQRRSFTNEVSAIAREGFELFHVHGDLQPKQNVCGDCHRMPFLVSTNTPGTGMEAPTWRGAYDRWLILPQGRLNIIDFDFYRNVAEKGAPERSVWQFSWAGRKRFDPVWDMVLEGSTGFSGAFARQVTLNKTSVEESLSLQLLDSLEQSAREGGIVLEAEGVWLQSKKGQAVNLQFDGDRYVETSGSRNAYSRDELISLVANGEFIGTFTGQMGSPVDLKHPQPALWTLGSLQRQSGRQRFPVLHEEKKVMGMSGRHFGEDAHLIVDGRRVDGKIEIQQERNLVLISFEEMPSKGMRLLQVQNPNGLFSNDFIFYVKETPEKSE